Protein AF-0000000079818038 (afdb_homodimer)

pLDDT: mean 93.47, std 7.5, range [53.94, 98.69]

Sequence (396 aa):
MTTAGRSAVARRRLRRTEEIITAAWALAERDGIASLSLRDLAAAVGMRAPSLYEYFDGKDAIHDAMFAEGWTALHRHMEGRTAPRKDPTAALIAGTEAFLDFCAASLPRYQLMFTRAVPGWEPGESAYAVSQSYYATFVADLAAVGVVDPADVDLFAAIGAGLAAQQAANDPGGDRYRRLVPAAIAMFVHHLQEGQDQMTTAGRSAVARRRLRRTEEIITAAWALAERDGIASLSLRDLAAAVGMRAPSLYEYFDGKDAIHDAMFAEGWTALHRHMEGRTAPRKDPTAALIAGTEAFLDFCAASLPRYQLMFTRAVPGWEPGESAYAVSQSYYATFVADLAAVGVVDPADVDLFAAIGAGLAAQQAANDPGGDRYRRLVPAAIAMFVHHLQEGQDQ

Secondary structure (DSSP, 8-state):
--HHHHHHHHHHHHHHHHHHHHHHHHHHHHH-GGG--HHHHHHHTT--HHHHTTT-SSHHHHHHHHHHHHHHHHHHHHTTTS---SSHHHHHHHHHHHHHHHHHH-HHHHHHHHS--STT----HHHHHHHHHHHHHHHHHHHHTT--SHHHHHHHHHHHHHHHHHHHHH-TTS-TTGGGHHHHHHHHHHHHHHHHH-/--HHHHHHHHHHHHHHHHHHHHHHHHHHHHH-GGG--HHHHHHHTT--HHHHTTT-SSHHHHHHHHHHHHHHHHHHHHTTTS---SSHHHHHHHHHHHHHHHHHH-HHHHHHHHS--STT----HHHHHHHHHHHHHHHHHHHHTT--SHHHHHHHHHHHHHHHHHHHHH-TTS-TTGGGHHHHHHHHHHHHHHHHH-

Solvent-accessible surface area (backbone atoms only — not comparable to full-atom values): 21314 Å² total; per-residue (Å²): 128,52,74,69,53,54,49,50,55,51,49,52,51,51,53,50,50,50,51,49,48,54,48,44,51,52,47,14,66,74,53,23,58,69,59,68,44,65,61,60,44,17,53,75,72,72,43,55,53,73,62,46,48,76,80,27,83,49,69,66,44,48,53,23,51,48,41,30,50,52,48,53,50,49,53,58,67,45,56,77,51,52,46,90,45,96,46,53,67,58,26,52,34,44,35,48,51,50,51,38,52,56,44,68,72,34,64,38,59,35,32,62,68,62,40,75,46,38,61,95,59,70,69,46,69,71,31,40,48,50,48,50,54,52,50,49,52,50,49,52,57,38,39,75,62,70,46,69,53,66,69,57,47,51,48,52,51,16,43,52,46,3,32,40,47,47,24,60,56,72,36,68,94,60,53,78,39,65,70,41,41,60,61,54,46,52,33,50,54,52,42,54,55,54,64,70,72,106,128,51,76,66,52,53,49,50,54,51,50,51,51,51,51,49,51,51,51,49,47,53,48,46,50,53,48,14,66,75,52,23,56,68,58,67,45,63,62,61,46,18,54,75,71,73,43,54,54,73,61,44,48,77,79,28,83,49,69,66,44,47,52,23,50,47,42,31,49,50,47,50,52,48,51,57,67,44,57,78,51,54,46,88,43,96,46,54,66,58,25,52,33,45,37,49,52,50,50,40,52,57,43,68,73,34,63,37,60,35,31,62,69,62,40,77,46,38,62,95,60,71,67,46,70,72,31,41,48,49,48,50,52,51,50,50,51,52,50,50,56,37,37,75,62,70,46,69,54,66,69,57,47,50,49,52,51,18,42,53,46,3,33,39,47,47,25,60,56,72,35,67,95,60,51,78,40,66,69,42,41,60,62,53,46,52,31,51,53,51,42,54,53,54,61,71,72,106

Nearest PDB structures (foldseek):
  6o6o-assembly1_B  TM=7.602E-01  e=2.016E-05  Mycobacterium tuberculosis
  3pas-assembly1_A  TM=7.261E-01  e=3.906E-04  Marinobacter nauticus VT8
  8t5y-assembly1_A-2  TM=6.572E-01  e=2.221E-04  Rhodococcus sp. USK13
  3ppb-assembly1_B  TM=7.265E-01  e=9.112E-04  Shewanella loihica PV-4
  3aqt-assembly1_B  TM=6.644E-01  e=1.935E-03  Corynebacterium glutamicum ATCC 13032

InterPro domains:
  IPR001647 DNA-binding HTH domain, TetR-type [PF00440] (20-65)
  IPR001647 DNA-binding HTH domain, TetR-type [PS50977] (14-74)
  IPR009057 Homedomain-like superfamily [SSF46689] (10-80)
  IPR050109 HTH-type, TetR-like transcriptional regulator [PTHR30055] (1-195)

Radius of gyration: 23.62 Å; Cα contacts (8 Å, |Δi|>4): 423; chains: 2; bounding box: 88×64×47 Å

Structure (mmCIF, N/CA/C/O backbone):
data_AF-0000000079818038-model_v1
#
loop_
_entity.id
_entity.type
_entity.pdbx_description
1 polymer 'Transcriptional regulator, TetR family'
#
loop_
_atom_site.group_PDB
_atom_site.id
_atom_site.type_symbol
_atom_site.label_atom_id
_atom_site.label_alt_id
_atom_site.label_comp_id
_atom_site.label_asym_id
_atom_site.label_entity_id
_atom_site.label_seq_id
_atom_site.pdbx_PDB_ins_code
_atom_site.Cartn_x
_atom_site.Cartn_y
_atom_site.Cartn_z
_atom_site.occupancy
_atom_site.B_iso_or_equiv
_atom_site.auth_seq_id
_atom_site.auth_comp_id
_atom_site.auth_asym_id
_atom_site.auth_atom_id
_atom_site.pdbx_PDB_model_num
ATOM 1 N N . MET A 1 1 ? -41.312 -27.562 -5.352 1 63.78 1 MET A N 1
ATOM 2 C CA . MET A 1 1 ? -40.531 -27.25 -4.164 1 63.78 1 MET A CA 1
ATOM 3 C C . MET A 1 1 ? -41.188 -26.141 -3.342 1 63.78 1 MET A C 1
ATOM 5 O O . MET A 1 1 ? -41.469 -25.078 -3.867 1 63.78 1 MET A O 1
ATOM 9 N N . THR A 1 2 ? -41.531 -26.375 -2.215 1 73.31 2 THR A N 1
ATOM 10 C CA . THR A 1 2 ? -42.25 -25.391 -1.396 1 73.31 2 THR A CA 1
ATOM 11 C C . THR A 1 2 ? -41.344 -24.188 -1.104 1 73.31 2 THR A C 1
ATOM 13 O O . THR A 1 2 ? -40.125 -24.25 -1.281 1 73.31 2 THR A O 1
ATOM 16 N N . THR A 1 3 ? -42.062 -23.047 -0.859 1 81.44 3 THR A N 1
ATOM 17 C CA . THR A 1 3 ? -41.375 -21.812 -0.462 1 81.44 3 THR A CA 1
ATOM 18 C C . THR A 1 3 ? -40.375 -22.094 0.658 1 81.44 3 THR A C 1
ATOM 20 O O . THR A 1 3 ? -39.281 -21.516 0.679 1 81.44 3 THR A O 1
ATOM 23 N N . ALA A 1 4 ? -40.812 -22.875 1.551 1 81.88 4 ALA A N 1
ATOM 24 C CA . ALA A 1 4 ? -39.969 -23.281 2.674 1 81.88 4 ALA A CA 1
ATOM 25 C C . ALA A 1 4 ? -38.719 -24.047 2.193 1 81.88 4 ALA A C 1
ATOM 27 O O . ALA A 1 4 ? -37.625 -23.875 2.721 1 81.88 4 ALA A O 1
ATOM 28 N N . GLY A 1 5 ? -38.906 -24.922 1.321 1 74.19 5 GLY A N 1
ATOM 29 C CA . GLY A 1 5 ? -37.812 -25.703 0.762 1 74.19 5 GLY A CA 1
ATOM 30 C C . GLY A 1 5 ? -36.781 -24.859 0.037 1 74.19 5 GLY A C 1
ATOM 31 O O . GLY A 1 5 ? -35.562 -25.062 0.188 1 74.19 5 GLY A O 1
ATOM 32 N N . ARG A 1 6 ? -37.281 -23.891 -0.719 1 84.38 6 ARG A N 1
ATOM 33 C CA . ARG A 1 6 ? -36.406 -22.984 -1.462 1 84.38 6 ARG A CA 1
ATOM 34 C C . ARG A 1 6 ? -35.594 -22.125 -0.515 1 84.38 6 ARG A C 1
ATOM 36 O O . ARG A 1 6 ? -34.406 -21.828 -0.79 1 84.38 6 ARG A O 1
ATOM 43 N N . SER A 1 7 ? -36.25 -21.859 0.535 1 87.12 7 SER A N 1
ATOM 44 C CA . SER A 1 7 ? -35.562 -21.047 1.544 1 87.12 7 SER A CA 1
ATOM 45 C C . SER A 1 7 ? -34.469 -21.844 2.229 1 87.12 7 SER A C 1
ATOM 47 O O . SER A 1 7 ? -33.375 -21.312 2.486 1 87.12 7 SER A O 1
ATOM 49 N N . ALA A 1 8 ? -34.688 -23.062 2.477 1 89 8 ALA A N 1
ATOM 50 C CA . ALA A 1 8 ? -33.688 -23.906 3.129 1 89 8 ALA A CA 1
ATOM 51 C C . ALA A 1 8 ? -32.469 -24.141 2.227 1 89 8 ALA A C 1
ATOM 53 O O . ALA A 1 8 ? -31.344 -24.141 2.699 1 89 8 ALA A O 1
ATOM 54 N N . VAL A 1 9 ? -32.75 -24.406 0.958 1 87.69 9 VAL A N 1
ATOM 55 C CA . VAL A 1 9 ? -31.672 -24.609 -0.012 1 87.69 9 VAL A CA 1
ATOM 56 C C . VAL A 1 9 ? -30.828 -23.344 -0.131 1 87.69 9 VAL A C 1
ATOM 58 O O . VAL A 1 9 ? -29.594 -23.422 -0.146 1 87.69 9 VAL A O 1
ATOM 61 N N . ALA A 1 10 ? -31.484 -22.234 -0.152 1 88.88 10 ALA A N 1
ATOM 62 C CA . ALA A 1 10 ? -30.797 -20.953 -0.239 1 88.88 10 ALA A CA 1
ATOM 63 C C . ALA A 1 10 ? -29.938 -20.719 0.995 1 88.88 10 ALA A C 1
ATOM 65 O O . ALA A 1 10 ? -28.812 -20.219 0.883 1 88.88 10 ALA A O 1
ATOM 66 N N . ARG A 1 11 ? -30.422 -21.078 2.143 1 90.25 11 ARG A N 1
ATOM 67 C CA . ARG A 1 11 ? -29.688 -20.906 3.393 1 90.25 11 ARG A CA 1
ATOM 68 C C . ARG A 1 11 ? -28.469 -21.812 3.436 1 90.25 11 ARG A C 1
ATOM 70 O O . ARG A 1 11 ? -27.406 -21.406 3.918 1 90.25 11 ARG A O 1
ATOM 77 N N . ARG A 1 12 ? -28.625 -22.953 3.012 1 90.81 12 ARG A N 1
ATOM 78 C CA . ARG A 1 12 ? -27.5 -23.891 2.973 1 90.81 12 ARG A CA 1
ATOM 79 C C . ARG A 1 12 ? -26.406 -23.406 2.037 1 90.81 12 ARG A C 1
ATOM 81 O O . ARG A 1 12 ? -25.219 -23.531 2.346 1 90.81 12 ARG A O 1
ATOM 88 N N . ARG A 1 13 ? -26.812 -22.875 0.906 1 91.75 13 ARG A N 1
ATOM 89 C CA . ARG A 1 13 ? -25.859 -22.344 -0.055 1 91.75 13 ARG A CA 1
ATOM 90 C C . ARG A 1 13 ? -25.094 -21.172 0.526 1 91.75 13 ARG A C 1
ATOM 92 O O . ARG A 1 13 ? -23.891 -21.031 0.322 1 91.75 13 ARG A O 1
ATOM 99 N N . LEU A 1 14 ? -25.875 -20.391 1.224 1 92.94 14 LEU A N 1
ATOM 100 C CA . LEU A 1 14 ? -25.25 -19.234 1.855 1 92.94 14 LEU A CA 1
ATOM 101 C C . LEU A 1 14 ? -24.234 -19.672 2.904 1 92.94 14 LEU A C 1
ATOM 103 O O . LEU A 1 14 ? -23.156 -19.094 3.002 1 92.94 14 LEU A O 1
ATOM 107 N N . ARG A 1 15 ? -24.562 -20.625 3.66 1 94.19 15 ARG A N 1
ATOM 108 C CA . ARG A 1 15 ? -23.656 -21.141 4.691 1 94.19 15 ARG A CA 1
ATOM 109 C C . ARG A 1 15 ? -22.391 -21.719 4.07 1 94.19 15 ARG A C 1
ATOM 111 O O . ARG A 1 15 ? -21.281 -21.484 4.57 1 94.19 15 ARG A O 1
ATOM 118 N N . ARG A 1 16 ? -22.547 -22.438 3.012 1 94.88 16 ARG A N 1
ATOM 119 C CA . ARG A 1 16 ? -21.391 -23.016 2.334 1 94.88 16 ARG A CA 1
ATOM 120 C C . ARG A 1 16 ? -20.5 -21.938 1.73 1 94.88 16 ARG A C 1
ATOM 122 O O . ARG A 1 16 ? -19.281 -22.016 1.818 1 94.88 16 ARG A O 1
ATOM 129 N N . THR A 1 17 ? -21.125 -20.984 1.14 1 96.56 17 THR A N 1
ATOM 130 C CA . THR A 1 17 ? -20.375 -19.859 0.585 1 96.56 17 THR A CA 1
ATOM 131 C C . THR A 1 17 ? -19.547 -19.172 1.666 1 96.56 17 THR A C 1
ATOM 133 O O . THR A 1 17 ? -18.359 -18.875 1.453 1 96.56 17 THR A O 1
ATOM 136 N N . GLU A 1 18 ? -20.141 -18.984 2.809 1 97.12 18 GLU A N 1
ATOM 137 C CA . GLU A 1 18 ? -19.438 -18.359 3.926 1 97.12 18 GLU A CA 1
ATOM 138 C C . GLU A 1 18 ? -18.266 -19.219 4.395 1 97.12 18 GLU A C 1
ATOM 140 O O . GLU A 1 18 ? -17.203 -18.703 4.738 1 97.12 18 GLU A O 1
ATOM 145 N N . GLU A 1 19 ? -18.469 -20.453 4.418 1 97.31 19 GLU A N 1
ATOM 146 C CA . GLU A 1 19 ? -17.406 -21.391 4.789 1 97.31 19 GLU A CA 1
ATOM 147 C C . GLU A 1 19 ? -16.234 -21.312 3.814 1 97.31 19 GLU A C 1
ATOM 149 O O . GLU A 1 19 ? -15.07 -21.328 4.227 1 97.31 19 GLU A O 1
ATOM 154 N N . ILE A 1 20 ? -16.547 -21.25 2.551 1 97.81 20 ILE A N 1
ATOM 155 C CA . ILE A 1 20 ? -15.523 -21.172 1.515 1 97.81 20 ILE A CA 1
ATOM 156 C C . ILE A 1 20 ? -14.742 -19.859 1.648 1 97.81 20 ILE A C 1
ATOM 158 O O . ILE A 1 20 ? -13.516 -19.859 1.568 1 97.81 20 ILE A O 1
ATOM 162 N N . ILE A 1 21 ? -15.453 -18.797 1.894 1 98.38 21 ILE A N 1
ATOM 163 C CA . ILE A 1 21 ? -14.812 -17.5 2.045 1 98.38 21 ILE A CA 1
ATOM 164 C C . ILE A 1 21 ? -13.906 -17.5 3.271 1 98.38 21 ILE A C 1
ATOM 166 O O . ILE A 1 21 ? -12.773 -17.016 3.221 1 98.38 21 ILE A O 1
ATOM 170 N N . THR A 1 22 ? -14.383 -18.094 4.375 1 98.44 22 THR A N 1
ATOM 171 C CA . THR A 1 22 ? -13.586 -18.203 5.59 1 98.44 22 THR A CA 1
ATOM 172 C C . THR A 1 22 ? -12.312 -19 5.328 1 98.44 22 THR A C 1
ATOM 174 O O . THR A 1 22 ? -11.227 -18.594 5.75 1 98.44 22 THR A O 1
ATOM 177 N N . ALA A 1 23 ? -12.422 -20.047 4.617 1 98.44 23 ALA A N 1
ATOM 178 C CA . ALA A 1 23 ? -11.273 -20.875 4.262 1 98.44 23 ALA A CA 1
ATOM 179 C C . ALA A 1 23 ? -10.32 -20.109 3.342 1 98.44 23 ALA A C 1
ATOM 181 O O . ALA A 1 23 ? -9.102 -20.266 3.441 1 98.44 23 ALA A O 1
ATOM 182 N N . ALA A 1 24 ? -10.859 -19.359 2.422 1 98.5 24 ALA A N 1
ATOM 183 C CA . ALA A 1 24 ? -10.039 -18.547 1.52 1 98.5 24 ALA A CA 1
ATOM 184 C C . ALA A 1 24 ? -9.18 -17.562 2.295 1 98.5 24 ALA A C 1
ATOM 186 O O . ALA A 1 24 ? -7.996 -17.391 1.998 1 98.5 24 ALA A O 1
ATOM 187 N N . TRP A 1 25 ? -9.781 -16.906 3.303 1 98.56 25 TRP A N 1
ATOM 188 C CA . TRP A 1 25 ? -9.023 -15.984 4.141 1 98.56 25 TRP A CA 1
ATOM 189 C C . TRP A 1 25 ? -7.922 -16.719 4.898 1 98.56 25 TRP A C 1
ATOM 191 O O . TRP A 1 25 ? -6.805 -16.219 5.023 1 98.56 25 TRP A O 1
ATOM 201 N N . ALA A 1 26 ? -8.219 -17.875 5.41 1 98.38 26 ALA A N 1
ATOM 202 C CA . ALA A 1 26 ? -7.223 -18.656 6.133 1 98.38 26 ALA A CA 1
ATOM 203 C C . ALA A 1 26 ? -6.047 -19.016 5.227 1 98.38 26 ALA A C 1
ATOM 205 O O . ALA A 1 26 ? -4.887 -18.938 5.641 1 98.38 26 ALA A O 1
ATOM 206 N N . LEU A 1 27 ? -6.352 -19.422 4.02 1 97.94 27 LEU A N 1
ATOM 207 C CA . LEU A 1 27 ? -5.305 -19.734 3.055 1 97.94 27 LEU A CA 1
ATOM 208 C C . LEU A 1 27 ? -4.492 -18.484 2.715 1 97.94 27 LEU A C 1
ATOM 210 O O . LEU A 1 27 ? -3.266 -18.562 2.596 1 97.94 27 LEU A O 1
ATOM 214 N N . ALA A 1 28 ? -5.188 -17.375 2.529 1 97.94 28 ALA A N 1
ATOM 215 C CA . ALA A 1 28 ? -4.504 -16.125 2.236 1 97.94 28 ALA A CA 1
ATOM 216 C C . ALA A 1 28 ? -3.588 -15.711 3.385 1 97.94 28 ALA A C 1
ATOM 218 O O . ALA A 1 28 ? -2.51 -15.156 3.162 1 97.94 28 ALA A O 1
ATOM 219 N N . GLU A 1 29 ? -4.031 -15.953 4.613 1 97.44 29 GLU A N 1
ATOM 220 C CA . GLU A 1 29 ? -3.201 -15.664 5.777 1 97.44 29 GLU A CA 1
ATOM 221 C C . GLU A 1 29 ? -1.935 -16.516 5.777 1 97.44 29 GLU A C 1
ATOM 223 O O . GLU A 1 29 ? -0.862 -16.031 6.156 1 97.44 29 GLU A O 1
ATOM 228 N N . ARG A 1 30 ? -2.078 -17.672 5.387 1 95.94 30 ARG A N 1
ATOM 229 C CA . ARG A 1 30 ? -0.963 -18.625 5.398 1 95.94 30 ARG A CA 1
ATOM 230 C C . ARG A 1 30 ? -0.028 -18.375 4.219 1 95.94 30 ARG A C 1
ATOM 232 O O . ARG A 1 30 ? 1.193 -18.359 4.383 1 95.94 30 ARG A O 1
ATOM 239 N N . ASP A 1 31 ? -0.629 -18.156 2.975 1 95.69 31 ASP A N 1
ATOM 240 C CA . ASP A 1 31 ? 0.17 -18.219 1.754 1 95.69 31 ASP A CA 1
ATOM 241 C C . ASP A 1 31 ? 0.238 -16.859 1.066 1 95.69 31 ASP A C 1
ATOM 243 O O . ASP A 1 31 ? 0.992 -16.688 0.107 1 95.69 31 ASP A O 1
ATOM 247 N N . GLY A 1 32 ? -0.487 -15.898 1.508 1 96.44 32 GLY A N 1
ATOM 248 C CA . GLY A 1 32 ? -0.581 -14.602 0.849 1 96.44 32 GLY A CA 1
ATOM 249 C C . GLY A 1 32 ? -1.771 -14.492 -0.085 1 96.44 32 GLY A C 1
ATOM 250 O O . GLY A 1 32 ? -2.186 -15.484 -0.69 1 96.44 32 GLY A O 1
ATOM 251 N N . ILE A 1 33 ? -2.289 -13.305 -0.231 1 96.94 33 ILE A N 1
ATOM 252 C CA . ILE A 1 33 ? -3.543 -13.094 -0.944 1 96.94 33 ILE A CA 1
ATOM 253 C C . ILE A 1 33 ? -3.346 -13.375 -2.432 1 96.94 33 ILE A C 1
ATOM 255 O O . ILE A 1 33 ? -4.266 -13.844 -3.105 1 96.94 33 ILE A O 1
ATOM 259 N N . ALA A 1 34 ? -2.139 -13.141 -2.943 1 94.75 34 ALA A N 1
ATOM 260 C CA . ALA A 1 34 ? -1.872 -13.312 -4.367 1 94.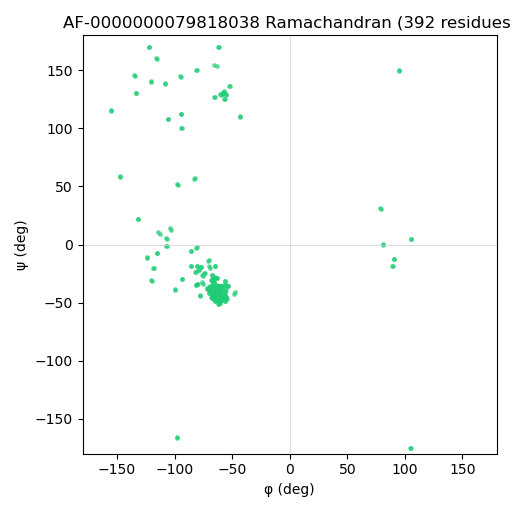75 34 ALA A CA 1
ATOM 261 C C . ALA A 1 34 ? -1.623 -14.781 -4.703 1 94.75 34 ALA A C 1
ATOM 263 O O . ALA A 1 34 ? -1.495 -15.148 -5.875 1 94.75 34 ALA A O 1
ATOM 264 N N . SER A 1 35 ? -1.617 -15.672 -3.715 1 93.62 35 SER A N 1
ATOM 265 C CA . SER A 1 35 ? -1.259 -17.078 -3.93 1 93.62 35 SER A CA 1
ATOM 266 C C . SER A 1 35 ? -2.488 -17.969 -3.879 1 93.62 35 SER A C 1
ATOM 268 O O . SER A 1 35 ? -2.377 -19.188 -4.004 1 93.62 35 SER A O 1
ATOM 270 N N . LEU A 1 36 ? -3.615 -17.438 -3.646 1 93.75 36 LEU A N 1
ATOM 271 C CA . LEU A 1 36 ? -4.824 -18.234 -3.488 1 93.75 36 LEU A CA 1
ATOM 272 C C . LEU A 1 36 ? -5.043 -19.125 -4.703 1 93.75 36 LEU A C 1
ATOM 274 O O . LEU A 1 36 ? -4.977 -18.672 -5.844 1 93.75 36 LEU A O 1
ATOM 278 N N . SER A 1 37 ? -5.254 -20.359 -4.477 1 91.69 37 SER A N 1
ATOM 279 C CA . SER A 1 37 ? -5.496 -21.359 -5.523 1 91.69 37 SER A CA 1
ATOM 280 C C . SER A 1 37 ? -6.852 -22.031 -5.34 1 91.69 37 SER A C 1
ATOM 282 O O . SER A 1 37 ? -7.234 -22.375 -4.223 1 91.69 37 SER A O 1
ATOM 284 N N . LEU A 1 38 ? -7.527 -22.266 -6.438 1 92.81 38 LEU A N 1
ATOM 285 C CA . LEU A 1 38 ? -8.828 -22.922 -6.387 1 92.81 38 LEU A CA 1
ATOM 286 C C . LEU A 1 38 ? -8.68 -24.375 -5.93 1 92.81 38 LEU A C 1
ATOM 288 O O . LEU A 1 38 ? -9.523 -24.875 -5.188 1 92.81 38 LEU A O 1
ATOM 292 N N . ARG A 1 39 ? -7.652 -24.984 -6.395 1 93.62 39 ARG A N 1
ATOM 293 C CA . ARG A 1 39 ? -7.398 -26.375 -6.004 1 93.62 39 ARG A CA 1
ATOM 294 C C . ARG A 1 39 ? -7.172 -26.484 -4.5 1 93.62 39 ARG A C 1
ATOM 296 O O . ARG A 1 39 ? -7.789 -27.312 -3.836 1 93.62 39 ARG A O 1
ATOM 303 N N . ASP A 1 40 ? -6.34 -25.625 -3.912 1 95.56 40 ASP A N 1
ATOM 304 C CA . ASP A 1 40 ? -6.043 -25.656 -2.482 1 95.56 40 ASP A CA 1
ATOM 305 C C . ASP A 1 40 ? -7.273 -25.281 -1.657 1 95.56 40 ASP A C 1
ATOM 307 O O . ASP A 1 40 ? -7.508 -25.844 -0.588 1 95.56 40 ASP A O 1
ATOM 311 N N . LEU A 1 41 ? -8.055 -24.359 -2.168 1 97.44 41 LEU A N 1
ATOM 312 C CA . LEU A 1 41 ? -9.258 -23.922 -1.47 1 97.44 41 LEU A CA 1
ATOM 313 C C . LEU A 1 41 ? -10.289 -25.031 -1.423 1 97.44 41 LEU A C 1
ATOM 315 O O . LEU A 1 41 ? -10.883 -25.297 -0.373 1 97.44 41 LEU A O 1
ATOM 319 N N . ALA A 1 42 ? -10.5 -25.703 -2.553 1 96.94 42 ALA A N 1
ATOM 320 C CA . ALA A 1 42 ? -11.422 -26.828 -2.6 1 96.94 42 ALA A CA 1
ATOM 321 C C . ALA A 1 42 ? -11.023 -27.891 -1.583 1 96.94 42 ALA A C 1
ATOM 323 O O . ALA A 1 42 ? -11.867 -28.375 -0.819 1 96.94 42 ALA A O 1
ATOM 324 N N . ALA A 1 43 ? -9.781 -28.172 -1.53 1 96.44 43 ALA A N 1
ATOM 325 C CA . ALA A 1 43 ? -9.266 -29.172 -0.592 1 96.44 43 ALA A CA 1
ATOM 326 C C . ALA A 1 43 ? -9.5 -28.734 0.852 1 96.44 43 ALA A C 1
ATOM 328 O O . ALA A 1 43 ? -9.891 -29.547 1.695 1 96.44 43 ALA A O 1
ATOM 329 N N . ALA A 1 44 ? -9.312 -27.516 1.153 1 96.62 44 ALA A N 1
ATOM 330 C CA . ALA A 1 44 ? -9.438 -26.969 2.508 1 96.62 44 ALA A CA 1
ATOM 331 C C . ALA A 1 44 ? -10.867 -27.109 3.027 1 96.62 44 ALA A C 1
ATOM 333 O O . ALA A 1 44 ? -11.086 -27.219 4.234 1 96.62 44 ALA A O 1
ATOM 334 N N . VAL A 1 45 ? -11.844 -27.109 2.104 1 96.69 45 VAL A N 1
ATOM 335 C CA . VAL A 1 45 ? -13.234 -27.156 2.543 1 96.69 45 VAL A CA 1
ATOM 336 C C . VAL A 1 45 ? -13.812 -28.547 2.246 1 96.69 45 VAL A C 1
ATOM 338 O O . VAL A 1 45 ? -15.031 -28.734 2.305 1 96.69 45 VAL A O 1
ATOM 341 N N . GLY A 1 46 ? -12.992 -29.438 1.793 1 96.56 46 GLY A N 1
ATOM 342 C CA . GLY A 1 46 ? -13.414 -30.812 1.586 1 96.56 46 GLY A CA 1
ATOM 343 C C . GLY A 1 46 ? -14.219 -31 0.315 1 96.56 46 GLY A C 1
ATOM 344 O O . GLY A 1 46 ? -15.156 -31.797 0.281 1 96.56 46 GLY A O 1
ATOM 345 N N . MET A 1 47 ? -13.969 -30.25 -0.673 1 94.94 47 MET A N 1
ATOM 346 C CA . MET A 1 47 ? -14.641 -30.344 -1.966 1 94.94 47 MET A CA 1
ATOM 347 C C . MET A 1 47 ? -13.656 -30.75 -3.061 1 94.94 47 MET A C 1
ATOM 349 O O . MET A 1 47 ? -12.445 -30.594 -2.898 1 94.94 47 MET A O 1
ATOM 353 N N . ARG A 1 48 ? -14.289 -31.281 -4.16 1 92 48 ARG A N 1
ATOM 354 C CA . ARG A 1 48 ? -13.523 -31.375 -5.402 1 92 48 ARG A CA 1
ATOM 355 C C . ARG A 1 48 ? -13.5 -30.031 -6.133 1 92 48 ARG A C 1
ATOM 357 O O . ARG A 1 48 ? -14.453 -29.25 -6.051 1 92 48 ARG A O 1
ATOM 364 N N . ALA A 1 49 ? -12.43 -29.75 -6.895 1 89.25 49 ALA A N 1
ATOM 365 C CA . ALA A 1 49 ? -12.234 -28.453 -7.559 1 89.25 49 ALA A CA 1
ATOM 366 C C . ALA A 1 49 ? -13.422 -28.125 -8.461 1 89.25 49 ALA A C 1
ATOM 368 O O . ALA A 1 49 ? -13.93 -27 -8.43 1 89.25 49 ALA A O 1
ATOM 369 N N . PRO A 1 50 ? -14.008 -29.047 -9.156 1 90.75 50 PRO A N 1
ATOM 370 C CA . PRO A 1 50 ? -15.156 -28.719 -10.008 1 90.75 50 PRO A CA 1
ATOM 371 C C . PRO A 1 50 ? -16.391 -28.312 -9.211 1 90.75 50 PRO A C 1
ATOM 373 O O . PRO A 1 50 ? -17.203 -27.516 -9.688 1 90.75 50 PRO A O 1
ATOM 376 N N . SER A 1 51 ? -16.531 -28.828 -8.047 1 92.62 51 SER A N 1
ATOM 377 C CA . SER A 1 51 ? -17.672 -28.5 -7.191 1 92.62 51 SER A CA 1
ATOM 378 C C . SER A 1 51 ? -17.594 -27.047 -6.734 1 92.62 51 SER A C 1
ATOM 380 O O . SER A 1 51 ? -18.625 -26.422 -6.488 1 92.62 51 SER A O 1
ATOM 382 N N . LEU A 1 52 ? -16.375 -26.578 -6.598 1 94.06 52 LEU A N 1
ATOM 383 C CA . LEU A 1 52 ? -16.188 -25.203 -6.168 1 94.06 52 LEU A CA 1
ATOM 384 C C . LEU A 1 52 ? -16.734 -24.234 -7.215 1 94.06 52 LEU A C 1
ATOM 386 O O . LEU A 1 52 ? -17.25 -23.156 -6.875 1 94.06 52 LEU A O 1
ATOM 390 N N . TYR A 1 53 ? -16.719 -24.641 -8.461 1 92.94 53 TYR A N 1
ATOM 391 C CA . TYR A 1 53 ? -17.172 -23.812 -9.57 1 92.94 53 TYR A CA 1
ATOM 392 C C . TYR A 1 53 ? -18.688 -23.641 -9.523 1 92.94 53 TYR A C 1
ATOM 394 O O . TYR A 1 53 ? -19.234 -22.75 -10.172 1 92.94 53 TYR A O 1
ATOM 402 N N . GLU A 1 54 ? -19.328 -24.516 -8.805 1 93.38 54 GLU A N 1
ATOM 403 C CA . GLU A 1 54 ? -20.766 -24.375 -8.602 1 93.38 54 GLU A CA 1
ATOM 404 C C . GLU A 1 54 ? -21.078 -23.141 -7.742 1 93.38 54 GLU A C 1
ATOM 406 O O . GLU A 1 54 ? -22.156 -22.578 -7.84 1 93.38 54 GLU A O 1
ATOM 411 N N . TYR A 1 55 ? -20.141 -22.781 -6.941 1 94.88 55 TYR A N 1
ATOM 412 C CA . TYR A 1 55 ? -20.328 -21.656 -6.027 1 94.88 55 TYR A CA 1
ATOM 413 C C . TYR A 1 55 ? -19.672 -20.391 -6.578 1 94.88 55 TYR A C 1
ATOM 415 O O . TYR A 1 55 ? -20.203 -19.297 -6.414 1 94.88 55 TYR A O 1
ATOM 423 N N . PHE A 1 56 ? -18.516 -20.531 -7.191 1 96.06 56 PHE A N 1
ATOM 424 C CA . PHE A 1 56 ? -17.734 -19.406 -7.707 1 96.06 56 PHE A CA 1
ATOM 425 C C . PHE A 1 56 ? -17.25 -19.688 -9.125 1 96.06 56 PHE A C 1
ATOM 427 O O . PHE A 1 56 ? -16.594 -20.703 -9.367 1 96.06 56 PHE A O 1
ATOM 434 N N . ASP A 1 57 ? -17.531 -18.641 -9.953 1 92.75 57 ASP A N 1
ATOM 435 C CA . ASP A 1 57 ? -17.141 -18.781 -11.352 1 92.75 57 ASP A CA 1
ATOM 436 C C . ASP A 1 57 ? -15.68 -18.422 -11.547 1 92.75 57 ASP A C 1
ATOM 438 O O . ASP A 1 57 ? -15.359 -17.453 -12.234 1 92.75 57 ASP A O 1
ATOM 442 N N . GLY A 1 58 ? -14.75 -19.094 -10.82 1 93.31 58 GLY A N 1
ATOM 443 C CA . GLY A 1 58 ? -13.312 -18.906 -10.977 1 93.31 58 GLY A CA 1
ATOM 444 C C . GLY A 1 58 ? -12.695 -18.109 -9.836 1 93.31 58 GLY A C 1
ATOM 445 O O . GLY A 1 58 ? -13.375 -17.766 -8.867 1 93.31 58 GLY A O 1
ATOM 446 N N . LYS A 1 59 ? -11.5 -17.828 -9.945 1 94.75 59 LYS A N 1
ATOM 447 C CA . LYS A 1 59 ? -10.695 -17.203 -8.898 1 94.75 59 LYS A CA 1
ATOM 448 C C . LYS A 1 59 ? -11.141 -15.766 -8.648 1 94.75 59 LYS A C 1
ATOM 450 O O . LYS A 1 59 ? -11.211 -15.32 -7.504 1 94.75 59 LYS A O 1
ATOM 455 N N . ASP A 1 60 ? -11.484 -15.023 -9.688 1 96.69 60 ASP A N 1
ATOM 456 C CA . ASP A 1 60 ? -11.898 -13.633 -9.547 1 96.69 60 ASP A CA 1
ATOM 457 C C . ASP A 1 60 ? -13.18 -13.516 -8.719 1 96.69 60 ASP A C 1
ATOM 459 O O . ASP A 1 60 ? -13.32 -12.594 -7.918 1 96.69 60 ASP A O 1
ATOM 463 N N . ALA A 1 61 ? -14.023 -14.445 -8.914 1 97.25 61 ALA A N 1
ATOM 464 C CA . ALA A 1 61 ? -15.273 -14.438 -8.164 1 97.25 61 ALA A CA 1
ATOM 465 C C . ALA A 1 61 ? -15.016 -14.648 -6.672 1 97.25 61 ALA A C 1
ATOM 467 O O . ALA A 1 61 ? -15.727 -14.094 -5.828 1 97.25 61 ALA A O 1
ATOM 468 N N . ILE A 1 62 ? -14.086 -15.43 -6.332 1 97.44 62 ILE A N 1
ATOM 469 C CA . ILE A 1 62 ? -13.711 -15.648 -4.938 1 97.44 62 ILE A CA 1
ATOM 470 C C . ILE A 1 62 ? -13.117 -14.367 -4.355 1 97.44 62 ILE A C 1
ATOM 472 O O . ILE A 1 62 ? -13.5 -13.945 -3.258 1 97.44 62 ILE A O 1
ATOM 476 N N . HIS A 1 63 ? -12.203 -13.75 -5.113 1 98.44 63 HIS A N 1
ATOM 477 C CA . HIS A 1 63 ? -11.648 -12.477 -4.668 1 98.44 63 HIS A CA 1
ATOM 478 C C . HIS A 1 63 ? -12.742 -11.43 -4.488 1 98.44 63 HIS A C 1
ATOM 480 O O . HIS A 1 63 ? -12.703 -10.648 -3.535 1 98.44 63 HIS A O 1
ATOM 486 N N . ASP A 1 64 ? -13.703 -11.453 -5.414 1 98.5 64 ASP A N 1
ATOM 487 C CA . ASP A 1 64 ? -14.828 -10.531 -5.293 1 98.5 64 ASP A CA 1
ATOM 488 C C . ASP A 1 64 ? -15.578 -10.75 -3.977 1 98.5 64 ASP A C 1
ATOM 490 O O . ASP A 1 64 ? -15.898 -9.789 -3.273 1 98.5 64 ASP A O 1
ATOM 494 N N . ALA A 1 65 ? -15.828 -11.969 -3.73 1 98.25 65 ALA A N 1
ATOM 495 C CA . ALA A 1 65 ? -16.578 -12.305 -2.521 1 98.25 65 ALA A CA 1
ATOM 496 C C . ALA A 1 65 ? -15.781 -11.945 -1.27 1 98.25 65 ALA A C 1
ATOM 498 O O . ALA A 1 65 ? -16.328 -11.406 -0.308 1 98.25 65 ALA A O 1
ATOM 499 N N . MET A 1 66 ? -14.531 -12.25 -1.265 1 98.69 66 MET A N 1
ATOM 500 C CA . MET A 1 66 ? -13.656 -11.883 -0.158 1 98.69 66 MET A CA 1
ATOM 501 C C . MET A 1 66 ? -13.609 -10.367 0.021 1 98.69 66 MET A C 1
ATOM 503 O O . MET A 1 66 ? -13.68 -9.867 1.146 1 98.69 66 MET A O 1
ATOM 507 N N . PHE A 1 67 ? -13.523 -9.648 -1.063 1 98.69 67 PHE A N 1
ATOM 508 C CA . PHE A 1 67 ? -13.477 -8.195 -1.062 1 98.69 67 PHE A CA 1
ATOM 509 C C . PHE A 1 67 ? -14.75 -7.617 -0.446 1 98.69 67 PHE A C 1
ATOM 511 O O . PHE A 1 67 ? -14.68 -6.797 0.473 1 98.69 67 PHE A O 1
ATOM 518 N N . ALA A 1 68 ? -15.859 -8.07 -0.899 1 98.44 68 ALA A N 1
ATOM 519 C CA . ALA A 1 68 ? -17.141 -7.613 -0.366 1 98.44 68 ALA A CA 1
ATOM 520 C C . ALA A 1 68 ? -17.266 -7.953 1.116 1 98.44 68 ALA A C 1
ATOM 522 O O . ALA A 1 68 ? -17.703 -7.117 1.913 1 98.44 68 ALA A O 1
ATOM 523 N N . GLU A 1 69 ? -16.906 -9.164 1.438 1 98.31 69 GLU A N 1
ATOM 524 C CA . GLU A 1 69 ? -16.938 -9.578 2.838 1 98.31 69 GLU A CA 1
ATOM 525 C C . GLU A 1 69 ? -16.016 -8.719 3.693 1 98.31 69 GLU A C 1
ATOM 527 O O . GLU A 1 69 ? -16.375 -8.344 4.812 1 98.31 69 GLU A O 1
ATOM 532 N N . GLY A 1 70 ? -14.812 -8.406 3.236 1 98.5 70 GLY A N 1
ATOM 533 C CA . GLY A 1 70 ? -13.875 -7.543 3.936 1 98.5 70 GLY A CA 1
ATOM 534 C C . GLY A 1 70 ? -14.445 -6.164 4.23 1 98.5 70 GLY A C 1
ATOM 535 O O . GLY A 1 70 ? -14.32 -5.664 5.348 1 98.5 70 GLY A O 1
ATOM 536 N N . TRP A 1 71 ? -15.062 -5.582 3.262 1 98.25 71 TRP A N 1
ATOM 537 C CA . TRP A 1 71 ? -15.664 -4.266 3.441 1 98.25 71 TRP A CA 1
ATOM 538 C C . TRP A 1 71 ? -16.828 -4.332 4.434 1 98.25 71 TRP A C 1
ATOM 540 O O . TRP A 1 71 ? -17 -3.436 5.262 1 98.25 71 TRP A O 1
ATOM 550 N N . THR A 1 72 ? -17.594 -5.395 4.328 1 97.62 72 THR A N 1
ATOM 551 C CA . THR A 1 72 ? -18.688 -5.598 5.289 1 97.62 72 THR A CA 1
ATOM 552 C C . THR A 1 72 ? -18.125 -5.727 6.703 1 97.62 72 THR A C 1
ATOM 554 O O . THR A 1 72 ? -18.656 -5.121 7.637 1 97.62 72 THR A O 1
ATOM 557 N N . ALA A 1 73 ? -17.094 -6.449 6.84 1 97.69 73 ALA A N 1
ATOM 558 C CA . ALA A 1 73 ? -16.453 -6.637 8.133 1 97.69 73 ALA A CA 1
ATOM 559 C C . ALA A 1 73 ? -15.906 -5.316 8.672 1 97.69 73 ALA A C 1
ATOM 561 O O . ALA A 1 73 ? -15.992 -5.039 9.867 1 97.69 73 ALA A O 1
ATOM 562 N N . LEU A 1 74 ? -15.32 -4.496 7.797 1 97.75 74 LEU A N 1
ATOM 563 C CA . LEU A 1 74 ? -14.82 -3.188 8.203 1 97.75 74 LEU A CA 1
ATOM 564 C C . LEU A 1 74 ? -15.961 -2.303 8.703 1 97.75 74 LEU A C 1
ATOM 566 O O . LEU A 1 74 ? -15.836 -1.657 9.75 1 97.75 74 LEU A O 1
ATOM 570 N N . HIS A 1 75 ? -17.016 -2.307 7.961 1 96.25 75 HIS A N 1
ATOM 571 C CA . HIS A 1 75 ? -18.172 -1.5 8.367 1 96.25 75 HIS A CA 1
ATOM 572 C C . HIS A 1 75 ? -18.672 -1.921 9.734 1 96.25 75 HIS A C 1
ATOM 574 O O . HIS A 1 75 ? -18.938 -1.073 10.594 1 96.25 75 HIS A O 1
ATOM 580 N N . ARG A 1 76 ? -18.766 -3.215 9.945 1 95.5 76 ARG A N 1
ATOM 581 C CA . ARG A 1 76 ? -19.203 -3.732 11.242 1 95.5 76 ARG A CA 1
ATOM 582 C C . ARG A 1 76 ? -18.219 -3.332 12.336 1 95.5 76 ARG A C 1
ATOM 584 O O . ARG A 1 76 ? -18.641 -2.928 13.43 1 95.5 76 ARG A O 1
ATOM 591 N N . HIS A 1 77 ? -16.969 -3.434 12.055 1 96.12 77 HIS A N 1
ATOM 592 C CA . HIS A 1 77 ? -15.906 -3.08 13 1 96.12 77 HIS A CA 1
ATOM 593 C C . HIS A 1 77 ? -15.992 -1.609 13.391 1 96.12 77 HIS A C 1
ATOM 595 O O . HIS A 1 77 ? -15.727 -1.255 14.539 1 96.12 77 HIS A O 1
ATOM 601 N N . MET A 1 78 ? -16.375 -0.78 12.461 1 94.75 78 MET A N 1
ATOM 602 C CA . MET A 1 78 ? -16.406 0.664 12.672 1 94.75 78 MET A CA 1
ATOM 603 C C . MET A 1 78 ? -17.672 1.083 13.406 1 94.75 78 MET A C 1
ATOM 605 O O . MET A 1 78 ? -17.719 2.146 14.023 1 94.75 78 MET A O 1
ATOM 609 N N . GLU A 1 79 ? -18.672 0.211 13.25 1 86.94 79 GLU A N 1
ATOM 610 C CA . GLU A 1 79 ? -19.953 0.535 13.875 1 86.94 79 GLU A CA 1
ATOM 611 C C . GLU A 1 79 ? -19.797 0.764 15.375 1 86.94 79 GLU A C 1
ATOM 613 O O . GLU A 1 79 ? -19.188 -0.051 16.078 1 86.94 79 GLU A O 1
ATOM 618 N N . GLY A 1 80 ? -20.219 1.861 15.883 1 76.81 80 GLY A N 1
ATOM 619 C CA . GLY A 1 80 ? -20.219 2.201 17.297 1 76.81 80 GLY A CA 1
ATOM 620 C C . GLY A 1 80 ? -18.938 2.865 17.75 1 76.81 80 GLY A C 1
ATOM 621 O O . GLY A 1 80 ? -18.875 3.418 18.859 1 76.81 80 GLY A O 1
ATOM 622 N N . ARG A 1 81 ? -17.922 2.68 16.922 1 78.19 81 ARG A N 1
ATOM 623 C CA . ARG A 1 81 ? -16.656 3.287 17.297 1 78.19 81 ARG A CA 1
ATOM 624 C C . ARG A 1 81 ? -16.578 4.734 16.828 1 78.19 81 ARG A C 1
ATOM 626 O O . ARG A 1 81 ? -15.758 5.512 17.328 1 78.19 81 ARG A O 1
ATOM 633 N N . THR A 1 82 ? -17.469 5.016 15.867 1 69.19 82 THR A N 1
ATOM 634 C CA . THR A 1 82 ? -17.5 6.359 15.297 1 69.19 82 THR A CA 1
ATOM 635 C C . THR A 1 82 ? -18.688 7.148 15.836 1 69.19 82 THR A C 1
ATOM 637 O O . THR A 1 82 ? -19.016 8.211 15.305 1 69.19 82 THR A O 1
ATOM 640 N N . ALA A 1 83 ? -19.25 6.645 16.844 1 62.59 83 ALA A N 1
ATOM 641 C CA . ALA A 1 83 ? -20.422 7.309 17.422 1 62.59 83 ALA A CA 1
ATOM 642 C C . ALA A 1 83 ? -20.141 8.781 17.688 1 62.59 83 ALA A C 1
ATOM 644 O O . ALA A 1 83 ? -19 9.156 18 1 62.59 83 ALA A O 1
ATOM 645 N N . PRO A 1 84 ? -21.156 9.484 17.312 1 64.88 84 PRO A N 1
ATOM 646 C CA . PRO A 1 84 ? -21.031 10.93 17.531 1 64.88 84 PRO A CA 1
ATOM 647 C C . PRO A 1 84 ? -20.453 11.273 18.891 1 64.88 84 PRO A C 1
ATOM 649 O O . PRO A 1 84 ? -20.875 10.711 19.906 1 64.88 84 PRO A O 1
ATOM 652 N N . ARG A 1 85 ? -19.281 11.734 18.781 1 71.38 85 ARG A N 1
ATOM 653 C CA . ARG A 1 85 ? -18.641 12.273 19.984 1 71.38 85 ARG A CA 1
ATOM 654 C C . ARG A 1 85 ? -18.844 13.781 20.078 1 71.38 85 ARG A C 1
ATOM 656 O O . ARG A 1 85 ? -19.062 14.453 19.062 1 71.38 85 ARG A O 1
ATOM 663 N N . LYS A 1 86 ? -19 14.219 21.312 1 77.19 86 LYS A N 1
ATOM 664 C CA . LYS A 1 86 ? -19.141 15.656 21.516 1 77.19 86 LYS A CA 1
ATOM 665 C C . LYS A 1 86 ? -17.953 16.406 20.922 1 77.19 86 LYS A C 1
ATOM 667 O O . LYS A 1 86 ? -18.125 17.469 20.312 1 77.19 86 LYS A O 1
ATOM 672 N N . ASP A 1 87 ? -16.781 15.82 20.906 1 88.44 87 ASP A N 1
ATOM 673 C CA . ASP A 1 87 ? -15.555 16.422 20.375 1 88.44 87 ASP A CA 1
ATOM 674 C C . ASP A 1 87 ? -15.172 15.812 19.031 1 88.44 87 ASP A C 1
ATOM 676 O O . ASP A 1 87 ? -14.773 14.648 18.969 1 88.44 87 ASP A O 1
ATOM 680 N N . PRO A 1 88 ? -15.352 16.609 17.953 1 87.56 88 PRO A N 1
ATOM 681 C CA . PRO A 1 88 ? -15.047 16.109 16.609 1 87.56 88 PRO A CA 1
ATOM 682 C C . PRO A 1 88 ? -13.633 15.539 16.484 1 87.56 88 PRO A C 1
ATOM 684 O O . PRO A 1 88 ? -13.414 14.547 15.797 1 87.56 88 PRO A O 1
ATOM 687 N N . THR A 1 89 ? -12.734 16.172 17.188 1 92.94 89 THR A N 1
ATOM 688 C CA . THR A 1 89 ? -11.359 15.688 17.172 1 92.94 89 THR A CA 1
ATOM 689 C C . THR A 1 89 ? -11.258 14.297 17.781 1 92.94 89 THR A C 1
ATOM 691 O O . THR A 1 89 ? -10.625 13.406 17.203 1 92.94 89 THR A O 1
ATOM 694 N N . ALA A 1 90 ? -11.906 14.078 18.875 1 92.25 90 ALA A N 1
ATOM 695 C CA . ALA A 1 90 ? -11.906 12.781 19.531 1 92.25 90 ALA A CA 1
ATOM 696 C C . ALA A 1 90 ? -12.562 11.711 18.656 1 92.25 90 ALA A C 1
ATOM 698 O O . ALA A 1 90 ? -12.125 10.562 18.641 1 92.25 90 ALA A O 1
ATOM 699 N N . ALA A 1 91 ? -13.609 12.086 17.969 1 91.69 91 ALA A N 1
ATOM 700 C CA . ALA A 1 91 ? -14.297 11.164 17.078 1 91.69 91 ALA A CA 1
ATOM 701 C C . ALA A 1 91 ? -13.383 10.734 15.93 1 91.69 91 ALA A C 1
ATOM 703 O O . ALA A 1 91 ? -13.312 9.547 15.594 1 91.69 91 ALA A O 1
ATOM 704 N N . LEU A 1 92 ? -12.656 11.703 15.375 1 94.94 92 LEU A N 1
ATOM 705 C CA . LEU A 1 92 ? -11.742 11.414 14.273 1 94.94 92 LEU A CA 1
ATOM 706 C C . LEU A 1 92 ? -10.594 10.531 14.742 1 94.94 92 LEU A C 1
ATOM 708 O O . LEU A 1 92 ? -10.172 9.617 14.031 1 94.94 92 LEU A O 1
ATOM 712 N N . ILE A 1 93 ? -10.109 10.781 15.953 1 95.88 93 ILE A N 1
ATOM 713 C CA . ILE A 1 93 ? -9.031 9.977 16.5 1 95.88 93 ILE A CA 1
ATOM 714 C C . ILE A 1 93 ? -9.508 8.539 16.703 1 95.88 93 ILE A C 1
ATOM 716 O O . ILE A 1 93 ? -8.875 7.594 16.219 1 95.88 93 ILE A O 1
ATOM 720 N N . ALA A 1 94 ? -10.648 8.344 17.312 1 94.19 94 ALA A N 1
ATOM 721 C CA . ALA A 1 94 ? -11.18 7.02 17.594 1 94.19 94 ALA A CA 1
ATOM 722 C C . ALA A 1 94 ? -11.445 6.246 16.312 1 94.19 94 ALA A C 1
ATOM 724 O O . ALA A 1 94 ? -11.141 5.051 16.219 1 94.19 94 ALA A O 1
ATOM 725 N N . GLY A 1 95 ? -12.039 6.926 15.352 1 94.94 95 GLY A N 1
ATOM 726 C CA . GLY A 1 95 ? -12.297 6.309 14.062 1 94.94 95 GLY A CA 1
ATOM 727 C C . GLY A 1 95 ? -11.039 5.879 13.344 1 94.94 95 GLY A C 1
ATOM 728 O O . GLY A 1 95 ? -10.969 4.77 12.805 1 94.94 95 GLY A O 1
ATOM 729 N N . THR A 1 96 ? -10.023 6.746 13.328 1 97.06 96 THR A N 1
ATOM 730 C CA . THR A 1 96 ? -8.766 6.441 12.641 1 97.06 96 THR A CA 1
ATOM 731 C C . THR A 1 96 ? -8.039 5.293 13.336 1 97.06 96 THR A C 1
ATOM 733 O O . THR A 1 96 ? -7.516 4.398 12.672 1 97.06 96 THR A O 1
ATOM 736 N N . GLU A 1 97 ? -8.055 5.301 14.656 1 96.81 97 GLU A N 1
ATOM 737 C CA . GLU A 1 97 ? -7.441 4.203 15.406 1 96.81 97 GLU A CA 1
ATOM 738 C C . GLU A 1 97 ? -8.148 2.881 15.117 1 96.81 97 GLU A C 1
ATOM 740 O O . GLU A 1 97 ? -7.496 1.854 14.914 1 96.81 97 GLU A O 1
ATOM 745 N N . ALA A 1 98 ? -9.43 2.908 15.078 1 96.44 98 ALA A N 1
ATOM 746 C CA . ALA A 1 98 ? -10.203 1.706 14.766 1 96.44 98 ALA A CA 1
ATOM 747 C C . ALA A 1 98 ? -9.883 1.199 13.367 1 96.44 98 ALA A C 1
ATOM 749 O O . ALA A 1 98 ? -9.75 -0.008 13.148 1 96.44 98 ALA A O 1
ATOM 750 N N . PHE A 1 99 ? -9.828 2.121 12.438 1 97.5 99 PHE A N 1
ATOM 751 C CA . PHE A 1 99 ? -9.469 1.771 11.07 1 97.5 99 PHE A CA 1
ATOM 752 C C . PHE A 1 99 ? -8.102 1.105 11.016 1 97.5 99 PHE A C 1
ATOM 754 O O . PHE A 1 99 ? -7.941 0.048 10.406 1 97.5 99 PHE A O 1
ATOM 761 N N . LEU A 1 100 ? -7.133 1.682 11.727 1 97.88 100 LEU A N 1
ATOM 762 C CA . LEU A 1 100 ? -5.781 1.135 11.734 1 97.88 100 LEU A CA 1
ATOM 763 C C . LEU A 1 100 ? -5.758 -0.241 12.398 1 97.88 100 LEU A C 1
ATOM 765 O O . LEU A 1 100 ? -5.047 -1.139 11.938 1 97.88 100 LEU A O 1
ATOM 769 N N . ASP A 1 101 ? -6.523 -0.408 13.438 1 97.06 101 ASP A N 1
ATOM 770 C CA . ASP A 1 101 ? -6.602 -1.703 14.109 1 97.06 101 ASP A CA 1
ATOM 771 C C . ASP A 1 101 ? -7.152 -2.773 13.172 1 97.06 101 ASP A C 1
ATOM 773 O O . ASP A 1 101 ? -6.66 -3.904 13.156 1 97.06 101 ASP A O 1
ATOM 777 N N . PHE A 1 102 ? -8.133 -2.404 12.438 1 97.31 102 PHE A N 1
ATOM 778 C CA . PHE A 1 102 ? -8.695 -3.328 11.453 1 97.31 102 PHE A CA 1
ATOM 779 C C . PHE A 1 102 ? -7.652 -3.711 10.414 1 97.31 102 PHE A C 1
ATOM 781 O O . PHE A 1 102 ? -7.469 -4.891 10.117 1 97.31 102 PHE A O 1
ATOM 788 N N . CYS A 1 103 ? -6.969 -2.707 9.852 1 97.56 103 CYS A N 1
ATOM 789 C CA . CYS A 1 103 ? -5.965 -2.936 8.82 1 97.56 103 CYS A CA 1
ATOM 790 C C . CYS A 1 103 ? -4.832 -3.807 9.344 1 97.56 103 CYS A C 1
ATOM 792 O O . CYS A 1 103 ? -4.301 -4.648 8.617 1 97.56 103 CYS A O 1
ATOM 794 N N . ALA A 1 104 ? -4.477 -3.646 10.617 1 96.69 104 ALA A N 1
ATOM 795 C CA . ALA A 1 104 ? -3.342 -4.344 11.219 1 96.69 104 ALA A CA 1
ATOM 796 C C . ALA A 1 104 ? -3.695 -5.793 11.539 1 96.69 104 ALA A C 1
ATOM 798 O O . ALA A 1 104 ? -2.809 -6.637 11.68 1 96.69 104 ALA A O 1
ATOM 799 N N . ALA A 1 105 ? -4.926 -6.105 11.617 1 96.31 105 ALA A N 1
ATOM 800 C CA . ALA A 1 105 ? -5.375 -7.414 12.086 1 96.31 105 ALA A CA 1
ATOM 801 C C . ALA A 1 105 ? -5.137 -8.492 11.031 1 96.31 105 ALA A C 1
ATOM 803 O O . ALA A 1 105 ? -5.035 -9.672 11.359 1 96.31 105 ALA A O 1
ATOM 804 N N . SER A 1 106 ? -5.062 -8.133 9.789 1 97.19 106 SER A N 1
ATOM 805 C CA . SER A 1 106 ? -4.863 -9.094 8.711 1 97.19 106 SER A CA 1
ATOM 806 C C . SER A 1 106 ? -4.227 -8.422 7.492 1 97.19 106 SER A C 1
ATOM 808 O O . SER A 1 106 ? -4.867 -7.633 6.805 1 97.19 106 SER A O 1
ATOM 810 N N . LEU A 1 107 ? -3.018 -8.867 7.184 1 96.25 107 LEU A N 1
ATOM 811 C CA . LEU A 1 107 ? -2.305 -8.289 6.051 1 96.25 107 LEU A CA 1
ATOM 812 C C . LEU A 1 107 ? -2.986 -8.656 4.738 1 96.25 107 LEU A C 1
ATOM 814 O O . LEU A 1 107 ? -3.234 -7.785 3.898 1 96.25 107 LEU A O 1
ATOM 818 N N . PRO A 1 108 ? -3.385 -9.922 4.516 1 97.44 108 PRO A N 1
ATOM 819 C CA . PRO A 1 108 ? -4.047 -10.242 3.25 1 97.44 108 PRO A CA 1
ATOM 820 C C . PRO A 1 108 ? -5.367 -9.492 3.07 1 97.44 108 PRO A C 1
ATOM 822 O O . PRO A 1 108 ? -5.719 -9.117 1.951 1 97.44 108 PRO A O 1
ATOM 825 N N . ARG A 1 109 ? -6.105 -9.328 4.133 1 97.75 109 ARG A N 1
ATOM 826 C CA . ARG A 1 109 ? -7.352 -8.57 4.043 1 97.75 109 ARG A CA 1
ATOM 827 C C . ARG A 1 109 ? -7.082 -7.117 3.666 1 97.75 109 ARG A C 1
ATOM 829 O O . ARG A 1 109 ? -7.723 -6.574 2.768 1 97.75 109 ARG A O 1
ATOM 836 N N . TYR A 1 110 ? -6.113 -6.5 4.367 1 97.5 110 TYR A N 1
ATOM 837 C CA . TYR A 1 110 ? -5.688 -5.141 4.047 1 97.5 110 TYR A CA 1
ATOM 838 C C . TYR A 1 110 ? -5.266 -5.035 2.586 1 97.5 110 TYR A C 1
ATOM 840 O O . TYR A 1 110 ? -5.695 -4.121 1.876 1 97.5 110 TYR A O 1
ATOM 848 N N . GLN A 1 111 ? -4.5 -5.984 2.158 1 97.44 111 GLN A N 1
ATOM 849 C CA . GLN A 1 111 ? -3.945 -5.965 0.809 1 97.44 111 GLN A CA 1
ATOM 850 C C . GLN A 1 111 ? -5.047 -6.082 -0.239 1 97.44 111 GLN A C 1
ATOM 852 O O . GLN A 1 111 ? -5.066 -5.332 -1.217 1 97.44 111 GLN A O 1
ATOM 857 N N . LEU A 1 112 ? -5.957 -6.98 -0.03 1 97.94 112 LEU A N 1
ATOM 858 C CA . LEU A 1 112 ? -7.031 -7.176 -0.997 1 97.94 112 LEU A CA 1
ATOM 859 C C . LEU A 1 112 ? -7.91 -5.934 -1.089 1 97.94 112 LEU A C 1
ATOM 861 O O . LEU A 1 112 ? -8.328 -5.543 -2.182 1 97.94 112 LEU A O 1
ATOM 865 N N . MET A 1 113 ? -8.195 -5.348 0.045 1 98 113 MET A N 1
ATOM 866 C CA . MET A 1 113 ? -9.203 -4.285 0.117 1 98 113 MET A CA 1
ATOM 867 C C . MET A 1 113 ? -8.617 -2.957 -0.354 1 98 113 MET A C 1
ATOM 869 O O . MET A 1 113 ? -9.32 -2.148 -0.961 1 98 113 MET A O 1
ATOM 873 N N . PHE A 1 114 ? -7.316 -2.711 -0.084 1 97.12 114 PHE A N 1
ATOM 874 C CA . PHE A 1 114 ? -6.875 -1.323 -0.15 1 97.12 114 PHE A CA 1
ATOM 875 C C . PHE A 1 114 ? -5.711 -1.172 -1.124 1 97.12 114 PHE A C 1
ATOM 877 O O . PHE A 1 114 ? -5.32 -0.053 -1.46 1 97.12 114 PHE A O 1
ATOM 884 N N . THR A 1 115 ? -5.25 -2.32 -1.464 1 94.75 115 THR A N 1
ATOM 885 C CA . THR A 1 115 ? -4.098 -2.25 -2.355 1 94.75 115 THR A CA 1
ATOM 886 C C . THR A 1 115 ? -4.375 -2.994 -3.658 1 94.75 115 THR A C 1
ATOM 888 O O . THR A 1 115 ? -5.465 -3.537 -3.848 1 94.75 115 THR A O 1
ATOM 891 N N . ARG A 1 116 ? -3.762 -3.029 -4.691 1 93.88 116 ARG A N 1
ATOM 892 C CA . ARG A 1 116 ? -3.822 -3.768 -5.949 1 93.88 116 ARG A CA 1
ATOM 893 C C . ARG A 1 116 ? -2.848 -4.941 -5.945 1 93.88 116 ARG A C 1
ATOM 895 O O . ARG A 1 116 ? -2.104 -5.141 -6.906 1 93.88 116 ARG A O 1
ATOM 902 N N . ALA A 1 117 ? -3.059 -5.68 -4.797 1 93.81 117 ALA A N 1
ATOM 903 C CA . ALA A 1 117 ? -2.041 -6.684 -4.496 1 93.81 117 ALA A CA 1
ATOM 904 C C . ALA A 1 117 ? -2.236 -7.938 -5.348 1 93.81 117 ALA A C 1
ATOM 906 O O . ALA A 1 117 ? -1.32 -8.75 -5.484 1 93.81 117 ALA A O 1
ATOM 907 N N . VAL A 1 118 ? -3.395 -8.211 -5.875 1 95.88 118 VAL A N 1
ATOM 908 C CA . VAL A 1 118 ? -3.672 -9.406 -6.672 1 95.88 118 VAL A CA 1
ATOM 909 C C . VAL A 1 118 ? -3.496 -9.086 -8.156 1 95.88 118 VAL A C 1
ATOM 911 O O . VAL A 1 118 ? -4.293 -8.352 -8.734 1 95.88 118 VAL A O 1
ATOM 914 N N . PRO A 1 119 ? -2.459 -9.688 -8.758 1 93.69 119 PRO A N 1
ATOM 915 C CA . PRO A 1 119 ? -2.199 -9.375 -10.164 1 93.69 119 PRO A CA 1
ATOM 916 C C . PRO A 1 119 ? -3.389 -9.695 -11.07 1 93.69 119 PRO A C 1
ATOM 918 O O . PRO A 1 119 ? -3.941 -10.797 -11.008 1 93.69 119 PRO A O 1
ATOM 921 N N . GLY A 1 120 ? -3.746 -8.695 -11.891 1 92.25 120 GLY A N 1
ATOM 922 C CA . GLY A 1 120 ? -4.75 -8.906 -12.922 1 92.25 120 GLY A CA 1
ATOM 923 C C . GLY A 1 120 ? -6.172 -8.836 -12.398 1 92.25 120 GLY A C 1
ATOM 924 O O . GLY A 1 120 ? -7.129 -8.992 -13.156 1 92.25 120 GLY A O 1
ATOM 925 N N . TRP A 1 121 ? -6.281 -8.609 -11.133 1 95.56 121 TRP A N 1
ATOM 926 C CA . TRP A 1 121 ? -7.621 -8.594 -10.555 1 95.56 121 TRP A CA 1
ATOM 927 C C . TRP A 1 121 ? -8.039 -7.172 -10.188 1 95.56 121 TRP A C 1
ATOM 929 O O . TRP A 1 121 ? -7.242 -6.41 -9.625 1 95.56 121 TRP A O 1
ATOM 939 N N . GLU A 1 122 ? -9.227 -6.859 -10.453 1 95.25 122 GLU A N 1
ATOM 940 C CA . GLU A 1 122 ? -9.984 -5.719 -9.945 1 95.25 122 GLU A CA 1
ATOM 941 C C . GLU A 1 122 ? -11.391 -6.133 -9.523 1 95.25 122 GLU A C 1
ATOM 943 O O . GLU A 1 122 ? -11.977 -7.035 -10.109 1 95.25 122 GLU A O 1
ATOM 948 N N . PRO A 1 123 ? -11.875 -5.504 -8.508 1 97.06 123 PRO A N 1
ATOM 949 C CA . PRO A 1 123 ? -13.219 -5.898 -8.078 1 97.06 123 PRO A CA 1
ATOM 950 C C . PRO A 1 123 ? -14.258 -5.758 -9.195 1 97.06 123 PRO A C 1
ATOM 952 O O . PRO A 1 123 ? -14.281 -4.746 -9.898 1 97.06 123 PRO A O 1
ATOM 955 N N . GLY A 1 124 ? -15.039 -6.809 -9.375 1 97.44 124 GLY A N 1
ATOM 956 C CA . GLY A 1 124 ? -16.188 -6.691 -10.258 1 97.44 124 GLY A CA 1
ATOM 957 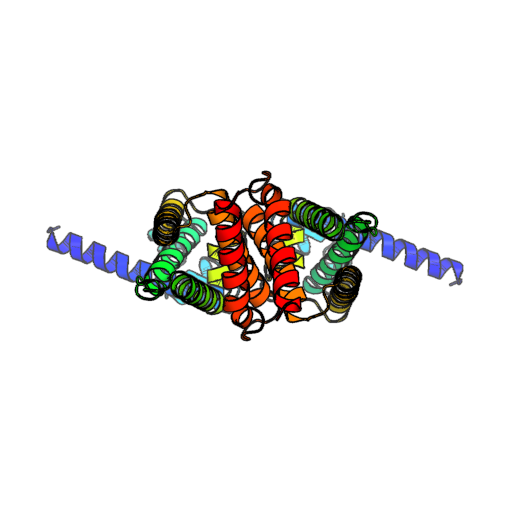C C . GLY A 1 124 ? -17.203 -5.66 -9.789 1 97.44 124 GLY A C 1
ATOM 958 O O . GLY A 1 124 ? -17.094 -5.145 -8.672 1 97.44 124 GLY A O 1
ATOM 959 N N . GLU A 1 125 ? -18.125 -5.363 -10.586 1 97.19 125 GLU A N 1
ATOM 960 C CA . GLU A 1 125 ? -19.078 -4.277 -10.344 1 97.19 125 GLU A CA 1
ATOM 961 C C . GLU A 1 125 ? -19.797 -4.461 -9.016 1 97.19 125 GLU A C 1
ATOM 963 O O . GLU A 1 125 ? -19.891 -3.523 -8.219 1 97.19 125 GLU A O 1
ATOM 968 N N . SER A 1 126 ? -20.297 -5.641 -8.789 1 96.94 126 SER A N 1
ATOM 969 C CA . SER A 1 126 ? -21.078 -5.891 -7.582 1 96.94 126 SER A CA 1
ATOM 970 C C . SER A 1 126 ? -20.219 -5.773 -6.332 1 96.94 126 SER A C 1
ATOM 972 O O . SER A 1 126 ? -20.641 -5.199 -5.328 1 96.94 126 SER A O 1
ATOM 974 N N . ALA A 1 127 ? -19.062 -6.371 -6.367 1 97.44 127 ALA A N 1
ATOM 975 C CA . ALA A 1 127 ? -18.141 -6.262 -5.238 1 97.44 127 ALA A CA 1
ATOM 976 C C . ALA A 1 127 ? -17.719 -4.812 -5.008 1 97.44 127 ALA A C 1
ATOM 978 O O . ALA A 1 127 ? -17.672 -4.344 -3.867 1 97.44 127 ALA A O 1
ATOM 979 N N . TYR A 1 128 ? -17.484 -4.113 -6.07 1 97.19 128 TYR A N 1
ATOM 980 C CA . TYR A 1 128 ? -17.062 -2.719 -5.98 1 97.19 128 TYR A CA 1
ATOM 981 C C . TYR A 1 128 ? -18.188 -1.854 -5.402 1 97.19 128 TYR A C 1
ATOM 983 O O . TYR A 1 128 ? -17.922 -0.91 -4.652 1 97.19 128 TYR A O 1
ATOM 991 N N . ALA A 1 129 ? -19.391 -2.16 -5.727 1 98 129 ALA A N 1
ATOM 992 C CA . ALA A 1 129 ? -20.531 -1.412 -5.207 1 98 129 ALA A CA 1
ATOM 993 C C . ALA A 1 129 ? -20.562 -1.467 -3.682 1 98 129 ALA A C 1
ATOM 995 O O . ALA A 1 129 ? -20.969 -0.496 -3.029 1 98 129 ALA A O 1
ATOM 996 N N . VAL A 1 130 ? -20.188 -2.596 -3.113 1 97.25 130 VAL A N 1
ATOM 997 C CA . VAL A 1 130 ? -20.141 -2.734 -1.661 1 97.25 130 VAL A CA 1
ATOM 998 C C . VAL A 1 130 ? -19.141 -1.737 -1.078 1 97.25 130 VAL A C 1
ATOM 1000 O O . VAL A 1 130 ? -19.469 -1.004 -0.14 1 97.25 130 VAL A O 1
ATOM 1003 N N . SER A 1 131 ? -17.953 -1.668 -1.643 1 96.81 131 SER A N 1
ATOM 1004 C CA . SER A 1 131 ? -16.938 -0.731 -1.176 1 96.81 131 SER A CA 1
ATOM 1005 C C . SER A 1 131 ? -17.406 0.712 -1.335 1 96.81 131 SER A C 1
ATOM 1007 O O . SER A 1 131 ? -17.172 1.545 -0.457 1 96.81 131 SER A O 1
ATOM 1009 N N . GLN A 1 132 ? -18.078 1.01 -2.391 1 96.94 132 GLN A N 1
ATOM 1010 C CA . GLN A 1 132 ? -18.547 2.363 -2.646 1 96.94 132 GLN A CA 1
ATOM 1011 C C . GLN A 1 132 ? -19.594 2.783 -1.608 1 96.94 132 GLN A C 1
ATOM 1013 O O . GLN A 1 132 ? -19.609 3.934 -1.17 1 96.94 132 GLN A O 1
ATOM 1018 N N . SER A 1 133 ? -20.438 1.859 -1.293 1 96.81 133 SER A N 1
ATOM 1019 C CA . SER A 1 133 ? -21.453 2.164 -0.296 1 96.81 133 SER A CA 1
ATOM 1020 C C . SER A 1 133 ? -20.828 2.494 1.055 1 96.81 133 SER A C 1
ATOM 1022 O O . SER A 1 133 ? -21.266 3.432 1.731 1 96.81 133 SER A O 1
ATOM 1024 N N . TYR A 1 134 ? -19.859 1.806 1.402 1 94.62 134 TYR A N 1
ATOM 1025 C CA . TYR A 1 134 ? -19.219 2.045 2.689 1 94.62 134 TYR A CA 1
ATOM 1026 C C . TYR A 1 134 ? -18.359 3.297 2.639 1 94.62 134 TYR A C 1
ATOM 1028 O O . TYR A 1 134 ? -18.219 4.008 3.639 1 94.62 134 TYR A O 1
ATOM 1036 N N . TYR A 1 135 ? -17.766 3.559 1.499 1 94.94 135 TYR A N 1
ATOM 1037 C CA . TYR A 1 135 ? -17.047 4.816 1.335 1 94.94 135 TYR A CA 1
ATOM 1038 C C . TYR A 1 135 ? -17.984 6.008 1.48 1 94.94 135 TYR A C 1
ATOM 1040 O O . TYR A 1 135 ? -17.625 7.023 2.072 1 94.94 135 TYR A O 1
ATOM 1048 N N . ALA A 1 136 ? -19.25 5.832 0.978 1 95.75 136 ALA A N 1
ATOM 1049 C CA . ALA A 1 136 ? -20.25 6.883 1.131 1 95.75 136 ALA A CA 1
ATOM 1050 C C . ALA A 1 136 ? -20.562 7.121 2.604 1 95.75 136 ALA A C 1
ATOM 1052 O O . ALA A 1 136 ? -20.766 8.266 3.023 1 95.75 136 ALA A O 1
ATOM 1053 N N . THR A 1 137 ? -20.672 6.055 3.355 1 94 137 THR A N 1
ATOM 1054 C CA . THR A 1 137 ? -20.875 6.18 4.793 1 94 137 THR A CA 1
ATOM 1055 C C . THR A 1 137 ? -19.719 6.918 5.449 1 94 137 THR A C 1
ATOM 1057 O O . THR A 1 137 ? -19.922 7.773 6.312 1 94 137 THR A O 1
ATOM 1060 N N . PHE A 1 138 ? -18.5 6.641 5.047 1 94.69 138 PHE A N 1
ATOM 1061 C CA . PHE A 1 138 ? -17.297 7.309 5.516 1 94.69 138 PHE A CA 1
ATOM 1062 C C . PHE A 1 138 ? -17.359 8.805 5.23 1 94.69 138 PHE A C 1
ATOM 1064 O O . PHE A 1 138 ? -17.109 9.617 6.121 1 94.69 138 PHE A O 1
ATOM 1071 N N . VAL A 1 139 ? -17.75 9.156 4.059 1 95.94 139 VAL A N 1
ATOM 1072 C CA . VAL A 1 139 ? -17.844 10.555 3.654 1 95.94 139 VAL A CA 1
ATOM 1073 C C . VAL A 1 139 ? -18.922 11.258 4.48 1 95.94 139 VAL A C 1
ATOM 1075 O O . VAL A 1 139 ? -18.719 12.375 4.957 1 95.94 139 VAL A O 1
ATOM 1078 N N . ALA A 1 140 ? -20.031 10.547 4.688 1 93.5 140 ALA A N 1
ATOM 1079 C CA . ALA A 1 140 ? -21.125 11.117 5.477 1 93.5 140 ALA A CA 1
ATOM 1080 C C . ALA A 1 140 ? -20.688 11.336 6.922 1 93.5 140 ALA A C 1
ATOM 1082 O O . ALA A 1 140 ? -21.047 12.352 7.531 1 93.5 140 ALA A O 1
ATOM 1083 N N . ASP A 1 141 ? -19.953 10.391 7.477 1 91.56 141 ASP A N 1
ATOM 1084 C CA . ASP A 1 141 ? -19.453 10.516 8.844 1 91.56 141 ASP A CA 1
ATOM 1085 C C . ASP A 1 141 ? -18.516 11.711 8.977 1 91.56 141 ASP A C 1
ATOM 1087 O O . ASP A 1 141 ? -18.547 12.422 9.977 1 91.56 141 ASP A O 1
ATOM 1091 N N . LEU A 1 142 ? -17.641 11.938 7.949 1 94.06 142 LEU A N 1
ATOM 1092 C CA . LEU A 1 142 ? -16.734 13.078 7.957 1 94.06 142 LEU A CA 1
ATOM 1093 C C . LEU A 1 142 ? -17.516 14.391 7.855 1 94.06 142 LEU A C 1
ATOM 1095 O O . LEU A 1 142 ? -17.203 15.359 8.547 1 94.06 142 LEU A O 1
ATOM 1099 N N . ALA A 1 143 ? -18.547 14.344 7.07 1 93.25 143 ALA A N 1
ATOM 1100 C CA . ALA A 1 143 ? -19.391 15.531 6.918 1 93.25 143 ALA A CA 1
ATOM 1101 C C . ALA A 1 143 ? -20.047 15.906 8.242 1 93.25 143 ALA A C 1
ATOM 1103 O O . ALA A 1 143 ? -20.203 17.094 8.555 1 93.25 143 ALA A O 1
ATOM 1104 N N . ALA A 1 144 ? -20.391 14.922 9.023 1 89.88 144 ALA A N 1
ATOM 1105 C CA . ALA A 1 144 ? -21.078 15.125 10.305 1 89.88 144 ALA A CA 1
ATOM 1106 C C . ALA A 1 144 ? -20.172 15.867 11.289 1 89.88 144 ALA A C 1
ATOM 1108 O O . ALA A 1 144 ? -20.656 16.484 12.234 1 89.88 144 ALA A O 1
ATOM 1109 N N . VAL A 1 145 ? -18.906 15.844 10.992 1 88.44 145 VAL A N 1
ATOM 1110 C CA . VAL A 1 145 ? -17.984 16.531 11.898 1 88.44 145 VAL A CA 1
ATOM 1111 C C . VAL A 1 145 ? -17.375 17.734 11.188 1 88.44 145 VAL A C 1
ATOM 1113 O O . VAL A 1 145 ? -16.344 18.25 11.617 1 88.44 145 VAL A O 1
ATOM 1116 N N . GLY A 1 146 ? -17.875 18.078 10.008 1 89.19 146 GLY A N 1
ATOM 1117 C CA . GLY A 1 146 ? -17.531 19.359 9.383 1 89.19 146 GLY A CA 1
ATOM 1118 C C . GLY A 1 146 ? -16.562 19.219 8.227 1 89.19 146 GLY A C 1
ATOM 1119 O O . GLY A 1 146 ? -16.109 20.203 7.66 1 89.19 146 GLY A O 1
ATOM 1120 N N . VAL A 1 147 ? -16.219 18 7.863 1 94.5 147 VAL A N 1
ATOM 1121 C CA . VAL A 1 147 ? -15.336 17.781 6.723 1 94.5 147 VAL A CA 1
ATOM 1122 C C . VAL A 1 147 ? -16.156 17.547 5.465 1 94.5 147 VAL A C 1
ATOM 1124 O O . VAL A 1 147 ? -16.578 16.406 5.188 1 94.5 147 VAL A O 1
ATOM 1127 N N . VAL A 1 148 ? -16.297 18.562 4.66 1 94.19 148 VAL A N 1
ATOM 1128 C CA . VAL A 1 148 ? -17.266 18.469 3.566 1 94.19 148 VAL A CA 1
ATOM 1129 C C . VAL A 1 148 ? -16.547 18.641 2.23 1 94.19 148 VAL A C 1
ATOM 1131 O O . VAL A 1 148 ? -16.953 18.062 1.22 1 94.19 148 VAL A O 1
ATOM 1134 N N . ASP A 1 149 ? -15.461 19.406 2.197 1 96.31 149 ASP A N 1
ATOM 1135 C CA . ASP A 1 149 ? -14.711 19.625 0.963 1 96.31 149 ASP A CA 1
ATOM 1136 C C . ASP A 1 149 ? -14.078 18.312 0.481 1 96.31 149 ASP A C 1
ATOM 1138 O O . ASP A 1 149 ? -13.344 17.672 1.229 1 96.31 149 ASP A O 1
ATOM 1142 N N . PRO A 1 150 ? -14.297 17.922 -0.735 1 96.81 150 PRO A N 1
ATOM 1143 C CA . PRO A 1 150 ? -13.758 16.656 -1.26 1 96.81 150 PRO A CA 1
ATOM 1144 C C . PRO A 1 150 ? -12.242 16.562 -1.113 1 96.81 150 PRO A C 1
ATOM 1146 O O . PRO A 1 150 ? -11.711 15.477 -0.875 1 96.81 150 PRO A O 1
ATOM 1149 N N . ALA A 1 151 ? -11.57 17.656 -1.251 1 97.19 151 ALA A N 1
ATOM 1150 C CA . ALA A 1 151 ? -10.117 17.641 -1.107 1 97.19 151 ALA A CA 1
ATOM 1151 C C . ALA A 1 151 ? -9.711 17.312 0.326 1 97.19 151 ALA A C 1
ATOM 1153 O O . ALA A 1 151 ? -8.711 16.625 0.551 1 97.19 151 ALA A O 1
ATOM 1154 N N . ASP A 1 152 ? -10.508 17.828 1.306 1 97.5 152 ASP A N 1
ATOM 1155 C CA . ASP A 1 152 ? -10.234 17.531 2.707 1 97.5 152 ASP A CA 1
ATOM 1156 C C . ASP A 1 152 ? -10.547 16.062 3.031 1 97.5 152 ASP A C 1
ATOM 1158 O O . ASP A 1 152 ? -9.852 15.438 3.824 1 97.5 152 ASP A O 1
ATOM 1162 N N . VAL A 1 153 ? -11.602 15.57 2.398 1 97.88 153 VAL A N 1
ATOM 1163 C CA . VAL A 1 153 ? -11.945 14.164 2.574 1 97.88 153 VAL A CA 1
ATOM 1164 C C . VAL A 1 153 ? -10.82 13.281 2.035 1 97.88 153 VAL A C 1
ATOM 1166 O O . VAL A 1 153 ? -10.383 12.344 2.705 1 97.88 153 VAL A O 1
ATOM 1169 N N . ASP A 1 154 ? -10.305 13.602 0.832 1 98.44 154 ASP A N 1
ATOM 1170 C CA . ASP A 1 154 ? -9.195 12.859 0.229 1 98.44 154 ASP A CA 1
ATOM 1171 C C . ASP A 1 154 ? -7.945 12.945 1.098 1 98.44 154 ASP A C 1
ATOM 1173 O O . ASP A 1 154 ? -7.234 11.945 1.263 1 98.44 154 ASP A O 1
ATOM 1177 N N . LEU A 1 155 ? -7.723 14.133 1.595 1 98.31 155 LEU A N 1
ATOM 1178 C CA . LEU A 1 155 ? -6.547 14.328 2.436 1 98.31 155 LEU A CA 1
ATOM 1179 C C . LEU A 1 155 ? -6.645 13.5 3.711 1 98.31 155 LEU A C 1
ATOM 1181 O O . LEU A 1 155 ? -5.676 12.859 4.117 1 98.31 155 LEU A O 1
ATOM 1185 N N . PHE A 1 156 ? -7.836 13.469 4.34 1 98.31 156 PHE A N 1
ATOM 1186 C CA . PHE A 1 156 ? -8.047 12.664 5.535 1 98.31 156 PHE A CA 1
ATOM 1187 C C . PHE A 1 156 ? -7.848 11.188 5.23 1 98.31 156 PHE A C 1
ATOM 1189 O O . PHE A 1 156 ? -7.164 10.484 5.98 1 98.31 156 PHE A O 1
ATOM 1196 N N . ALA A 1 157 ? -8.375 10.742 4.141 1 98.25 157 ALA A N 1
ATOM 1197 C CA . ALA A 1 157 ? -8.227 9.352 3.717 1 98.25 157 ALA A CA 1
ATOM 1198 C C . ALA A 1 157 ? -6.758 9.008 3.48 1 98.25 157 ALA A C 1
ATOM 1200 O O . ALA A 1 157 ? -6.293 7.934 3.873 1 98.25 157 ALA A O 1
ATOM 1201 N N . ALA A 1 158 ? -6.039 9.922 2.873 1 98.56 158 ALA A N 1
ATOM 1202 C CA . ALA A 1 158 ? -4.625 9.703 2.588 1 98.56 158 ALA A CA 1
ATOM 1203 C C . ALA A 1 158 ? -3.814 9.594 3.877 1 98.56 158 ALA A C 1
ATOM 1205 O O . ALA A 1 158 ? -2.902 8.773 3.975 1 98.56 158 ALA A O 1
ATOM 1206 N N . ILE A 1 159 ? -4.152 10.398 4.84 1 98.38 159 ILE A N 1
ATOM 1207 C CA . ILE A 1 159 ? -3.469 10.344 6.129 1 98.38 159 ILE A CA 1
ATOM 1208 C C . ILE A 1 159 ? -3.68 8.969 6.766 1 98.38 159 ILE A C 1
ATOM 1210 O O . ILE A 1 159 ? -2.719 8.312 7.176 1 98.38 159 ILE A O 1
ATOM 1214 N N . GLY A 1 160 ? -4.934 8.523 6.844 1 98.31 160 GLY A N 1
ATOM 1215 C CA . GLY A 1 160 ? -5.223 7.207 7.391 1 98.31 160 GLY A CA 1
ATOM 1216 C C . GLY A 1 160 ? -4.543 6.082 6.633 1 98.31 160 GLY A C 1
ATOM 1217 O O . GLY A 1 160 ? -3.957 5.18 7.234 1 98.31 160 GLY A O 1
ATOM 1218 N N . ALA A 1 161 ? -4.617 6.191 5.332 1 98.19 161 ALA A N 1
ATOM 1219 C CA . ALA A 1 161 ? -3.998 5.188 4.473 1 98.19 161 ALA A CA 1
ATOM 1220 C C . ALA A 1 161 ? -2.488 5.141 4.684 1 98.19 161 ALA A C 1
ATOM 1222 O O . ALA A 1 161 ? -1.894 4.059 4.715 1 98.19 161 ALA A O 1
ATOM 1223 N N . GLY A 1 162 ? -1.881 6.32 4.785 1 98.69 162 GLY A N 1
ATOM 1224 C CA . GLY A 1 162 ? -0.442 6.375 4.984 1 98.69 162 GLY A CA 1
ATOM 1225 C C . GLY A 1 162 ? -0.001 5.762 6.301 1 98.69 162 GLY A C 1
ATOM 1226 O O . GLY A 1 162 ? 0.994 5.035 6.348 1 98.69 162 GLY A O 1
ATOM 1227 N N . LEU A 1 163 ? -0.714 6.035 7.375 1 98.62 163 LEU A N 1
ATOM 1228 C CA . LEU A 1 163 ? -0.411 5.445 8.672 1 98.62 163 LEU A CA 1
ATOM 1229 C C . LEU A 1 163 ? -0.561 3.928 8.633 1 98.62 163 LEU A C 1
ATOM 1231 O O . LEU A 1 163 ? 0.301 3.201 9.133 1 98.62 163 LEU A O 1
ATOM 1235 N N . ALA A 1 164 ? -1.618 3.486 7.988 1 98.06 164 ALA A N 1
ATOM 1236 C CA . ALA A 1 164 ? -1.849 2.049 7.867 1 98.06 164 ALA A CA 1
ATOM 1237 C C . ALA A 1 164 ? -0.762 1.387 7.027 1 98.06 164 ALA A C 1
ATOM 1239 O O . ALA A 1 164 ? -0.213 0.352 7.414 1 98.06 164 ALA A O 1
ATOM 1240 N N . ALA A 1 165 ? -0.454 1.999 5.902 1 97.56 165 ALA A N 1
ATOM 1241 C CA . ALA A 1 165 ? 0.544 1.454 4.984 1 97.56 165 ALA A CA 1
ATOM 1242 C C . ALA A 1 165 ? 1.913 1.367 5.652 1 97.56 165 ALA A C 1
ATOM 1244 O O . ALA A 1 165 ? 2.586 0.337 5.574 1 97.56 165 ALA A O 1
ATOM 1245 N N . GLN A 1 166 ? 2.297 2.436 6.316 1 97.69 166 GLN A N 1
ATOM 1246 C CA . GLN A 1 166 ? 3.594 2.455 6.98 1 97.69 166 GLN A CA 1
ATOM 1247 C C . GLN A 1 166 ? 3.643 1.439 8.117 1 97.69 166 GLN A C 1
ATOM 1249 O O . GLN A 1 166 ? 4.656 0.767 8.312 1 97.69 166 GLN A O 1
ATOM 1254 N N . GLN A 1 167 ? 2.562 1.316 8.852 1 97.19 167 GLN A N 1
ATOM 1255 C CA . GLN A 1 167 ? 2.51 0.337 9.938 1 97.19 167 GLN A CA 1
ATOM 1256 C C . GLN A 1 167 ? 2.67 -1.083 9.398 1 97.19 167 GLN A C 1
ATOM 1258 O O . GLN A 1 167 ? 3.486 -1.855 9.906 1 97.19 167 GLN A O 1
ATOM 1263 N N . ALA A 1 168 ? 1.959 -1.363 8.359 1 94.62 168 ALA A N 1
ATOM 1264 C CA . ALA A 1 168 ? 1.989 -2.691 7.75 1 94.62 168 ALA A CA 1
ATOM 1265 C C . ALA A 1 168 ? 3.367 -2.998 7.172 1 94.62 168 ALA A C 1
ATOM 1267 O O . ALA A 1 168 ? 3.881 -4.105 7.328 1 94.62 168 ALA A O 1
ATOM 1268 N N . ALA A 1 169 ? 3.965 -2.033 6.551 1 93.75 169 ALA A N 1
ATOM 1269 C CA . ALA A 1 169 ? 5.211 -2.236 5.82 1 93.75 169 ALA A CA 1
ATOM 1270 C C . ALA A 1 169 ? 6.41 -2.229 6.766 1 93.75 169 ALA A C 1
ATOM 1272 O O . ALA A 1 169 ? 7.355 -3.002 6.586 1 93.75 169 ALA A O 1
ATOM 1273 N N . ASN A 1 170 ? 6.359 -1.414 7.801 1 93.56 170 ASN A N 1
ATOM 1274 C CA . ASN A 1 170 ? 7.605 -1.108 8.5 1 93.56 170 ASN A CA 1
ATOM 1275 C C . ASN A 1 170 ? 7.562 -1.567 9.953 1 93.56 170 ASN A C 1
ATOM 1277 O O . ASN A 1 170 ? 8.602 -1.684 10.602 1 93.56 170 ASN A O 1
ATOM 1281 N N . ASP A 1 171 ? 6.465 -1.774 10.508 1 94.19 171 ASP A N 1
ATOM 1282 C CA . ASP A 1 171 ? 6.352 -2.205 11.898 1 94.19 171 ASP A CA 1
ATOM 1283 C C . ASP A 1 171 ? 5.133 -3.102 12.102 1 94.19 171 ASP A C 1
ATOM 1285 O O . ASP A 1 171 ? 4.293 -2.836 12.961 1 94.19 171 ASP A O 1
ATOM 1289 N N . PRO A 1 172 ? 5.191 -4.207 11.312 1 88.94 172 PRO A N 1
ATOM 1290 C CA . PRO A 1 172 ? 4.055 -5.113 11.484 1 88.94 172 PRO A CA 1
ATOM 1291 C C . PRO A 1 172 ? 3.934 -5.648 12.906 1 88.94 172 PRO A C 1
ATOM 1293 O O . PRO A 1 172 ? 4.938 -6.039 13.508 1 88.94 172 PRO A O 1
ATOM 1296 N N . GLY A 1 173 ? 2.795 -5.57 13.531 1 90.69 173 GLY A N 1
ATOM 1297 C CA . GLY A 1 173 ? 2.555 -6.082 14.875 1 90.69 173 GLY A CA 1
ATOM 1298 C C . GLY A 1 173 ? 2.832 -5.059 15.961 1 90.69 173 GLY A C 1
ATOM 1299 O O . GLY A 1 173 ? 2.551 -5.305 17.141 1 90.69 173 GLY A O 1
ATOM 1300 N N . GLY A 1 174 ? 3.51 -3.898 15.586 1 95.44 174 GLY A N 1
ATOM 1301 C CA . GLY A 1 174 ? 3.797 -2.844 16.547 1 95.44 174 GLY A CA 1
ATOM 1302 C C . GLY A 1 174 ? 2.793 -1.708 16.5 1 95.44 174 GLY A C 1
ATOM 1303 O O . GLY A 1 174 ? 1.656 -1.894 16.062 1 95.44 174 GLY A O 1
ATOM 1304 N N . ASP A 1 175 ? 3.143 -0.623 17.125 1 97 175 ASP A N 1
ATOM 1305 C CA . ASP A 1 175 ? 2.217 0.503 17.172 1 97 175 ASP A CA 1
ATOM 1306 C C . ASP A 1 175 ? 2.916 1.807 16.797 1 97 175 ASP A C 1
ATOM 1308 O O . ASP A 1 175 ? 2.432 2.893 17.109 1 97 175 ASP A O 1
ATOM 1312 N N . ARG A 1 176 ? 4.066 1.713 16.062 1 97.19 176 ARG A N 1
ATOM 1313 C CA . ARG A 1 176 ? 4.898 2.867 15.727 1 97.19 176 ARG A CA 1
ATOM 1314 C C . ARG A 1 176 ? 4.078 3.953 15.039 1 97.19 176 ARG A C 1
ATOM 1316 O O . ARG A 1 176 ? 4.152 5.125 15.414 1 97.19 176 ARG A O 1
ATOM 1323 N N . TYR A 1 177 ? 3.307 3.607 14.117 1 97.94 177 TYR A N 1
ATOM 1324 C CA . TYR A 1 177 ? 2.545 4.59 13.352 1 97.94 177 TYR A CA 1
ATOM 1325 C C . TYR A 1 177 ? 1.157 4.789 13.953 1 97.94 177 TYR A C 1
ATOM 1327 O O . TYR A 1 177 ? 0.592 5.883 13.875 1 97.94 177 TYR A O 1
ATOM 1335 N N . ARG A 1 178 ? 0.623 3.75 14.578 1 97.75 178 ARG A N 1
ATOM 1336 C CA . ARG A 1 178 ? -0.651 3.875 15.281 1 97.75 178 ARG A CA 1
ATOM 1337 C C . ARG A 1 178 ? -0.578 4.949 16.359 1 97.75 178 ARG A C 1
ATOM 1339 O O . ARG A 1 178 ? -1.541 5.688 16.578 1 97.75 178 ARG A O 1
ATOM 1346 N N . ARG A 1 179 ? 0.507 5.098 17 1 97.94 179 ARG A N 1
ATOM 1347 C CA . ARG A 1 179 ? 0.689 6.051 18.094 1 97.94 179 ARG A CA 1
ATOM 1348 C C . ARG A 1 179 ? 0.7 7.484 17.578 1 97.94 179 ARG A C 1
ATOM 1350 O O . ARG A 1 179 ? 0.606 8.438 18.359 1 97.94 179 ARG A O 1
ATOM 1357 N N . LEU A 1 180 ? 0.829 7.699 16.281 1 98.38 180 LEU A N 1
ATOM 1358 C CA . LEU A 1 180 ? 0.89 9.031 15.68 1 98.38 180 LEU A CA 1
ATOM 1359 C C . LEU A 1 180 ? -0.51 9.57 15.414 1 98.38 180 LEU A C 1
ATOM 1361 O O . LEU A 1 180 ? -0.67 10.734 15.047 1 98.38 180 LEU A O 1
ATOM 1365 N N . VAL A 1 181 ? -1.551 8.75 15.633 1 98.56 181 VAL A N 1
ATOM 1366 C CA . VAL A 1 181 ? -2.906 9.086 15.211 1 98.56 181 VAL A CA 1
ATOM 1367 C C . VAL A 1 181 ? -3.352 10.383 15.867 1 98.56 181 VAL A C 1
ATOM 1369 O O . VAL A 1 181 ? -3.812 11.305 15.195 1 98.56 181 VAL A O 1
ATOM 1372 N N . PRO A 1 182 ? -3.209 10.625 17.156 1 97.62 182 PRO A N 1
ATOM 1373 C CA . PRO A 1 182 ? -3.662 11.883 17.75 1 97.62 182 PRO A CA 1
ATOM 1374 C C . PRO A 1 182 ? -2.977 13.102 17.141 1 97.62 182 PRO A C 1
ATOM 1376 O O . PRO A 1 182 ? -3.637 14.102 16.844 1 97.62 182 PRO A O 1
ATOM 1379 N N . ALA A 1 183 ? -1.663 12.992 16.938 1 97 183 ALA A N 1
ATOM 1380 C CA . ALA A 1 183 ? -0.927 14.109 16.359 1 97 183 ALA A CA 1
ATOM 1381 C C . ALA A 1 183 ? -1.377 14.367 14.914 1 97 183 ALA A C 1
ATOM 1383 O O . ALA A 1 183 ? -1.522 15.516 14.5 1 97 183 ALA A O 1
ATOM 1384 N N . ALA A 1 184 ? -1.59 13.305 14.125 1 98.38 184 ALA A N 1
ATOM 1385 C CA . ALA A 1 184 ? -2.029 13.422 12.742 1 98.38 184 ALA A CA 1
ATOM 1386 C C . ALA A 1 184 ? -3.404 14.078 12.656 1 98.38 184 ALA A C 1
ATOM 1388 O O . ALA A 1 184 ? -3.631 14.953 11.812 1 98.38 184 ALA A O 1
ATOM 1389 N N . ILE A 1 185 ? -4.297 13.672 13.555 1 97.19 185 ILE A N 1
ATOM 1390 C CA . ILE A 1 185 ? -5.656 14.203 13.547 1 97.19 185 ILE A CA 1
ATOM 1391 C C . ILE A 1 185 ? -5.645 15.664 14 1 97.19 185 ILE A C 1
ATOM 1393 O O . ILE A 1 185 ? -6.328 16.5 13.422 1 97.19 185 ILE A O 1
ATOM 1397 N N . ALA A 1 186 ? -4.855 15.992 15.031 1 95.75 186 ALA A N 1
ATOM 1398 C CA . ALA A 1 186 ? -4.73 17.375 15.469 1 95.75 186 ALA A CA 1
ATOM 1399 C C . ALA A 1 186 ? -4.219 18.266 14.336 1 95.75 186 ALA A C 1
ATOM 1401 O O . ALA A 1 186 ? -4.73 19.359 14.125 1 95.75 186 ALA A O 1
ATOM 1402 N N . MET A 1 187 ? -3.234 17.75 13.641 1 96.31 187 MET A N 1
ATOM 1403 C CA . MET A 1 187 ? -2.678 18.438 12.492 1 96.31 187 MET A CA 1
ATOM 1404 C C . MET A 1 187 ? -3.754 18.719 11.445 1 96.31 187 MET A C 1
ATOM 1406 O O . MET A 1 187 ? -3.871 19.828 10.938 1 96.31 187 MET A O 1
ATOM 1410 N N . PHE A 1 188 ? -4.555 17.75 11.156 1 97.5 188 PHE A N 1
ATOM 1411 C CA . PHE A 1 188 ? -5.605 17.844 10.148 1 97.5 188 PHE A CA 1
ATOM 1412 C C . PHE A 1 188 ? -6.684 18.828 10.586 1 97.5 188 PHE A C 1
ATOM 1414 O O . PHE A 1 188 ? -7.117 19.672 9.797 1 97.5 188 PHE A O 1
ATOM 1421 N N . VAL A 1 189 ? -7.109 18.719 11.828 1 95.12 189 VAL A N 1
ATOM 1422 C CA . VAL A 1 189 ? -8.164 19.578 12.359 1 95.12 189 VAL A CA 1
ATOM 1423 C C . VAL A 1 189 ? -7.699 21.031 12.336 1 95.12 189 VAL A C 1
ATOM 1425 O O . VAL A 1 189 ? -8.477 21.938 12 1 95.12 189 VAL A O 1
ATOM 1428 N N . HIS A 1 190 ? -6.469 21.312 12.672 1 92.81 190 HIS A N 1
ATOM 1429 C CA . HIS A 1 190 ? -5.922 22.656 12.602 1 92.81 190 HIS A CA 1
ATOM 1430 C C . HIS A 1 190 ? -5.945 23.188 11.172 1 92.81 190 HIS A C 1
ATOM 1432 O O . HIS A 1 190 ? -6.258 24.359 10.938 1 92.81 190 HIS A O 1
ATOM 1438 N N . HIS A 1 191 ? -5.566 22.328 10.227 1 92.25 191 HIS A N 1
ATOM 1439 C CA . HIS A 1 191 ? -5.621 22.672 8.812 1 92.25 191 HIS A CA 1
ATOM 1440 C C . HIS A 1 191 ? -7.027 23.094 8.398 1 92.25 191 HIS A C 1
ATOM 1442 O O . HIS A 1 191 ? -7.203 24.094 7.684 1 92.25 191 HIS A O 1
ATOM 1448 N N . LEU A 1 192 ? -8.07 22.375 8.906 1 91.88 192 LEU A N 1
ATOM 1449 C CA . LEU A 1 192 ? -9.453 22.703 8.586 1 91.88 192 LEU A CA 1
ATOM 1450 C C . LEU A 1 192 ? -9.828 24.094 9.109 1 91.88 192 LEU A C 1
ATOM 1452 O O . LEU A 1 192 ? -10.531 24.844 8.445 1 91.88 192 LEU A O 1
ATOM 1456 N N . GLN A 1 193 ? -9.367 24.359 10.242 1 88.62 193 GLN A N 1
ATOM 1457 C CA . GLN A 1 193 ? -9.703 25.625 10.906 1 88.62 193 GLN A CA 1
ATOM 1458 C C . GLN A 1 193 ? -9.062 26.812 10.188 1 88.62 193 GLN A C 1
ATOM 1460 O O . GLN A 1 193 ? -9.664 27.875 10.086 1 88.62 193 GLN A O 1
ATOM 1465 N N . GLU A 1 194 ? -7.875 26.672 9.656 1 83.38 194 GLU A N 1
ATOM 1466 C CA . GLU A 1 194 ? -7.184 27.75 8.938 1 83.38 194 GLU A CA 1
ATOM 1467 C C . GLU A 1 194 ? -7.836 28.016 7.59 1 83.38 194 GLU A C 1
ATOM 1469 O O . GLU A 1 194 ? -7.836 29.156 7.113 1 83.38 194 GLU A O 1
ATOM 1474 N N . GLY A 1 195 ? -8.273 26.938 6.941 1 73.69 195 GLY A N 1
ATOM 1475 C CA . GLY A 1 195 ? -8.945 27.109 5.664 1 73.69 195 GLY A CA 1
ATOM 1476 C C . GLY A 1 195 ? -10.273 27.812 5.777 1 73.69 195 GLY A C 1
ATOM 1477 O O . GLY A 1 195 ? -10.711 28.484 4.836 1 73.69 195 GLY A O 1
ATOM 1478 N N . GLN A 1 196 ? -10.898 27.641 6.898 1 69.38 196 GLN A N 1
ATOM 1479 C CA . GLN A 1 196 ? -12.172 28.312 7.148 1 69.38 196 GLN A CA 1
ATOM 1480 C C . GLN A 1 196 ? -11.953 29.797 7.469 1 69.38 196 GLN A C 1
ATOM 1482 O O . GLN A 1 196 ? -12.836 30.625 7.215 1 69.38 196 GLN A O 1
ATOM 1487 N N . ASP A 1 197 ? -10.758 30.125 8 1 65.38 197 ASP A N 1
ATOM 1488 C CA . ASP A 1 197 ? -10.461 31.5 8.359 1 65.38 197 ASP A CA 1
ATOM 1489 C C . ASP A 1 197 ? -10.055 32.312 7.133 1 65.38 197 ASP A C 1
ATOM 1491 O O . ASP A 1 197 ? -10.164 33.531 7.125 1 65.38 197 ASP A O 1
ATOM 1495 N N . GLN A 1 198 ? -9.656 31.734 6.027 1 53.94 198 GLN A N 1
ATOM 1496 C CA . GLN A 1 198 ? -9.32 32.5 4.824 1 53.94 198 GLN A CA 1
ATOM 1497 C C . GLN A 1 198 ? -10.539 32.625 3.91 1 53.94 198 GLN A C 1
ATOM 1499 O O . GLN A 1 198 ? -10.695 33.656 3.24 1 53.94 198 GLN A O 1
ATOM 1504 N N . MET B 1 1 ? 44.875 -15.703 -15.352 1 63.69 1 MET B N 1
ATOM 1505 C CA . MET B 1 1 ? 43.969 -14.695 -15.898 1 63.69 1 MET B CA 1
ATOM 1506 C C . MET B 1 1 ? 44.406 -13.289 -15.508 1 63.69 1 MET B C 1
ATOM 1508 O O . MET B 1 1 ? 44.625 -13.016 -14.328 1 63.69 1 MET B O 1
ATOM 1512 N N . THR B 1 2 ? 44.719 -12.516 -16.375 1 74 2 THR B N 1
ATOM 1513 C CA . THR B 1 2 ? 45.219 -11.188 -16.078 1 74 2 THR B CA 1
ATOM 1514 C C . THR B 1 2 ? 44.188 -10.336 -15.375 1 74 2 THR B C 1
ATOM 1516 O O . THR B 1 2 ? 43 -10.672 -15.391 1 74 2 THR B O 1
ATOM 1519 N N . THR B 1 3 ? 44.719 -9.359 -14.594 1 81.31 3 THR B N 1
ATOM 1520 C CA . THR B 1 3 ? 43.875 -8.391 -13.93 1 81.31 3 THR B CA 1
ATOM 1521 C C . THR B 1 3 ? 42.844 -7.816 -14.906 1 81.31 3 THR B C 1
ATOM 1523 O O . THR B 1 3 ? 41.688 -7.59 -14.539 1 81.31 3 THR B O 1
ATOM 1526 N N . ALA B 1 4 ? 43.312 -7.57 -16.062 1 81.88 4 ALA B N 1
ATOM 1527 C CA . ALA B 1 4 ? 42.469 -7.051 -17.125 1 81.88 4 ALA B CA 1
ATOM 1528 C C . ALA B 1 4 ? 41.375 -8.062 -17.5 1 81.88 4 ALA B C 1
ATOM 1530 O O . ALA B 1 4 ? 40.219 -7.684 -17.75 1 81.88 4 ALA B O 1
ATOM 1531 N N . GLY B 1 5 ? 41.719 -9.234 -17.609 1 73.94 5 GLY B N 1
ATOM 1532 C CA . GLY B 1 5 ? 40.781 -10.297 -17.938 1 73.94 5 GLY B CA 1
ATOM 1533 C C . GLY B 1 5 ? 39.688 -10.477 -16.891 1 73.94 5 GLY B C 1
ATOM 1534 O O . GLY B 1 5 ? 38.5 -10.648 -17.219 1 73.94 5 GLY B O 1
ATOM 1535 N N . ARG B 1 6 ? 40.094 -10.391 -15.641 1 84.69 6 ARG B N 1
ATOM 1536 C CA . ARG B 1 6 ? 39.156 -10.516 -14.516 1 84.69 6 ARG B CA 1
ATOM 1537 C C . ARG B 1 6 ? 38.188 -9.359 -14.492 1 84.69 6 ARG B C 1
ATOM 1539 O O . ARG B 1 6 ? 37 -9.555 -14.18 1 84.69 6 ARG B O 1
ATOM 1546 N N . SER B 1 7 ? 38.719 -8.289 -14.898 1 87.25 7 SER B N 1
ATOM 1547 C CA . SER B 1 7 ? 37.906 -7.102 -14.953 1 87.25 7 SER B CA 1
ATOM 1548 C C . SER B 1 7 ? 36.844 -7.199 -16.062 1 87.25 7 SER B C 1
ATOM 1550 O O . SER B 1 7 ? 35.688 -6.812 -15.891 1 87.25 7 SER B O 1
ATOM 1552 N N . ALA B 1 8 ? 37.219 -7.738 -17.141 1 89.5 8 ALA B N 1
ATOM 1553 C CA . ALA B 1 8 ? 36.312 -7.883 -18.281 1 89.5 8 ALA B CA 1
ATOM 1554 C C . ALA B 1 8 ? 35.188 -8.883 -17.969 1 89.5 8 ALA B C 1
ATOM 1556 O O . ALA B 1 8 ? 34.031 -8.672 -18.344 1 89.5 8 ALA B O 1
ATOM 1557 N N . VAL B 1 9 ? 35.562 -9.992 -17.359 1 87.62 9 VAL B N 1
ATOM 1558 C CA . VAL B 1 9 ? 34.594 -11.016 -16.969 1 87.62 9 VAL B CA 1
ATOM 1559 C C . VAL B 1 9 ? 33.594 -10.438 -15.969 1 87.62 9 VAL B C 1
ATOM 1561 O O . VAL B 1 9 ? 32.406 -10.648 -16.094 1 87.62 9 VAL B O 1
ATOM 1564 N N . ALA B 1 10 ? 34.125 -9.672 -15.062 1 89 10 ALA B N 1
ATOM 1565 C CA . ALA B 1 10 ? 33.281 -9.039 -14.055 1 89 10 ALA B CA 1
ATOM 1566 C C . ALA B 1 10 ? 32.312 -8.047 -14.688 1 89 10 ALA B C 1
ATOM 1568 O O . ALA B 1 10 ? 31.125 -7.98 -14.312 1 89 10 ALA B O 1
ATOM 1569 N N . ARG B 1 11 ? 32.781 -7.316 -15.664 1 90.19 11 ARG B N 1
ATOM 1570 C CA . ARG B 1 11 ? 31.938 -6.336 -16.359 1 90.19 11 ARG B CA 1
ATOM 1571 C C . ARG B 1 11 ? 30.844 -7.023 -17.156 1 90.19 11 ARG B C 1
ATOM 1573 O O . ARG B 1 11 ? 29.703 -6.539 -17.203 1 90.19 11 ARG B O 1
ATOM 1580 N N . ARG B 1 12 ? 31.172 -8.047 -17.766 1 90.81 12 ARG B N 1
ATOM 1581 C CA . ARG B 1 12 ? 30.188 -8.805 -18.547 1 90.81 12 ARG B CA 1
ATOM 1582 C C . ARG B 1 12 ? 29.109 -9.367 -17.641 1 90.81 12 ARG B C 1
ATOM 1584 O O . ARG B 1 12 ? 27.922 -9.367 -18.016 1 90.81 12 ARG B O 1
ATOM 1591 N N . ARG B 1 13 ? 29.516 -9.859 -16.5 1 91.81 13 ARG B N 1
ATOM 1592 C CA . ARG B 1 13 ? 28.547 -10.414 -15.555 1 91.81 13 ARG B CA 1
ATOM 1593 C C . ARG B 1 13 ? 27.609 -9.328 -15.047 1 91.81 13 ARG B C 1
ATOM 1595 O O . ARG B 1 13 ? 26.406 -9.57 -14.898 1 91.81 13 ARG B O 1
ATOM 1602 N N . LEU B 1 14 ? 28.219 -8.211 -14.836 1 93.06 14 LEU B N 1
ATOM 1603 C CA . LEU B 1 14 ? 27.406 -7.09 -14.375 1 93.06 14 LEU B CA 1
ATOM 1604 C C . LEU B 1 14 ? 26.406 -6.68 -15.438 1 93.06 14 LEU B C 1
ATOM 1606 O O . LEU B 1 14 ? 25.25 -6.391 -15.117 1 93.06 14 LEU B O 1
ATOM 1610 N N . ARG B 1 15 ? 26.797 -6.637 -16.625 1 94.31 15 ARG B N 1
ATOM 1611 C CA . ARG B 1 15 ? 25.906 -6.27 -17.719 1 94.31 15 ARG B CA 1
ATOM 1612 C C . ARG B 1 15 ? 24.766 -7.273 -17.859 1 94.31 15 ARG B C 1
ATOM 1614 O O . ARG B 1 15 ? 23.625 -6.887 -18.062 1 94.31 15 ARG B O 1
ATOM 1621 N N . ARG B 1 16 ? 25.078 -8.516 -17.75 1 94.88 16 ARG B N 1
ATOM 1622 C CA . ARG B 1 16 ? 24.062 -9.555 -17.859 1 94.88 16 ARG B CA 1
ATOM 1623 C C . ARG B 1 16 ? 23.078 -9.477 -16.703 1 94.88 16 ARG B C 1
ATOM 1625 O O . ARG B 1 16 ? 21.875 -9.625 -16.891 1 94.88 16 ARG B O 1
ATOM 1632 N N . THR B 1 17 ? 23.609 -9.266 -15.547 1 96.62 17 THR B N 1
ATOM 1633 C CA . THR B 1 17 ? 22.766 -9.102 -14.375 1 96.62 17 THR B CA 1
ATOM 1634 C C . THR B 1 17 ? 21.781 -7.953 -14.578 1 96.62 17 THR B C 1
ATOM 1636 O O . THR B 1 17 ? 20.578 -8.094 -14.281 1 96.62 17 THR B O 1
ATOM 1639 N N . GLU B 1 18 ? 22.25 -6.871 -15.102 1 97.19 18 GLU B N 1
ATOM 1640 C CA . GLU B 1 18 ? 21.391 -5.711 -15.359 1 97.19 18 GLU B CA 1
ATOM 1641 C C . GLU B 1 18 ? 20.328 -6.035 -16.406 1 97.19 18 GLU B C 1
ATOM 1643 O O . GLU B 1 18 ? 19.188 -5.59 -16.281 1 97.19 18 GLU B O 1
ATOM 1648 N N . GLU B 1 19 ? 20.688 -6.754 -17.359 1 97.31 19 GLU B N 1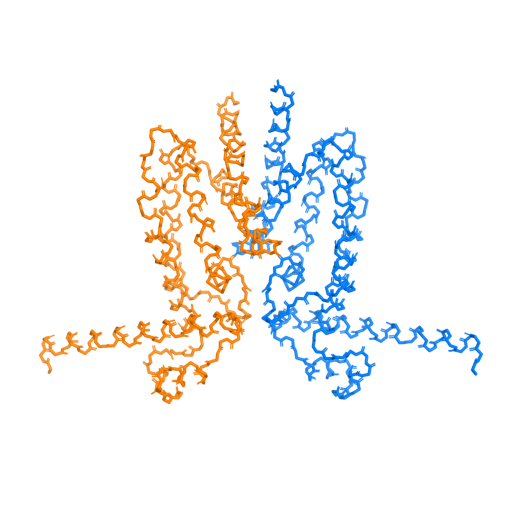
ATOM 1649 C CA . GLU B 1 19 ? 19.75 -7.18 -18.391 1 97.31 19 GLU B CA 1
ATOM 1650 C C . GLU B 1 19 ? 18.641 -8.047 -17.781 1 97.31 19 GLU B C 1
ATOM 1652 O O . GLU B 1 19 ? 17.469 -7.883 -18.125 1 97.31 19 GLU B O 1
ATOM 1657 N N . ILE B 1 20 ? 19.016 -8.938 -16.922 1 97.81 20 ILE B N 1
ATOM 1658 C CA . ILE B 1 20 ? 18.062 -9.836 -16.281 1 97.81 20 ILE B CA 1
ATOM 1659 C C . ILE B 1 20 ? 17.109 -9.031 -15.398 1 97.81 20 ILE B C 1
ATOM 1661 O O . ILE B 1 20 ? 15.898 -9.25 -15.422 1 97.81 20 ILE B O 1
ATOM 1665 N N . ILE B 1 21 ? 17.656 -8.086 -14.68 1 98.38 21 ILE B N 1
ATOM 1666 C CA . ILE B 1 21 ? 16.844 -7.254 -13.805 1 98.38 21 ILE B CA 1
ATOM 1667 C C . ILE B 1 21 ? 15.867 -6.426 -14.641 1 98.38 21 ILE B C 1
ATOM 1669 O O . ILE B 1 21 ? 14.688 -6.309 -14.297 1 98.38 21 ILE B O 1
ATOM 1673 N N . THR B 1 22 ? 16.344 -5.871 -15.75 1 98.5 22 THR B N 1
ATOM 1674 C CA . THR B 1 22 ? 15.492 -5.102 -16.656 1 98.5 22 THR B CA 1
ATOM 1675 C C . THR B 1 22 ? 14.352 -5.961 -17.188 1 98.5 22 THR B C 1
ATOM 1677 O O . THR B 1 22 ? 13.195 -5.527 -17.203 1 98.5 22 THR B O 1
ATOM 1680 N N . ALA B 1 23 ? 14.656 -7.145 -17.547 1 98.44 23 ALA B N 1
ATOM 1681 C CA . ALA B 1 23 ? 13.641 -8.078 -18.047 1 98.44 23 ALA B CA 1
ATOM 1682 C C . ALA B 1 23 ? 12.656 -8.453 -16.938 1 98.44 23 ALA B C 1
ATOM 1684 O O . ALA B 1 23 ? 11.469 -8.625 -17.188 1 98.44 23 ALA B O 1
ATOM 1685 N N . ALA B 1 24 ? 13.148 -8.633 -15.742 1 98.56 24 ALA B N 1
ATOM 1686 C CA . ALA B 1 24 ? 12.289 -8.945 -14.594 1 98.56 24 ALA B CA 1
ATOM 1687 C C . ALA B 1 24 ? 11.258 -7.848 -14.367 1 98.56 24 ALA B C 1
ATOM 1689 O O . ALA B 1 24 ? 10.086 -8.133 -14.125 1 98.56 24 ALA B O 1
ATOM 1690 N N . TRP B 1 25 ? 11.703 -6.586 -14.453 1 98.62 25 TRP B N 1
ATOM 1691 C CA . TRP B 1 25 ? 10.773 -5.469 -14.312 1 98.62 25 TRP B CA 1
ATOM 1692 C C . TRP B 1 25 ? 9.734 -5.477 -15.43 1 98.62 25 TRP B C 1
ATOM 1694 O O . TRP B 1 25 ? 8.555 -5.219 -15.188 1 98.62 25 TRP B O 1
ATOM 1704 N N . ALA B 1 26 ? 10.164 -5.746 -16.625 1 98.38 26 ALA B N 1
ATOM 1705 C CA . ALA B 1 26 ? 9.234 -5.801 -17.75 1 98.38 26 ALA B CA 1
ATOM 1706 C C . ALA B 1 26 ? 8.172 -6.879 -17.547 1 98.38 26 ALA B C 1
ATOM 1708 O O . ALA B 1 26 ? 6.992 -6.656 -17.812 1 98.38 26 ALA B O 1
ATOM 1709 N N . LEU B 1 27 ? 8.602 -8.031 -17.094 1 97.94 27 LEU B N 1
ATOM 1710 C CA . LEU B 1 27 ? 7.668 -9.109 -16.797 1 97.94 27 LEU B CA 1
ATOM 1711 C C . LEU B 1 27 ? 6.723 -8.711 -15.664 1 97.94 27 LEU B C 1
ATOM 1713 O O . LEU B 1 27 ? 5.527 -9.008 -15.719 1 97.94 27 LEU B O 1
ATOM 1717 N N . ALA B 1 28 ? 7.273 -8.086 -14.633 1 97.94 28 ALA B N 1
ATOM 1718 C CA . ALA B 1 28 ? 6.445 -7.633 -13.516 1 97.94 28 ALA B CA 1
ATOM 1719 C C . ALA B 1 28 ? 5.414 -6.609 -13.984 1 97.94 28 ALA B C 1
ATOM 1721 O O . ALA B 1 28 ? 4.285 -6.59 -13.477 1 97.94 28 ALA B O 1
ATOM 1722 N N . GLU B 1 29 ? 5.809 -5.746 -14.914 1 97.5 29 GLU B N 1
ATOM 1723 C CA . GLU B 1 29 ? 4.875 -4.773 -15.469 1 97.5 29 GLU B CA 1
ATOM 1724 C C . GLU B 1 29 ? 3.734 -5.465 -16.203 1 97.5 29 GLU B C 1
ATOM 1726 O O . GLU B 1 29 ? 2.586 -5.02 -16.141 1 97.5 29 GLU B O 1
ATOM 1731 N N . ARG B 1 30 ? 4.059 -6.469 -16.859 1 95.94 30 ARG B N 1
ATOM 1732 C CA . ARG B 1 30 ? 3.082 -7.188 -17.656 1 95.94 30 ARG B CA 1
ATOM 1733 C C . ARG B 1 30 ? 2.199 -8.078 -16.797 1 95.94 30 ARG B C 1
ATOM 1735 O O . ARG B 1 30 ? 0.978 -8.102 -16.953 1 95.94 30 ARG B O 1
ATOM 1742 N N . ASP B 1 31 ? 2.844 -8.82 -15.812 1 95.62 31 ASP B N 1
ATOM 1743 C CA . ASP B 1 31 ? 2.141 -9.922 -15.156 1 95.62 31 ASP B CA 1
ATOM 1744 C C . ASP B 1 31 ? 1.937 -9.625 -13.672 1 95.62 31 ASP B C 1
ATOM 1746 O O . ASP B 1 31 ? 1.233 -10.367 -12.977 1 95.62 31 ASP B O 1
ATOM 1750 N N . GLY B 1 32 ? 2.484 -8.594 -13.141 1 96.5 32 GLY B N 1
ATOM 1751 C CA . GLY B 1 32 ? 2.445 -8.297 -11.719 1 96.5 32 GLY B CA 1
ATOM 1752 C C . GLY B 1 32 ? 3.67 -8.797 -10.977 1 96.5 32 GLY B C 1
ATOM 1753 O O . GLY B 1 32 ? 4.246 -9.828 -11.336 1 96.5 32 GLY B O 1
ATOM 1754 N N . ILE B 1 33 ? 4.043 -8.102 -9.938 1 96.94 33 ILE B N 1
ATOM 1755 C CA . ILE B 1 33 ? 5.301 -8.359 -9.234 1 96.94 33 ILE B CA 1
ATOM 1756 C C . ILE B 1 33 ? 5.238 -9.719 -8.539 1 96.94 33 ILE B C 1
ATOM 1758 O O . ILE B 1 33 ? 6.25 -10.414 -8.422 1 96.94 33 ILE B O 1
ATOM 1762 N N . ALA B 1 34 ? 4.031 -10.125 -8.102 1 94.81 34 ALA B N 1
ATOM 1763 C CA . ALA B 1 34 ? 3.883 -11.383 -7.363 1 94.81 34 ALA B CA 1
ATOM 1764 C C . ALA B 1 34 ? 3.848 -12.578 -8.312 1 94.81 34 ALA B C 1
ATOM 1766 O O . ALA B 1 34 ? 3.846 -13.727 -7.867 1 94.81 34 ALA B O 1
ATOM 1767 N N . SER B 1 35 ? 3.908 -12.359 -9.625 1 93.69 35 SER B N 1
ATOM 1768 C CA . SER B 1 35 ? 3.754 -13.438 -10.602 1 93.69 35 SER B CA 1
ATOM 1769 C C . SER B 1 35 ? 5.086 -13.781 -11.258 1 93.69 35 SER B C 1
ATOM 1771 O O . SER B 1 35 ? 5.141 -14.641 -12.141 1 93.69 35 SER B O 1
ATOM 1773 N N . LEU B 1 36 ? 6.113 -13.125 -10.922 1 93.81 36 LEU B N 1
ATOM 1774 C CA . LEU B 1 36 ? 7.402 -13.336 -11.562 1 93.81 36 LEU B CA 1
ATOM 1775 C C . LEU B 1 36 ? 7.82 -14.805 -11.484 1 93.81 36 LEU B C 1
ATOM 1777 O O . LEU B 1 36 ? 7.766 -15.406 -10.414 1 93.81 36 LEU B O 1
ATOM 1781 N N . SER B 1 37 ? 8.172 -15.359 -12.57 1 91.81 37 SER B N 1
ATOM 1782 C CA . SER B 1 37 ? 8.617 -16.75 -12.664 1 91.81 37 SER B CA 1
ATOM 1783 C C . SER B 1 37 ? 10.031 -16.844 -13.219 1 91.81 37 SER B C 1
ATOM 1785 O O . SER B 1 37 ? 10.383 -16.125 -14.172 1 91.81 37 SER B O 1
ATOM 1787 N N . LEU B 1 38 ? 10.805 -17.734 -12.664 1 92.88 38 LEU B N 1
ATOM 1788 C CA . LEU B 1 38 ? 12.172 -17.938 -13.125 1 92.88 38 LEU B CA 1
ATOM 1789 C C . LEU B 1 38 ? 12.188 -18.484 -14.547 1 92.88 38 LEU B C 1
ATOM 1791 O O . LEU B 1 38 ? 13.047 -18.109 -15.352 1 92.88 38 LEU B O 1
ATOM 1795 N N . ARG B 1 39 ? 11.281 -19.359 -14.797 1 93.81 39 ARG B N 1
ATOM 1796 C CA . ARG B 1 39 ? 11.18 -19.938 -16.125 1 93.81 39 ARG B CA 1
ATOM 1797 C C . ARG B 1 39 ? 10.883 -18.875 -17.172 1 93.81 39 ARG B C 1
ATOM 1799 O O . ARG B 1 39 ? 11.562 -18.797 -18.203 1 93.81 39 ARG B O 1
ATOM 1806 N N . ASP B 1 40 ? 9.914 -18 -16.922 1 95.62 40 ASP B N 1
ATOM 1807 C CA . ASP B 1 40 ? 9.531 -16.953 -17.859 1 95.62 40 ASP B CA 1
ATOM 1808 C C . ASP B 1 40 ? 10.648 -15.922 -18.016 1 95.62 40 ASP B C 1
ATOM 1810 O O . ASP B 1 40 ? 10.883 -15.406 -19.109 1 95.62 40 ASP B O 1
ATOM 1814 N N . LEU B 1 41 ? 11.328 -15.641 -16.922 1 97.5 41 LEU B N 1
ATOM 1815 C CA . LEU B 1 41 ? 12.414 -14.672 -16.938 1 97.5 41 LEU B CA 1
ATOM 1816 C C . LEU B 1 41 ? 13.586 -15.188 -17.766 1 97.5 41 LEU B C 1
ATOM 1818 O O . LEU B 1 41 ? 14.141 -14.453 -18.594 1 97.5 41 LEU B O 1
ATOM 1822 N N . ALA B 1 42 ? 13.953 -16.438 -17.562 1 97 42 ALA B N 1
ATOM 1823 C CA . ALA B 1 42 ? 15.016 -17.047 -18.359 1 97 42 ALA B CA 1
ATOM 1824 C C . ALA B 1 42 ? 14.703 -16.969 -19.844 1 97 42 ALA B C 1
ATOM 1826 O O . ALA B 1 42 ? 15.547 -16.562 -20.641 1 97 42 ALA B O 1
ATOM 1827 N N . ALA B 1 43 ? 13.508 -17.266 -20.188 1 96.56 43 ALA B N 1
ATOM 1828 C CA . ALA B 1 43 ? 13.07 -17.219 -21.578 1 96.56 43 ALA B CA 1
ATOM 1829 C C . ALA B 1 43 ? 13.156 -15.789 -22.125 1 96.56 43 ALA B C 1
ATOM 1831 O O . ALA B 1 43 ? 13.594 -15.586 -23.266 1 96.56 43 ALA B O 1
ATOM 1832 N N . ALA B 1 44 ? 12.789 -14.828 -21.375 1 96.69 44 ALA B N 1
ATOM 1833 C CA . ALA B 1 44 ? 12.75 -13.43 -21.797 1 96.69 44 ALA B CA 1
ATOM 1834 C C . ALA B 1 44 ? 14.148 -12.922 -22.141 1 96.69 44 ALA B C 1
ATOM 1836 O O . ALA B 1 44 ? 14.312 -12.023 -22.969 1 96.69 44 ALA B O 1
ATOM 1837 N N . VAL B 1 45 ? 15.18 -13.508 -21.484 1 96.75 45 VAL B N 1
ATOM 1838 C CA . VAL B 1 45 ? 16.531 -13.016 -21.703 1 96.75 45 VAL B CA 1
ATOM 1839 C C . VAL B 1 45 ? 17.312 -14.016 -22.562 1 96.75 45 VAL B C 1
ATOM 1841 O O . VAL B 1 45 ? 18.531 -13.93 -22.672 1 96.75 45 VAL B O 1
ATOM 1844 N N . GLY B 1 46 ? 16.641 -15.031 -23.016 1 96.62 46 GLY B N 1
ATOM 1845 C CA . GLY B 1 46 ? 17.266 -15.984 -23.938 1 96.62 46 GLY B CA 1
ATOM 1846 C C . GLY B 1 46 ? 18.156 -16.984 -23.234 1 96.62 46 GLY B C 1
ATOM 1847 O O . GLY B 1 46 ? 19.188 -17.375 -23.766 1 96.62 46 GLY B O 1
ATOM 1848 N N . MET B 1 47 ? 17.859 -17.328 -22.047 1 95 47 MET B N 1
ATOM 1849 C CA . MET B 1 47 ? 18.625 -18.312 -21.266 1 95 47 MET B CA 1
ATOM 1850 C C . MET B 1 47 ? 17.766 -19.531 -20.953 1 95 47 MET B C 1
ATOM 1852 O O . MET B 1 47 ? 16.531 -19.469 -21.016 1 95 47 MET B O 1
ATOM 1856 N N . ARG B 1 48 ? 18.531 -20.625 -20.625 1 92.12 48 ARG B N 1
ATOM 1857 C CA . ARG B 1 48 ? 17.859 -21.75 -19.969 1 92.12 48 ARG B CA 1
ATOM 1858 C C . ARG B 1 48 ? 17.703 -21.5 -18.469 1 92.12 48 ARG B C 1
ATOM 1860 O O . ARG B 1 48 ? 18.531 -20.828 -17.859 1 92.12 48 ARG B O 1
ATOM 1867 N N . ALA B 1 49 ? 16.656 -22.047 -17.844 1 89.31 49 ALA B N 1
ATOM 1868 C CA . ALA B 1 49 ? 16.344 -21.797 -16.438 1 89.31 49 ALA B CA 1
ATOM 1869 C C . ALA B 1 49 ? 17.531 -22.141 -15.539 1 89.31 49 ALA B C 1
ATOM 1871 O O . ALA B 1 49 ? 17.891 -21.359 -14.656 1 89.31 49 ALA B O 1
ATOM 1872 N N . PRO B 1 50 ? 18.266 -23.172 -15.781 1 90.88 50 PRO B N 1
ATOM 1873 C CA . PRO B 1 50 ? 19.422 -23.484 -14.922 1 90.88 50 PRO B CA 1
ATOM 1874 C C . PRO B 1 50 ? 20.531 -22.438 -15.031 1 90.88 50 PRO B C 1
ATOM 1876 O O . PRO B 1 50 ? 21.266 -22.219 -14.07 1 90.88 50 PRO B O 1
ATOM 1879 N N . SER B 1 51 ? 20.688 -21.844 -16.156 1 92.75 51 SER B N 1
ATOM 1880 C CA . SER B 1 51 ? 21.703 -20.828 -16.375 1 92.75 51 SER B CA 1
ATOM 1881 C C . SER B 1 51 ? 21.422 -19.578 -15.531 1 92.75 51 SER B C 1
ATOM 1883 O O . SER B 1 51 ? 22.344 -18.875 -15.133 1 92.75 51 SER B O 1
ATOM 1885 N N . LEU B 1 52 ? 20.125 -19.344 -15.336 1 94.12 52 LEU B N 1
ATOM 1886 C CA . LEU B 1 52 ? 19.75 -18.188 -14.539 1 94.12 52 LEU B CA 1
ATOM 1887 C C . LEU B 1 52 ? 20.219 -18.328 -13.102 1 94.12 52 LEU B C 1
ATOM 1889 O O . LEU B 1 52 ? 20.562 -17.344 -12.453 1 94.12 52 LEU B O 1
ATOM 1893 N N . TYR B 1 53 ? 20.328 -19.562 -12.648 1 93 53 TYR B N 1
ATOM 1894 C CA . TYR B 1 53 ? 20.734 -19.859 -11.281 1 93 53 TYR B CA 1
ATOM 1895 C C . TYR B 1 53 ? 22.203 -19.5 -11.07 1 93 53 TYR B C 1
ATOM 1897 O O . TYR B 1 53 ? 22.656 -19.375 -9.93 1 93 53 TYR B O 1
ATOM 1905 N N . GLU B 1 54 ? 22.922 -19.406 -12.164 1 93.44 54 GLU B N 1
ATOM 1906 C CA . GLU B 1 54 ? 24.297 -18.969 -12.078 1 93.44 54 GLU B CA 1
ATOM 1907 C C . GLU B 1 54 ? 24.391 -17.5 -11.648 1 93.44 54 GLU B C 1
ATOM 1909 O O . GLU B 1 54 ? 25.406 -17.078 -11.07 1 93.44 54 GLU B O 1
ATOM 1914 N N . TYR B 1 55 ? 23.375 -16.781 -11.938 1 94.94 55 TYR B N 1
ATOM 1915 C CA . TYR B 1 55 ? 23.359 -15.352 -11.625 1 94.94 55 TYR B CA 1
ATOM 1916 C C . TYR B 1 55 ? 22.578 -15.086 -10.344 1 94.94 55 TYR B C 1
ATOM 1918 O O . TYR B 1 55 ? 22.938 -14.211 -9.555 1 94.94 55 TYR B O 1
ATOM 1926 N N . PHE B 1 56 ? 21.484 -15.789 -10.133 1 96.12 56 PHE B N 1
ATOM 1927 C CA . PHE B 1 56 ? 20.609 -15.602 -8.992 1 96.12 56 PHE B CA 1
ATOM 1928 C C . PHE B 1 56 ? 20.25 -16.938 -8.352 1 96.12 56 PHE B C 1
ATOM 1930 O O . PHE B 1 56 ? 19.75 -17.844 -9.031 1 96.12 56 PHE B O 1
ATOM 1937 N N . ASP B 1 57 ? 20.453 -16.906 -7.02 1 92.94 57 ASP B N 1
ATOM 1938 C CA . ASP B 1 57 ? 20.172 -18.125 -6.27 1 92.94 57 ASP B CA 1
ATOM 1939 C C . ASP B 1 57 ? 18.672 -18.25 -5.961 1 92.94 57 ASP B C 1
ATOM 1941 O O . ASP B 1 57 ? 18.281 -18.203 -4.793 1 92.94 57 ASP B O 1
ATOM 1945 N N . GLY B 1 58 ? 17.812 -18.25 -6.984 1 93.38 58 GLY B N 1
ATOM 1946 C CA . GLY B 1 58 ? 16.375 -18.438 -6.832 1 93.38 58 GLY B CA 1
ATOM 1947 C C . GLY B 1 58 ? 15.586 -17.156 -6.977 1 93.38 58 GLY B C 1
ATOM 1948 O O . GLY B 1 58 ? 16.156 -16.109 -7.281 1 93.38 58 GLY B O 1
ATOM 1949 N N . LYS B 1 59 ? 14.367 -17.219 -6.766 1 94.81 59 LYS B N 1
ATOM 1950 C CA . LYS B 1 59 ? 13.422 -16.125 -6.988 1 94.81 59 LYS B CA 1
ATOM 1951 C C . LYS B 1 59 ? 13.656 -14.992 -5.996 1 94.81 59 LYS B C 1
ATOM 1953 O O . LYS B 1 59 ? 13.594 -13.82 -6.367 1 94.81 59 LYS B O 1
ATOM 1958 N N . ASP B 1 60 ? 13.961 -15.305 -4.758 1 96.69 60 ASP B N 1
ATOM 1959 C CA . ASP B 1 60 ? 14.172 -14.281 -3.734 1 96.69 60 ASP B CA 1
ATOM 1960 C C . ASP B 1 60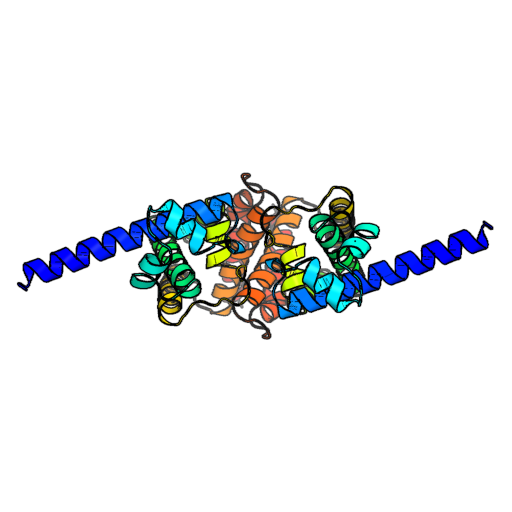 ? 15.367 -13.398 -4.082 1 96.69 60 ASP B C 1
ATOM 1962 O O . ASP B 1 60 ? 15.336 -12.188 -3.854 1 96.69 60 ASP B O 1
ATOM 1966 N N . ALA B 1 61 ? 16.344 -14 -4.617 1 97.31 61 ALA B N 1
ATOM 1967 C CA . ALA B 1 61 ? 17.531 -13.242 -5.004 1 97.31 61 ALA B CA 1
ATOM 1968 C C . ALA B 1 61 ? 17.203 -12.25 -6.117 1 97.31 61 ALA B C 1
ATOM 1970 O O . ALA B 1 61 ? 17.781 -11.156 -6.168 1 97.31 61 ALA B O 1
ATOM 1971 N N . ILE B 1 62 ? 16.359 -12.586 -6.996 1 97.5 62 ILE B N 1
ATOM 1972 C CA . ILE B 1 62 ? 15.938 -11.688 -8.062 1 97.5 62 ILE B CA 1
ATOM 1973 C C . ILE B 1 62 ? 15.148 -10.523 -7.469 1 97.5 62 ILE B C 1
ATOM 1975 O O . ILE B 1 62 ? 15.398 -9.359 -7.801 1 97.5 62 ILE B O 1
ATOM 1979 N N . HIS B 1 63 ? 14.211 -10.852 -6.57 1 98.44 63 HIS B N 1
ATOM 1980 C CA . HIS B 1 63 ? 13.461 -9.797 -5.895 1 98.44 63 HIS B CA 1
ATOM 1981 C C . HIS B 1 63 ? 14.391 -8.875 -5.121 1 98.44 63 HIS B C 1
ATOM 1983 O O . HIS B 1 63 ? 14.195 -7.656 -5.109 1 98.44 63 HIS B O 1
ATOM 1989 N N . ASP B 1 64 ? 15.406 -9.477 -4.5 1 98.5 64 ASP B N 1
ATOM 1990 C CA . ASP B 1 64 ? 16.391 -8.672 -3.793 1 98.5 64 ASP B CA 1
ATOM 1991 C C . ASP B 1 64 ? 17.078 -7.684 -4.738 1 98.5 64 ASP B C 1
ATOM 1993 O O . ASP B 1 64 ? 17.219 -6.504 -4.41 1 98.5 64 ASP B O 1
ATOM 1997 N N . ALA B 1 65 ? 17.469 -8.219 -5.824 1 98.31 65 ALA B N 1
ATOM 1998 C CA . ALA B 1 65 ? 18.172 -7.383 -6.793 1 98.31 65 ALA B CA 1
ATOM 1999 C C . ALA B 1 65 ? 17.266 -6.293 -7.348 1 98.31 65 ALA B C 1
ATOM 2001 O O . ALA B 1 65 ? 17.688 -5.141 -7.496 1 98.31 65 ALA B O 1
ATOM 2002 N N . MET B 1 66 ? 16.062 -6.641 -7.668 1 98.69 66 MET B N 1
ATOM 2003 C CA . MET B 1 66 ? 15.078 -5.668 -8.133 1 98.69 66 MET B CA 1
ATOM 2004 C C . MET B 1 66 ? 14.828 -4.602 -7.07 1 98.69 66 MET B C 1
ATOM 2006 O O . MET B 1 66 ? 14.758 -3.414 -7.383 1 98.69 66 MET B O 1
ATOM 2010 N N . PHE B 1 67 ? 14.711 -5.012 -5.836 1 98.69 67 PHE B N 1
ATOM 2011 C CA . PHE B 1 67 ? 14.477 -4.121 -4.707 1 98.69 67 PHE B CA 1
ATOM 2012 C C . PHE B 1 67 ? 15.617 -3.121 -4.562 1 98.69 67 PHE B C 1
ATOM 2014 O O . PHE B 1 67 ? 15.383 -1.911 -4.504 1 98.69 67 PHE B O 1
ATOM 2021 N N . ALA B 1 68 ? 16.797 -3.613 -4.562 1 98.5 68 ALA B N 1
ATOM 2022 C CA . ALA B 1 68 ? 17.969 -2.75 -4.457 1 98.5 68 ALA B CA 1
ATOM 2023 C C . ALA B 1 68 ? 18.062 -1.789 -5.641 1 98.5 68 ALA B C 1
ATOM 2025 O O . ALA B 1 68 ? 18.328 -0.6 -5.465 1 98.5 68 ALA B O 1
ATOM 2026 N N . GLU B 1 69 ? 17.844 -2.328 -6.801 1 98.38 69 GLU B N 1
ATOM 2027 C CA . GLU B 1 69 ? 17.844 -1.49 -7.996 1 98.38 69 GLU B CA 1
ATOM 2028 C C . GLU B 1 69 ? 16.766 -0.418 -7.926 1 98.38 69 GLU B C 1
ATOM 2030 O O . GLU B 1 69 ? 17 0.73 -8.312 1 98.38 69 GLU B O 1
ATOM 2035 N N . GLY B 1 70 ? 15.562 -0.738 -7.477 1 98.5 70 GLY B N 1
ATOM 2036 C CA . GLY B 1 70 ? 14.477 0.217 -7.305 1 98.5 70 GLY B CA 1
ATOM 2037 C C . GLY B 1 70 ? 14.836 1.365 -6.383 1 98.5 70 GLY B C 1
ATOM 2038 O O . GLY B 1 70 ? 14.578 2.527 -6.699 1 98.5 70 GLY B O 1
ATOM 2039 N N . TRP B 1 71 ? 15.422 1.048 -5.289 1 98.31 71 TRP B N 1
ATOM 2040 C CA . TRP B 1 71 ? 15.836 2.074 -4.34 1 98.31 71 TRP B CA 1
ATOM 2041 C C . TRP B 1 71 ? 16.938 2.955 -4.934 1 98.31 71 TRP B C 1
ATOM 2043 O O . TRP B 1 71 ? 16.922 4.176 -4.738 1 98.31 71 TRP B O 1
ATOM 2053 N N . THR B 1 72 ? 17.844 2.324 -5.633 1 97.75 72 THR B N 1
ATOM 2054 C CA . THR B 1 72 ? 18.891 3.084 -6.32 1 97.75 72 THR B CA 1
ATOM 2055 C C . THR B 1 72 ? 18.266 4.035 -7.344 1 97.75 72 THR B C 1
ATOM 2057 O O . THR B 1 72 ? 18.656 5.203 -7.422 1 97.75 72 THR B O 1
ATOM 2060 N N . ALA B 1 73 ? 17.344 3.564 -8.055 1 97.75 73 ALA B N 1
ATOM 2061 C CA . ALA B 1 73 ? 16.656 4.375 -9.062 1 97.75 73 ALA B CA 1
ATOM 2062 C C . ALA B 1 73 ? 15.898 5.527 -8.406 1 97.75 73 ALA B C 1
ATOM 2064 O O . ALA B 1 73 ? 15.875 6.641 -8.938 1 97.75 73 ALA B O 1
ATOM 2065 N N . LEU B 1 74 ? 15.258 5.273 -7.262 1 97.88 74 LEU B N 1
ATOM 2066 C CA . LEU B 1 74 ? 14.562 6.328 -6.531 1 97.88 74 LEU B CA 1
ATOM 2067 C C . LEU B 1 74 ? 15.539 7.41 -6.082 1 97.88 74 LEU B C 1
ATOM 2069 O O . LEU B 1 74 ? 15.266 8.602 -6.242 1 97.88 74 LEU B O 1
ATOM 2073 N N . HIS B 1 75 ? 16.641 6.965 -5.547 1 96.44 75 HIS B N 1
ATOM 2074 C CA . HIS B 1 75 ? 17.641 7.926 -5.094 1 96.44 75 HIS B CA 1
ATOM 2075 C C . HIS B 1 75 ? 18.109 8.805 -6.246 1 96.44 75 HIS B C 1
ATOM 2077 O O . HIS B 1 75 ? 18.203 10.023 -6.102 1 96.44 75 HIS B O 1
ATOM 2083 N N . ARG B 1 76 ? 18.375 8.18 -7.375 1 95.69 76 ARG B N 1
ATOM 2084 C CA . ARG B 1 76 ? 18.797 8.93 -8.555 1 95.69 76 ARG B CA 1
ATOM 2085 C C . ARG B 1 76 ? 17.703 9.898 -9 1 95.69 76 ARG B C 1
ATOM 2087 O O . ARG B 1 76 ? 18 11.047 -9.344 1 95.69 76 ARG B O 1
ATOM 2094 N N . HIS B 1 77 ? 16.5 9.453 -8.984 1 96.19 77 HIS B N 1
ATOM 2095 C CA . HIS B 1 77 ? 15.344 10.266 -9.375 1 96.19 77 HIS B CA 1
ATOM 2096 C C . HIS B 1 77 ? 15.203 11.484 -8.469 1 96.19 77 HIS B C 1
ATOM 2098 O O . HIS B 1 77 ? 14.82 12.562 -8.93 1 96.19 77 HIS B O 1
ATOM 2104 N N . MET B 1 78 ? 15.523 11.328 -7.219 1 94.81 78 MET B N 1
ATOM 2105 C CA . MET B 1 78 ? 15.344 12.383 -6.227 1 94.81 78 MET B CA 1
ATOM 2106 C C . MET B 1 78 ? 16.5 13.367 -6.266 1 94.81 78 MET B C 1
ATOM 2108 O O . MET B 1 78 ? 16.359 14.516 -5.82 1 94.81 78 MET B O 1
ATOM 2112 N N . GLU B 1 79 ? 17.609 12.852 -6.781 1 86.94 79 GLU B N 1
ATOM 2113 C CA . GLU B 1 79 ? 18.797 13.695 -6.824 1 86.94 79 GLU B CA 1
ATOM 2114 C C . GLU B 1 79 ? 18.531 14.992 -7.59 1 86.94 79 GLU B C 1
ATOM 2116 O O . GLU B 1 79 ? 18 14.961 -8.703 1 86.94 79 GLU B O 1
ATOM 2121 N N . GLY B 1 80 ? 18.766 16.125 -7.02 1 77 80 GLY B N 1
ATOM 2122 C CA . GLY B 1 80 ? 18.641 17.438 -7.629 1 77 80 GLY B CA 1
ATOM 2123 C C . GLY B 1 80 ? 17.25 18.031 -7.473 1 77 80 GLY B C 1
ATOM 2124 O O . GLY B 1 80 ? 17.047 19.219 -7.715 1 77 80 GLY B O 1
ATOM 2125 N N . ARG B 1 81 ? 16.328 17.125 -7.18 1 78.38 81 ARG B N 1
ATOM 2126 C CA . ARG B 1 81 ? 14.961 17.625 -7.023 1 78.38 81 ARG B CA 1
ATOM 2127 C C . ARG B 1 81 ? 14.719 18.125 -5.605 1 78.38 81 ARG B C 1
ATOM 2129 O O . ARG B 1 81 ? 13.773 18.875 -5.359 1 78.38 81 ARG B O 1
ATOM 2136 N N . THR B 1 82 ? 15.609 17.672 -4.73 1 69.75 82 THR B N 1
ATOM 2137 C CA . THR B 1 82 ? 15.5 18.031 -3.322 1 69.75 82 THR B CA 1
ATOM 2138 C C . THR B 1 82 ? 16.516 19.109 -2.965 1 69.75 82 THR B C 1
ATOM 2140 O O . THR B 1 82 ? 16.75 19.391 -1.785 1 69.75 82 THR B O 1
ATOM 2143 N N . ALA B 1 83 ? 17.078 19.672 -3.955 1 63.09 83 ALA B N 1
ATOM 2144 C CA . ALA B 1 83 ? 18.109 20.672 -3.721 1 63.09 83 ALA B CA 1
ATOM 2145 C C . ALA B 1 83 ? 17.609 21.766 -2.773 1 63.09 83 ALA B C 1
ATOM 2147 O O . ALA B 1 83 ? 16.406 22.094 -2.771 1 63.09 83 ALA B O 1
ATOM 2148 N N . PRO B 1 84 ? 18.531 22.047 -1.901 1 64.88 84 PRO B N 1
ATOM 2149 C CA . PRO B 1 84 ? 18.188 23.094 -0.932 1 64.88 84 PRO B CA 1
ATOM 2150 C C . PRO B 1 84 ? 17.5 24.281 -1.576 1 64.88 84 PRO B C 1
ATOM 2152 O O . PRO B 1 84 ? 17.953 24.781 -2.609 1 64.88 84 PRO B O 1
ATOM 2155 N N . ARG B 1 85 ? 16.297 24.344 -1.234 1 71.62 85 ARG B N 1
ATOM 2156 C CA . ARG B 1 85 ? 15.539 25.531 -1.614 1 71.62 85 ARG B CA 1
ATOM 2157 C C . ARG B 1 85 ? 15.516 26.562 -0.481 1 71.62 85 ARG B C 1
ATOM 2159 O O . ARG B 1 85 ? 15.703 26.203 0.684 1 71.62 85 ARG B O 1
ATOM 2166 N N . LYS B 1 86 ? 15.531 27.812 -0.908 1 77.38 86 LYS B N 1
ATOM 2167 C CA . LYS B 1 86 ? 15.453 28.859 0.095 1 77.38 86 LYS B CA 1
ATOM 2168 C C . LYS B 1 86 ? 14.219 28.703 0.976 1 77.38 86 LYS B C 1
ATOM 2170 O O . LYS B 1 86 ? 14.289 28.891 2.191 1 77.38 86 LYS B O 1
ATOM 2175 N N . ASP B 1 87 ? 13.156 28.172 0.446 1 88.5 87 ASP B N 1
ATOM 2176 C CA . ASP B 1 87 ? 11.898 27.969 1.154 1 88.5 87 ASP B CA 1
ATOM 2177 C C . ASP B 1 87 ? 11.688 26.484 1.49 1 88.5 87 ASP B C 1
ATOM 2179 O O . ASP B 1 87 ? 11.461 25.672 0.599 1 88.5 87 ASP B O 1
ATOM 2183 N N . PRO B 1 88 ? 11.82 26.156 2.789 1 87.62 88 PRO B N 1
ATOM 2184 C CA . PRO B 1 88 ? 11.672 24.766 3.219 1 87.62 88 PRO B CA 1
ATOM 2185 C C . PRO B 1 88 ? 10.359 24.141 2.756 1 87.62 88 PRO B C 1
ATOM 2187 O O . PRO B 1 88 ? 10.32 22.953 2.398 1 87.62 88 PRO B O 1
ATOM 2190 N N . THR B 1 89 ? 9.344 24.938 2.732 1 93.06 89 THR B N 1
ATOM 2191 C CA . THR B 1 89 ? 8.047 24.438 2.287 1 93.06 89 THR B CA 1
ATOM 2192 C C . THR B 1 89 ? 8.094 24.047 0.813 1 93.06 89 THR B C 1
ATOM 2194 O O . THR B 1 89 ? 7.629 22.969 0.434 1 93.06 89 THR B O 1
ATOM 2197 N N . ALA B 1 90 ? 8.711 24.844 0.01 1 92.44 90 ALA B N 1
ATOM 2198 C CA . ALA B 1 90 ? 8.844 24.562 -1.418 1 92.44 90 ALA B CA 1
ATOM 2199 C C . ALA B 1 90 ? 9.695 23.312 -1.657 1 92.44 90 ALA B C 1
ATOM 2201 O O . ALA B 1 90 ? 9.414 22.531 -2.564 1 92.44 90 ALA B O 1
ATOM 2202 N N . ALA B 1 91 ? 10.719 23.156 -0.87 1 91.81 91 ALA B N 1
ATOM 2203 C CA . ALA B 1 91 ? 11.578 21.984 -0.978 1 91.81 91 ALA B CA 1
ATOM 2204 C C . ALA B 1 91 ? 10.805 20.703 -0.657 1 91.81 91 ALA B C 1
ATOM 2206 O O . ALA B 1 91 ? 10.914 19.703 -1.374 1 91.81 91 ALA B O 1
ATOM 2207 N N . LEU B 1 92 ? 10 20.781 0.392 1 95 92 LEU B N 1
ATOM 2208 C CA . LEU B 1 92 ? 9.203 19.625 0.794 1 95 92 LEU B CA 1
ATOM 2209 C C . LEU B 1 92 ? 8.156 19.297 -0.257 1 95 92 LEU B C 1
ATOM 2211 O O . LEU B 1 92 ? 7.906 18.109 -0.55 1 95 92 LEU B O 1
ATOM 2215 N N . ILE B 1 93 ? 7.562 20.312 -0.846 1 95.94 93 ILE B N 1
ATOM 2216 C CA . ILE B 1 93 ? 6.566 20.094 -1.891 1 95.94 93 ILE B CA 1
ATOM 2217 C C . ILE B 1 93 ? 7.219 19.438 -3.102 1 95.94 93 ILE B C 1
ATOM 2219 O O . ILE B 1 93 ? 6.75 18.391 -3.574 1 95.94 93 ILE B O 1
ATOM 2223 N N . ALA B 1 94 ? 8.328 19.953 -3.561 1 94.31 94 ALA B N 1
ATOM 2224 C CA . ALA B 1 94 ? 9.016 19.422 -4.734 1 94.31 94 ALA B CA 1
ATOM 2225 C C . ALA B 1 94 ? 9.461 17.984 -4.512 1 94.31 94 ALA B C 1
ATOM 2227 O O . ALA B 1 94 ? 9.328 17.141 -5.402 1 94.31 94 ALA B O 1
ATOM 2228 N N . GLY B 1 95 ? 10.031 17.734 -3.346 1 95.06 95 GLY B N 1
ATOM 2229 C CA . GLY B 1 95 ? 10.453 16.391 -3 1 95.06 95 GLY B CA 1
ATOM 2230 C C . GLY B 1 95 ? 9.312 15.398 -2.959 1 95.06 95 GLY B C 1
ATOM 2231 O O . GLY B 1 95 ? 9.422 14.289 -3.492 1 95.06 95 GLY B O 1
ATOM 2232 N N . THR B 1 96 ? 8.195 15.781 -2.344 1 97.12 96 THR B N 1
ATOM 2233 C CA . THR B 1 96 ? 7.043 14.898 -2.23 1 97.12 96 THR B CA 1
ATOM 2234 C C . THR B 1 96 ? 6.43 14.633 -3.602 1 97.12 96 THR B C 1
ATOM 2236 O O . THR B 1 96 ? 6.07 13.492 -3.916 1 97.12 96 THR B O 1
ATOM 2239 N N . GLU B 1 97 ? 6.344 15.672 -4.426 1 96.94 97 GLU B N 1
ATOM 2240 C CA . GLU B 1 97 ? 5.836 15.492 -5.781 1 96.94 97 GLU B CA 1
ATOM 2241 C C . GLU B 1 97 ? 6.727 14.547 -6.586 1 96.94 97 GLU B C 1
ATOM 2243 O O . GLU B 1 97 ? 6.23 13.672 -7.297 1 96.94 97 GLU B O 1
ATOM 2248 N N . ALA B 1 98 ? 7.996 14.703 -6.461 1 96.56 98 ALA B N 1
ATOM 2249 C CA . ALA B 1 98 ? 8.938 13.82 -7.148 1 96.56 98 ALA B CA 1
ATOM 2250 C C . ALA B 1 98 ? 8.781 12.375 -6.684 1 96.56 98 ALA B C 1
ATOM 2252 O O . ALA B 1 98 ? 8.82 11.453 -7.496 1 96.56 98 ALA B O 1
ATOM 2253 N N . PHE B 1 99 ? 8.656 12.219 -5.387 1 97.62 99 PHE B N 1
ATOM 2254 C CA . PHE B 1 99 ? 8.438 10.891 -4.82 1 97.62 99 PHE B CA 1
ATOM 2255 C C . PHE B 1 99 ? 7.176 10.258 -5.391 1 97.62 99 PHE B C 1
ATOM 2257 O O . PHE B 1 99 ? 7.199 9.109 -5.84 1 97.62 99 PHE B O 1
ATOM 2264 N N . LEU B 1 100 ? 6.105 11.031 -5.457 1 98 100 LEU B N 1
ATOM 2265 C CA . LEU B 1 100 ? 4.84 10.523 -5.973 1 98 100 LEU B CA 1
ATOM 2266 C C . LEU B 1 100 ? 4.953 10.188 -7.453 1 98 100 LEU B C 1
ATOM 2268 O O . LEU B 1 100 ? 4.395 9.188 -7.914 1 98 100 LEU B O 1
ATOM 2272 N N . ASP B 1 101 ? 5.66 11.008 -8.195 1 97.19 101 ASP B N 1
ATOM 2273 C CA . ASP B 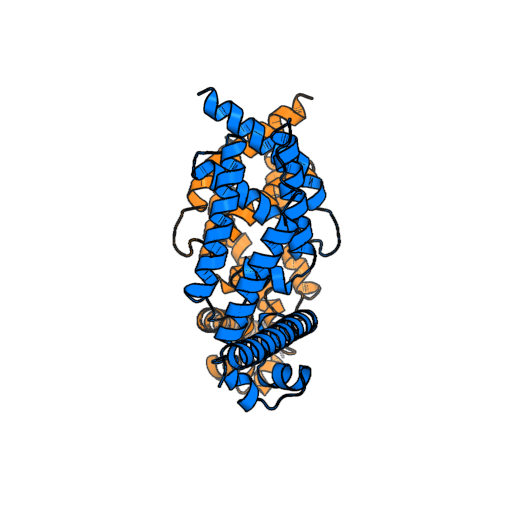1 101 ? 5.863 10.742 -9.617 1 97.19 101 ASP B CA 1
ATOM 2274 C C . ASP B 1 101 ? 6.613 9.43 -9.828 1 97.19 101 ASP B C 1
ATOM 2276 O O . ASP B 1 101 ? 6.277 8.656 -10.727 1 97.19 101 ASP B O 1
ATOM 2280 N N . PHE B 1 102 ? 7.586 9.211 -9.016 1 97.44 102 PHE B N 1
ATOM 2281 C CA . PHE B 1 102 ? 8.328 7.961 -9.086 1 97.44 102 PHE B CA 1
ATOM 2282 C C . PHE B 1 102 ? 7.418 6.773 -8.805 1 97.44 102 PHE B C 1
ATOM 2284 O O . PHE B 1 102 ? 7.414 5.789 -9.547 1 97.44 102 PHE B O 1
ATOM 2291 N N . CYS B 1 103 ? 6.645 6.855 -7.715 1 97.69 103 CYS B N 1
ATOM 2292 C CA . CYS B 1 103 ? 5.754 5.777 -7.312 1 97.69 103 CYS B CA 1
ATOM 2293 C C . CYS B 1 103 ? 4.711 5.496 -8.391 1 97.69 103 CYS B C 1
ATOM 2295 O O . CYS B 1 103 ? 4.352 4.34 -8.625 1 97.69 103 CYS B O 1
ATOM 2297 N N . ALA B 1 104 ? 4.254 6.535 -9.078 1 96.81 104 ALA B N 1
ATOM 2298 C CA . ALA B 1 104 ? 3.184 6.418 -10.062 1 96.81 104 ALA B CA 1
ATOM 2299 C C . ALA B 1 104 ? 3.705 5.828 -11.367 1 96.81 104 ALA B C 1
ATOM 2301 O O . ALA B 1 104 ? 2.932 5.301 -12.172 1 96.81 104 ALA B O 1
ATOM 2302 N N . ALA B 1 105 ? 4.961 5.867 -11.586 1 96.44 105 ALA B N 1
ATOM 2303 C CA . ALA B 1 105 ? 5.547 5.492 -12.867 1 96.44 105 ALA B CA 1
ATOM 2304 C C . ALA B 1 105 ? 5.523 3.977 -13.062 1 96.44 105 ALA B C 1
ATOM 2306 O O . ALA B 1 105 ? 5.562 3.49 -14.195 1 96.44 105 ALA B O 1
ATOM 2307 N N . SER B 1 106 ? 5.477 3.215 -12.023 1 97.19 106 SER B N 1
ATOM 2308 C CA . SER B 1 106 ? 5.473 1.759 -12.102 1 97.19 106 SER B CA 1
ATOM 2309 C C . SER B 1 106 ? 4.824 1.143 -10.867 1 97.19 106 SER B C 1
ATOM 2311 O O . SER B 1 106 ? 5.398 1.178 -9.773 1 97.19 106 SER B O 1
ATOM 2313 N N . LEU B 1 107 ? 3.709 0.48 -11.086 1 96.38 107 LEU B N 1
ATOM 2314 C CA . LEU B 1 107 ? 2.994 -0.132 -9.977 1 96.38 107 LEU B CA 1
ATOM 2315 C C . LEU B 1 107 ? 3.795 -1.29 -9.383 1 96.38 107 LEU B C 1
ATOM 2317 O O . LEU B 1 107 ? 3.975 -1.371 -8.172 1 96.38 107 LEU B O 1
ATOM 2321 N N . PRO B 1 108 ? 4.375 -2.191 -10.203 1 97.44 108 PRO B N 1
ATOM 2322 C CA . PRO B 1 108 ? 5.148 -3.283 -9.609 1 97.44 108 PRO B CA 1
ATOM 2323 C C . PRO B 1 108 ? 6.367 -2.791 -8.828 1 97.44 108 PRO B C 1
ATOM 2325 O O . PRO B 1 108 ? 6.73 -3.379 -7.809 1 97.44 108 PRO B O 1
ATOM 2328 N N . ARG B 1 109 ? 7.008 -1.773 -9.32 1 97.81 109 ARG B N 1
ATOM 2329 C CA . ARG B 1 109 ? 8.148 -1.216 -8.594 1 97.81 109 ARG B CA 1
ATOM 2330 C C . ARG B 1 109 ? 7.711 -0.643 -7.25 1 97.81 109 ARG B C 1
ATOM 2332 O O . ARG B 1 109 ? 8.336 -0.919 -6.223 1 97.81 109 ARG B O 1
ATOM 2339 N N . TYR B 1 110 ? 6.629 0.156 -7.281 1 97.56 110 TYR B N 1
ATOM 2340 C CA . TYR B 1 110 ? 6.051 0.688 -6.051 1 97.56 110 TYR B CA 1
ATOM 2341 C C . TYR B 1 110 ? 5.707 -0.435 -5.078 1 97.56 110 TYR B C 1
ATOM 2343 O O . TYR B 1 110 ? 6.051 -0.367 -3.896 1 97.56 110 TYR B O 1
ATOM 2351 N N . GLN B 1 111 ? 5.102 -1.447 -5.598 1 97.5 111 GLN B N 1
ATOM 2352 C CA . GLN B 1 111 ? 4.633 -2.557 -4.773 1 97.5 111 GLN B CA 1
ATOM 2353 C C . GLN B 1 111 ? 5.805 -3.299 -4.137 1 97.5 111 GLN B C 1
ATOM 2355 O O . GLN B 1 111 ? 5.781 -3.59 -2.938 1 97.5 111 GLN B O 1
ATOM 2360 N N . LEU B 1 112 ? 6.805 -3.576 -4.91 1 97.94 112 LEU B N 1
ATOM 2361 C CA . LEU B 1 112 ? 7.953 -4.309 -4.387 1 97.94 112 LEU B CA 1
ATOM 2362 C C . LEU B 1 112 ? 8.664 -3.498 -3.305 1 97.94 112 LEU B C 1
ATOM 2364 O O . LEU B 1 112 ? 9.086 -4.051 -2.285 1 97.94 112 LEU B O 1
ATOM 2368 N N . MET B 1 113 ? 8.797 -2.211 -3.535 1 98.06 113 MET B N 1
ATOM 2369 C CA . MET B 1 113 ? 9.648 -1.374 -2.691 1 98.06 113 MET B CA 1
ATOM 2370 C C . MET B 1 113 ? 8.922 -0.995 -1.403 1 98.06 113 MET B C 1
ATOM 2372 O O . MET B 1 113 ? 9.547 -0.877 -0.347 1 98.06 113 MET B O 1
ATOM 2376 N N . PHE B 1 114 ? 7.586 -0.807 -1.467 1 97.19 114 PHE B N 1
ATOM 2377 C CA . PHE B 1 114 ? 6.965 -0.062 -0.377 1 97.19 114 PHE B CA 1
ATOM 2378 C C . PHE B 1 114 ? 5.852 -0.876 0.271 1 97.19 114 PHE B C 1
ATOM 2380 O O . PHE B 1 114 ? 5.328 -0.495 1.319 1 97.19 114 PHE B O 1
ATOM 2387 N N . THR B 1 115 ? 5.566 -1.921 -0.43 1 94.75 115 THR B N 1
ATOM 2388 C CA . THR B 1 115 ? 4.477 -2.725 0.108 1 94.75 115 THR B CA 1
ATOM 2389 C C . THR B 1 115 ? 4.934 -4.16 0.361 1 94.75 115 THR B C 1
ATOM 2391 O O . THR B 1 115 ? 6.094 -4.496 0.125 1 94.75 115 THR B O 1
ATOM 2394 N N . ARG B 1 116 ? 4.371 -5.062 0.951 1 93.88 116 ARG B N 1
ATOM 2395 C CA . ARG B 1 116 ? 4.613 -6.484 1.167 1 93.88 116 ARG B CA 1
ATOM 2396 C C . ARG B 1 116 ? 3.812 -7.332 0.186 1 93.88 116 ARG B C 1
ATOM 2398 O O . ARG B 1 116 ? 3.168 -8.305 0.581 1 93.88 116 ARG B O 1
ATOM 2405 N N . ALA B 1 117 ? 4.055 -6.875 -1.09 1 93.75 117 ALA B N 1
ATOM 2406 C CA . ALA B 1 117 ? 3.168 -7.395 -2.129 1 93.75 117 ALA B CA 1
ATOM 2407 C C . ALA B 1 117 ? 3.586 -8.797 -2.555 1 93.75 117 ALA B C 1
ATOM 2409 O O . ALA B 1 117 ? 2.801 -9.531 -3.164 1 93.75 117 ALA B O 1
ATOM 2410 N N . VAL B 1 118 ? 4.805 -9.227 -2.367 1 95.88 118 VAL B N 1
ATOM 2411 C CA . VAL B 1 118 ? 5.289 -10.539 -2.777 1 95.88 118 VAL B CA 1
ATOM 2412 C C . VAL B 1 118 ? 5.168 -11.523 -1.615 1 95.88 118 VAL B C 1
ATOM 2414 O O . VAL B 1 118 ? 5.902 -11.422 -0.627 1 95.88 118 VAL B O 1
ATOM 2417 N N . PRO B 1 119 ? 4.266 -12.5 -1.763 1 93.75 119 PRO B N 1
ATOM 2418 C CA . PRO B 1 119 ? 4.059 -13.445 -0.66 1 93.75 119 PRO B CA 1
ATOM 2419 C C . PRO B 1 119 ? 5.34 -14.18 -0.261 1 93.75 119 PRO B C 1
ATOM 2421 O O . PRO B 1 119 ? 6.031 -14.727 -1.12 1 93.75 119 PRO B O 1
ATOM 2424 N N . GLY B 1 120 ? 5.609 -14.148 1.051 1 92.31 120 GLY B N 1
ATOM 2425 C CA . GLY B 1 120 ? 6.695 -14.945 1.604 1 92.31 120 GLY B CA 1
ATOM 2426 C C . GLY B 1 120 ? 8.062 -14.305 1.417 1 92.31 120 GLY B C 1
ATOM 2427 O O . GLY B 1 120 ? 9.078 -14.867 1.827 1 92.31 120 GLY B O 1
ATOM 2428 N N . TRP B 1 121 ? 8.062 -13.172 0.814 1 95.56 121 TRP B N 1
ATOM 2429 C CA . TRP B 1 121 ? 9.352 -12.531 0.55 1 95.56 121 TRP B CA 1
ATOM 2430 C C . TRP B 1 121 ? 9.547 -11.312 1.449 1 95.56 121 TRP B C 1
ATOM 2432 O O . TRP B 1 121 ? 8.625 -10.516 1.642 1 95.56 121 TRP B O 1
ATOM 2442 N N . GLU B 1 122 ? 10.695 -11.18 1.941 1 95.25 122 GLU B N 1
ATOM 2443 C CA . GLU B 1 122 ? 11.258 -9.984 2.557 1 95.25 122 GLU B CA 1
ATOM 2444 C C . GLU B 1 122 ? 12.672 -9.719 2.059 1 95.25 122 GLU B C 1
ATOM 2446 O O . GLU B 1 122 ? 13.422 -10.656 1.767 1 95.25 122 GLU B O 1
ATOM 2451 N N . PRO B 1 123 ? 13.008 -8.492 1.937 1 97.06 123 PRO B N 1
ATOM 2452 C CA . PRO B 1 123 ? 14.359 -8.219 1.447 1 97.06 123 PRO B CA 1
ATOM 2453 C C . PRO B 1 123 ? 15.438 -8.867 2.316 1 97.06 123 PRO B C 1
ATOM 2455 O O . PRO B 1 123 ? 15.375 -8.789 3.547 1 97.06 123 PRO B O 1
ATOM 2458 N N . GLY B 1 124 ? 16.375 -9.539 1.66 1 97.44 124 GLY B N 1
ATOM 2459 C CA . GLY B 1 124 ? 17.562 -10 2.377 1 97.44 124 GLY B CA 1
ATOM 2460 C C . GLY B 1 124 ? 18.391 -8.859 2.949 1 97.44 124 GLY B C 1
ATOM 2461 O O . GLY B 1 124 ? 18.141 -7.691 2.646 1 97.44 124 GLY B O 1
ATOM 2462 N N . GLU B 1 125 ? 19.312 -9.18 3.738 1 97.25 125 GLU B N 1
ATOM 2463 C CA . GLU B 1 125 ? 20.078 -8.203 4.492 1 97.25 125 GLU B CA 1
ATOM 2464 C C . GLU B 1 125 ? 20.734 -7.184 3.561 1 97.25 125 GLU B C 1
ATOM 2466 O O . GLU B 1 125 ? 20.656 -5.977 3.803 1 97.25 125 GLU B O 1
ATOM 2471 N N . SER B 1 126 ? 21.391 -7.668 2.537 1 97 126 SER B N 1
ATOM 2472 C CA . SER B 1 126 ? 22.109 -6.781 1.637 1 97 126 SER B CA 1
ATOM 2473 C C . SER B 1 126 ? 21.156 -5.848 0.892 1 97 126 SER B C 1
ATOM 2475 O O . SER B 1 126 ? 21.438 -4.656 0.743 1 97 126 SER B O 1
ATOM 2477 N N . ALA B 1 127 ? 20.094 -6.395 0.385 1 97.5 127 ALA B N 1
ATOM 2478 C CA . ALA B 1 127 ? 19.094 -5.574 -0.294 1 97.5 127 ALA B CA 1
ATOM 2479 C C . ALA B 1 127 ? 18.484 -4.559 0.663 1 97.5 127 ALA B C 1
ATOM 2481 O O . ALA B 1 127 ? 18.297 -3.389 0.309 1 97.5 127 ALA B O 1
ATOM 2482 N N . TYR B 1 128 ? 18.219 -4.984 1.85 1 97.31 128 TYR B N 1
ATOM 2483 C CA . TYR B 1 128 ? 17.609 -4.113 2.855 1 97.31 128 TYR B CA 1
ATOM 2484 C C . TYR B 1 128 ? 18.562 -2.984 3.234 1 97.31 128 TYR B C 1
ATOM 2486 O O . TYR B 1 128 ? 18.125 -1.856 3.482 1 97.31 128 TYR B O 1
ATOM 2494 N N . ALA B 1 129 ? 19.812 -3.264 3.273 1 98.06 129 ALA B N 1
ATOM 2495 C CA . ALA B 1 129 ? 20.812 -2.248 3.604 1 98.06 129 ALA B CA 1
ATOM 2496 C C . ALA B 1 129 ? 20.766 -1.091 2.611 1 98.06 129 ALA B C 1
ATOM 2498 O O . ALA B 1 129 ? 20.984 0.064 2.984 1 98.06 129 ALA B O 1
ATOM 2499 N N . VAL B 1 130 ? 20.516 -1.394 1.354 1 97.38 130 VAL B N 1
ATOM 2500 C CA . VAL B 1 130 ? 20.391 -0.356 0.334 1 97.38 130 VAL B CA 1
ATOM 2501 C C . VAL B 1 130 ? 19.234 0.578 0.679 1 97.38 130 VAL B C 1
ATOM 2503 O O . VAL B 1 130 ? 19.391 1.801 0.685 1 97.38 130 VAL B O 1
ATOM 2506 N N . SER B 1 131 ? 18.078 0.029 1.014 1 96.94 131 SER B N 1
ATOM 2507 C CA . SER B 1 131 ? 16.922 0.835 1.383 1 96.94 131 SER B CA 1
ATOM 2508 C C . SER B 1 131 ? 17.203 1.66 2.637 1 96.94 131 SER B C 1
ATOM 2510 O O . SER B 1 131 ? 16.797 2.824 2.719 1 96.94 131 SER B O 1
ATOM 2512 N N . GLN B 1 132 ? 17.891 1.11 3.566 1 97.06 132 GLN B N 1
ATOM 2513 C CA . GLN B 1 132 ? 18.203 1.807 4.809 1 97.06 132 GLN B CA 1
ATOM 2514 C C . GLN B 1 132 ? 19.109 3.006 4.555 1 97.06 132 GLN B C 1
ATOM 2516 O O . GLN B 1 132 ? 18.938 4.059 5.176 1 97.06 132 GLN B O 1
ATOM 2521 N N . SER B 1 133 ? 20.047 2.787 3.693 1 96.94 133 SER B N 1
ATOM 2522 C CA . SER B 1 133 ? 20.969 3.883 3.373 1 96.94 133 SER B CA 1
ATOM 2523 C C . SER B 1 133 ? 20.219 5.055 2.744 1 96.94 133 SER B C 1
ATOM 2525 O O . SER B 1 133 ? 20.469 6.215 3.08 1 96.94 133 SER B O 1
ATOM 2527 N N . TYR B 1 134 ? 19.328 4.777 1.93 1 94.75 134 TYR B N 1
ATOM 2528 C CA . TYR B 1 134 ? 18.578 5.844 1.269 1 94.75 134 TYR B CA 1
ATOM 2529 C C . TYR B 1 134 ? 17.547 6.457 2.213 1 94.75 134 TYR B C 1
ATOM 2531 O O . TYR B 1 134 ? 17.266 7.652 2.129 1 94.75 134 TYR B O 1
ATOM 2539 N N . TYR B 1 135 ? 17.016 5.664 3.098 1 95 135 TYR B N 1
ATOM 2540 C CA . TYR B 1 135 ? 16.141 6.219 4.129 1 95 135 TYR B CA 1
ATOM 2541 C C . TYR B 1 135 ? 16.906 7.188 5.023 1 95 135 TYR B C 1
ATOM 2543 O O . TYR B 1 135 ? 16.375 8.227 5.426 1 95 135 TYR B O 1
ATOM 2551 N N . ALA B 1 136 ? 18.219 6.852 5.285 1 95.88 136 ALA B N 1
ATOM 2552 C CA . ALA B 1 136 ? 19.062 7.746 6.07 1 95.88 136 ALA B CA 1
ATOM 2553 C C . ALA B 1 136 ? 19.25 9.086 5.355 1 95.88 136 ALA B C 1
ATOM 2555 O O . ALA B 1 136 ? 19.266 10.141 5.992 1 95.88 136 ALA B O 1
ATOM 2556 N N . THR B 1 137 ? 19.438 9.023 4.059 1 94.12 137 THR B N 1
ATOM 2557 C CA . THR B 1 137 ? 19.547 10.25 3.271 1 94.12 137 THR B CA 1
ATOM 2558 C C . THR B 1 137 ? 18.25 11.055 3.357 1 94.12 137 THR B C 1
ATOM 2560 O O . THR B 1 137 ? 18.297 12.281 3.498 1 94.12 137 THR B O 1
ATOM 2563 N N . PHE B 1 138 ? 17.109 10.422 3.316 1 94.81 138 PHE B N 1
ATOM 2564 C CA . PHE B 1 138 ? 15.797 11.039 3.463 1 94.81 138 PHE B CA 1
ATOM 2565 C C . PHE B 1 138 ? 15.68 11.75 4.809 1 94.81 138 PHE B C 1
ATOM 2567 O O . PHE B 1 138 ? 15.273 12.914 4.867 1 94.81 138 PHE B O 1
ATOM 2574 N N . VAL B 1 139 ? 16.094 11.094 5.832 1 96 139 VAL B N 1
ATOM 2575 C CA . VAL B 1 139 ? 16.031 11.656 7.18 1 96 139 VAL B CA 1
ATOM 2576 C C . VAL B 1 139 ? 16.938 12.875 7.277 1 96 139 VAL B C 1
ATOM 2578 O O . VAL B 1 139 ? 16.562 13.906 7.832 1 96 139 VAL B O 1
ATOM 2581 N N . ALA B 1 140 ? 18.125 12.742 6.68 1 93.56 140 ALA B N 1
ATOM 2582 C CA . ALA B 1 140 ? 19.078 13.844 6.695 1 93.56 140 ALA B CA 1
ATOM 2583 C C . ALA B 1 140 ? 18.531 15.055 5.934 1 93.56 140 ALA B C 1
ATOM 2585 O O . ALA B 1 140 ? 18.719 16.203 6.363 1 93.56 140 ALA B O 1
ATOM 2586 N N . ASP B 1 141 ? 17.906 14.805 4.801 1 91.56 141 ASP B N 1
ATOM 2587 C CA . ASP B 1 141 ? 17.297 15.875 4.012 1 91.56 141 ASP B CA 1
ATOM 2588 C C . ASP B 1 141 ? 16.203 16.594 4.793 1 91.56 141 ASP B C 1
ATOM 2590 O O . ASP B 1 141 ? 16.078 17.812 4.719 1 91.56 141 ASP B O 1
ATOM 2594 N N . LEU B 1 142 ? 15.383 15.82 5.559 1 94.12 142 LEU B N 1
ATOM 2595 C CA . LEU B 1 142 ? 14.336 16.406 6.387 1 94.12 142 LEU B CA 1
ATOM 2596 C C . LEU B 1 142 ? 14.938 17.234 7.516 1 94.12 142 LEU B C 1
ATOM 2598 O O . LEU B 1 142 ? 14.453 18.328 7.812 1 94.12 142 LEU B O 1
ATOM 2602 N N . ALA B 1 143 ? 16.016 16.734 8.031 1 93.19 143 ALA B N 1
ATOM 2603 C CA . ALA B 1 143 ? 16.703 17.469 9.102 1 93.19 143 ALA B CA 1
ATOM 2604 C C . ALA B 1 143 ? 17.203 18.812 8.602 1 93.19 143 ALA B C 1
ATOM 2606 O O . ALA B 1 1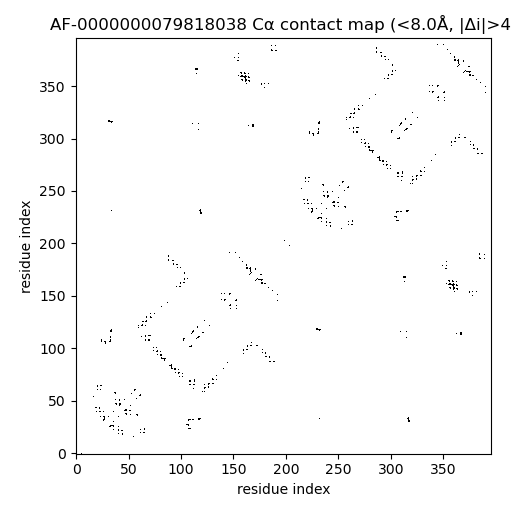43 ? 17.172 19.797 9.336 1 93.19 143 ALA B O 1
ATOM 2607 N N . ALA B 1 144 ? 17.625 18.859 7.375 1 89.94 144 ALA B N 1
ATOM 2608 C CA . ALA B 1 144 ? 18.188 20.062 6.777 1 89.94 144 ALA B CA 1
ATOM 2609 C C . ALA B 1 144 ? 17.141 21.172 6.676 1 89.94 144 ALA B C 1
ATOM 2611 O O . ALA B 1 144 ? 17.469 22.344 6.594 1 89.94 144 ALA B O 1
ATOM 2612 N N . VAL B 1 145 ? 15.898 20.766 6.766 1 88.44 145 VAL B N 1
ATOM 2613 C CA . VAL B 1 145 ? 14.852 21.781 6.68 1 88.44 145 VAL B CA 1
ATOM 2614 C C . VAL B 1 145 ? 14.117 21.875 8.016 1 88.44 145 VAL B C 1
ATOM 2616 O O . VAL B 1 145 ? 13.008 22.391 8.086 1 88.44 145 VAL B O 1
ATOM 2619 N N . GLY B 1 146 ? 14.648 21.234 9.055 1 89.25 146 GLY B N 1
ATOM 2620 C CA . GLY B 1 146 ? 14.188 21.5 10.406 1 89.25 146 GLY B CA 1
ATOM 2621 C C . GLY B 1 146 ? 13.312 20.375 10.953 1 89.25 146 GLY B C 1
ATOM 2622 O O . GLY B 1 146 ? 12.766 20.5 12.055 1 89.25 146 GLY B O 1
ATOM 2623 N N . VAL B 1 147 ? 13.164 19.312 10.219 1 94.44 147 VAL B N 1
ATOM 2624 C CA . VAL B 1 147 ? 12.391 18.172 10.703 1 94.44 147 VAL B CA 1
ATOM 2625 C C . VAL B 1 147 ? 13.32 17.156 11.359 1 94.44 147 VAL B C 1
ATOM 2627 O O . VAL B 1 147 ? 13.906 16.312 10.68 1 94.44 147 VAL B O 1
ATOM 2630 N N . VAL B 1 148 ? 13.375 17.172 12.672 1 94.12 148 VAL B N 1
ATOM 2631 C CA . VAL B 1 148 ? 14.406 16.406 13.352 1 94.12 148 VAL B CA 1
ATOM 2632 C C . VAL B 1 148 ? 13.758 15.375 14.266 1 94.12 148 VAL B C 1
ATOM 2634 O O . VAL B 1 148 ? 14.297 14.281 14.477 1 94.12 148 VAL B O 1
ATOM 2637 N N . ASP B 1 149 ? 12.586 15.68 14.82 1 96.31 149 ASP B N 1
ATOM 2638 C CA . ASP B 1 149 ? 11.898 14.75 15.711 1 96.31 149 ASP B CA 1
ATOM 2639 C C . ASP B 1 149 ? 11.469 13.492 14.961 1 96.31 149 ASP B C 1
ATOM 2641 O O . ASP B 1 149 ? 10.789 13.57 13.938 1 96.31 149 ASP B O 1
ATOM 2645 N N . PRO B 1 150 ? 11.82 12.32 15.43 1 96.81 150 PRO B N 1
ATOM 2646 C CA . PRO B 1 150 ? 11.484 11.07 14.742 1 96.81 150 PRO B CA 1
ATOM 2647 C C . PRO B 1 150 ? 9.992 10.922 14.477 1 96.81 150 PRO B C 1
ATOM 2649 O O . PRO B 1 150 ? 9.594 10.367 13.453 1 96.81 150 PRO B O 1
ATOM 2652 N N . ALA B 1 151 ? 9.188 11.398 15.367 1 97.12 151 ALA B N 1
ATOM 2653 C CA . ALA B 1 151 ? 7.746 11.305 15.172 1 97.12 151 ALA B CA 1
ATOM 2654 C C . ALA B 1 151 ? 7.297 12.164 13.984 1 97.12 151 ALA B C 1
ATOM 2656 O O . ALA B 1 151 ? 6.391 11.781 13.25 1 97.12 151 ALA B O 1
ATOM 2657 N N . ASP B 1 152 ? 7.953 13.344 13.828 1 97.5 152 ASP B N 1
ATOM 2658 C CA . ASP B 1 152 ? 7.637 14.211 12.695 1 97.5 152 ASP B CA 1
ATOM 2659 C C . ASP B 1 152 ? 8.125 13.602 11.383 1 97.5 152 ASP B C 1
ATOM 2661 O O . ASP B 1 152 ? 7.469 13.734 10.352 1 97.5 152 ASP B O 1
ATOM 2665 N N . VAL B 1 153 ? 9.273 12.945 11.461 1 97.88 153 VAL B N 1
ATOM 2666 C CA . VAL B 1 153 ? 9.789 12.258 10.281 1 97.88 153 VAL B CA 1
ATOM 2667 C C . VAL B 1 153 ? 8.828 11.148 9.859 1 97.88 153 VAL B C 1
ATOM 2669 O O . VAL B 1 153 ? 8.477 11.031 8.688 1 97.88 153 VAL B O 1
ATOM 2672 N N . ASP B 1 154 ? 8.352 10.344 10.836 1 98.44 154 ASP B N 1
ATOM 2673 C CA . ASP B 1 154 ? 7.395 9.273 10.562 1 98.44 154 ASP B CA 1
ATOM 2674 C C . ASP B 1 154 ? 6.09 9.828 10 1 98.44 154 ASP B C 1
ATOM 2676 O O . ASP B 1 154 ? 5.508 9.25 9.086 1 98.44 154 ASP B O 1
ATOM 2680 N N . LEU B 1 155 ? 5.672 10.922 10.602 1 98.31 155 LEU B N 1
ATOM 2681 C CA . LEU B 1 155 ? 4.426 11.53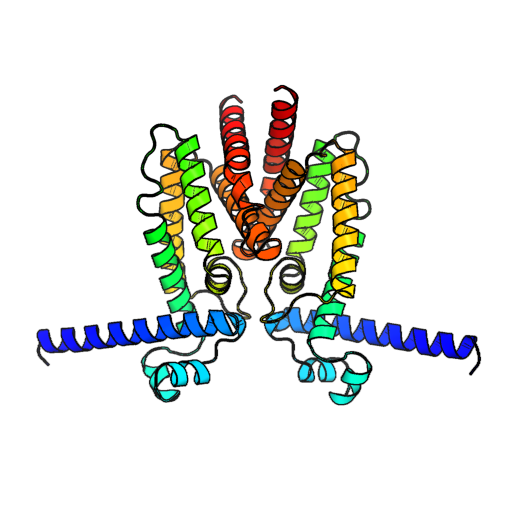9 10.148 1 98.31 155 LEU B CA 1
ATOM 2682 C C . LEU B 1 155 ? 4.559 12.031 8.711 1 98.31 155 LEU B C 1
ATOM 2684 O O . LEU B 1 155 ? 3.656 11.82 7.895 1 98.31 155 LEU B O 1
ATOM 2688 N N . PHE B 1 156 ? 5.695 12.664 8.375 1 98.31 156 PHE B N 1
ATOM 2689 C CA . PHE B 1 156 ? 5.938 13.117 7.008 1 98.31 156 PHE B CA 1
ATOM 2690 C C . PHE B 1 156 ? 5.953 11.945 6.035 1 98.31 156 PHE B C 1
ATOM 2692 O O . PHE B 1 156 ? 5.324 12.008 4.977 1 98.31 156 PHE B O 1
ATOM 2699 N N . ALA B 1 157 ? 6.609 10.891 6.41 1 98.25 157 ALA B N 1
ATOM 2700 C CA . ALA B 1 157 ? 6.672 9.688 5.586 1 98.25 157 ALA B CA 1
ATOM 2701 C C . ALA B 1 157 ? 5.281 9.094 5.371 1 98.25 157 ALA B C 1
ATOM 2703 O O . ALA B 1 157 ? 4.941 8.68 4.262 1 98.25 157 ALA B O 1
ATOM 2704 N N . ALA B 1 158 ? 4.488 9.094 6.422 1 98.56 158 ALA B N 1
ATOM 2705 C CA . ALA B 1 158 ? 3.135 8.547 6.34 1 98.56 158 ALA B CA 1
ATOM 2706 C C . ALA B 1 158 ? 2.266 9.367 5.395 1 98.56 158 ALA B C 1
ATOM 2708 O O . ALA B 1 158 ? 1.465 8.82 4.637 1 98.56 158 ALA B O 1
ATOM 2709 N N . ILE B 1 159 ? 2.436 10.656 5.438 1 98.44 159 ILE B N 1
ATOM 2710 C CA . ILE B 1 159 ? 1.682 11.531 4.547 1 98.44 159 ILE B CA 1
ATOM 2711 C C . ILE B 1 159 ? 2.029 11.211 3.094 1 98.44 159 ILE B C 1
ATOM 2713 O O . ILE B 1 159 ? 1.138 10.992 2.27 1 98.44 159 ILE B O 1
ATOM 2717 N N . GLY B 1 160 ? 3.324 11.172 2.768 1 98.38 160 GLY B N 1
ATOM 2718 C CA . GLY B 1 160 ? 3.746 10.828 1.419 1 98.38 160 GLY B CA 1
ATOM 2719 C C . GLY B 1 160 ? 3.275 9.453 0.98 1 98.38 160 GLY B C 1
ATOM 2720 O O . GLY B 1 160 ? 2.775 9.289 -0.134 1 98.38 160 GLY B O 1
ATOM 2721 N N . ALA B 1 161 ? 3.422 8.523 1.887 1 98.25 161 ALA B N 1
ATOM 2722 C CA . ALA B 1 161 ? 3.002 7.152 1.607 1 98.25 161 ALA B CA 1
ATOM 2723 C C . ALA B 1 161 ? 1.501 7.082 1.343 1 98.25 161 ALA B C 1
ATOM 2725 O O . ALA B 1 161 ? 1.056 6.355 0.45 1 98.25 161 ALA B O 1
ATOM 2726 N N . GLY B 1 162 ? 0.733 7.805 2.164 1 98.69 162 GLY B N 1
ATOM 2727 C CA . GLY B 1 162 ? -0.711 7.801 1.991 1 98.69 162 GLY B CA 1
ATOM 2728 C C . GLY B 1 162 ? -1.153 8.383 0.663 1 98.69 162 GLY B C 1
ATOM 2729 O O . GLY B 1 162 ? -2.047 7.844 0.007 1 98.69 162 GLY B O 1
ATOM 2730 N N . LEU B 1 163 ? -0.551 9.484 0.245 1 98.69 163 LEU B N 1
ATOM 2731 C CA . LEU B 1 163 ? -0.859 10.086 -1.045 1 98.69 163 LEU B CA 1
ATOM 2732 C C . LEU B 1 163 ? -0.507 9.141 -2.189 1 98.69 163 LEU B C 1
ATOM 2734 O O . LEU B 1 163 ? -1.294 8.969 -3.123 1 98.69 163 LEU B O 1
ATOM 2738 N N . ALA B 1 164 ? 0.639 8.508 -2.061 1 98.12 164 ALA B N 1
ATOM 2739 C CA . ALA B 1 164 ? 1.062 7.559 -3.09 1 98.12 164 ALA B CA 1
ATOM 2740 C C . ALA B 1 164 ? 0.128 6.355 -3.143 1 98.12 164 ALA B C 1
ATOM 2742 O O . ALA B 1 164 ? -0.301 5.941 -4.223 1 98.12 164 ALA B O 1
ATOM 2743 N N . ALA B 1 165 ? -0.183 5.82 -1.975 1 97.62 165 ALA B N 1
ATOM 2744 C CA . ALA B 1 165 ? -1.043 4.645 -1.887 1 97.62 165 ALA B CA 1
ATOM 2745 C C . ALA B 1 165 ? -2.426 4.93 -2.463 1 97.62 165 ALA B C 1
ATOM 2747 O O . ALA B 1 165 ? -2.951 4.145 -3.254 1 97.62 165 ALA B O 1
ATOM 2748 N N . GLN B 1 166 ? -2.992 6.047 -2.076 1 97.75 166 GLN B N 1
ATOM 2749 C CA . GLN B 1 166 ? -4.32 6.406 -2.561 1 97.75 166 GLN B CA 1
ATOM 2750 C C . GLN B 1 166 ? -4.309 6.656 -4.066 1 97.75 166 GLN B C 1
ATOM 2752 O O . GLN B 1 166 ? -5.234 6.262 -4.777 1 97.75 166 GLN B O 1
ATOM 2757 N N . GLN B 1 167 ? -3.264 7.297 -4.551 1 97.31 167 GLN B N 1
ATOM 2758 C CA . GLN B 1 167 ? -3.15 7.539 -5.988 1 97.31 167 GLN B CA 1
ATOM 2759 C C . GLN B 1 167 ? -3.09 6.227 -6.766 1 97.31 167 GLN B C 1
ATOM 2761 O O . GLN B 1 167 ? -3.828 6.039 -7.734 1 97.31 167 GLN B O 1
ATOM 2766 N N . ALA B 1 168 ? -2.285 5.344 -6.289 1 94.88 168 ALA B N 1
ATOM 2767 C CA . ALA B 1 168 ? -2.104 4.047 -6.941 1 94.88 168 ALA B CA 1
ATOM 2768 C C . ALA B 1 168 ? -3.391 3.23 -6.906 1 94.88 168 ALA B C 1
ATOM 2770 O O . ALA B 1 168 ? -3.762 2.604 -7.902 1 94.88 168 ALA B O 1
ATOM 2771 N N . ALA B 1 169 ? -4.074 3.27 -5.809 1 93.94 169 ALA B N 1
ATOM 2772 C CA . ALA B 1 169 ? -5.238 2.414 -5.59 1 93.94 169 ALA B CA 1
ATOM 2773 C C . ALA B 1 169 ? -6.48 2.998 -6.254 1 93.94 169 ALA B C 1
ATOM 2775 O O . ALA B 1 169 ? -7.301 2.26 -6.809 1 93.94 169 ALA B O 1
ATOM 2776 N N . ASN B 1 170 ? -6.602 4.309 -6.27 1 93.69 170 ASN B N 1
ATOM 2777 C CA . ASN B 1 170 ? -7.918 4.875 -6.547 1 93.69 170 ASN B CA 1
ATOM 2778 C C . ASN B 1 170 ? -7.902 5.727 -7.812 1 93.69 170 ASN B C 1
ATOM 2780 O O . ASN B 1 170 ? -8.961 6.027 -8.375 1 93.69 170 ASN B O 1
ATOM 2784 N N . ASP B 1 171 ? -6.824 6.172 -8.25 1 94.38 171 ASP B N 1
ATOM 2785 C CA . ASP B 1 171 ? -6.746 6.996 -9.453 1 94.38 171 ASP B CA 1
ATOM 2786 C C . ASP B 1 171 ? -5.434 6.754 -10.203 1 94.38 171 ASP B C 1
ATOM 2788 O O . ASP B 1 171 ? -4.695 7.699 -10.484 1 94.38 171 ASP B O 1
ATOM 2792 N N . PRO B 1 172 ? -5.285 5.453 -10.562 1 89.38 172 PRO B N 1
ATOM 2793 C CA . PRO B 1 172 ? -4.055 5.172 -11.312 1 89.38 172 PRO B CA 1
ATOM 2794 C C . PRO B 1 172 ? -3.961 5.957 -12.617 1 89.38 172 PRO B C 1
ATOM 2796 O O . PRO B 1 172 ? -4.941 6.047 -13.359 1 89.38 172 PRO B O 1
ATOM 2799 N N . GLY B 1 173 ? -2.879 6.648 -12.875 1 90.94 173 GLY B N 1
ATOM 2800 C CA . GLY B 1 173 ? -2.664 7.406 -14.102 1 90.94 173 GLY B CA 1
ATOM 2801 C C . GLY B 1 173 ? -3.143 8.844 -14.008 1 90.94 173 GLY B C 1
ATOM 2802 O O . GLY B 1 173 ? -2.902 9.641 -14.914 1 90.94 173 GLY B O 1
ATOM 2803 N N . GLY B 1 174 ? -3.939 9.172 -12.906 1 95.62 174 GLY B N 1
ATOM 2804 C CA . GLY B 1 174 ? -4.422 10.531 -12.711 1 95.62 174 GLY B CA 1
ATOM 2805 C C . GLY B 1 174 ? -3.574 11.328 -11.734 1 95.62 174 GLY B C 1
ATOM 2806 O O . GLY B 1 174 ? -2.398 11.023 -11.531 1 95.62 174 GLY B O 1
ATOM 2807 N N . ASP B 1 175 ? -4.102 12.422 -11.305 1 97.12 175 ASP B N 1
ATOM 2808 C CA . ASP B 1 175 ? -3.332 13.273 -10.398 1 97.12 175 ASP B CA 1
ATOM 2809 C C . ASP B 1 175 ? -4.172 13.695 -9.195 1 97.12 175 ASP B C 1
ATOM 2811 O O . ASP B 1 175 ? -3.854 14.68 -8.523 1 97.12 175 ASP B O 1
ATOM 2815 N N . ARG B 1 176 ? -5.246 12.922 -8.875 1 97.25 176 ARG B N 1
ATOM 2816 C CA . ARG B 1 176 ? -6.203 13.273 -7.832 1 97.25 176 ARG B CA 1
ATOM 2817 C C . ARG B 1 176 ? -5.496 13.508 -6.5 1 97.25 176 ARG B C 1
ATOM 2819 O O . ARG B 1 176 ? -5.746 14.516 -5.828 1 97.25 176 ARG B O 1
ATOM 2826 N N . TYR B 1 177 ? -4.637 12.688 -6.137 1 98 177 TYR B N 1
ATOM 2827 C CA . TYR B 1 177 ? -3.967 12.797 -4.848 1 98 177 TYR B CA 1
ATOM 2828 C C . TYR B 1 177 ? -2.658 13.57 -4.973 1 98 177 TYR B C 1
ATOM 2830 O O . TYR B 1 177 ? -2.24 14.25 -4.035 1 98 177 TYR B O 1
ATOM 2838 N N . ARG B 1 178 ? -2.029 13.484 -6.137 1 97.81 178 ARG B N 1
ATOM 2839 C CA . ARG B 1 178 ? -0.831 14.281 -6.398 1 97.81 178 ARG B CA 1
ATOM 2840 C C . ARG B 1 178 ? -1.115 15.773 -6.25 1 97.81 178 ARG B C 1
ATOM 2842 O O . ARG B 1 178 ? -0.275 16.516 -5.754 1 97.81 178 ARG B O 1
ATOM 2849 N N . ARG B 1 179 ? -2.246 16.203 -6.602 1 98 179 ARG B N 1
ATOM 2850 C CA . ARG B 1 179 ? -2.625 17.609 -6.559 1 98 179 ARG B CA 1
ATOM 2851 C C . ARG B 1 179 ? -2.795 18.094 -5.121 1 98 179 ARG B C 1
ATOM 2853 O O . ARG B 1 179 ? -2.877 19.297 -4.867 1 98 179 ARG B O 1
ATOM 2860 N N . LEU B 1 180 ? -2.873 17.203 -4.148 1 98.44 180 LEU B N 1
ATOM 2861 C CA . LEU B 1 180 ? -3.074 17.562 -2.748 1 98.44 180 LEU B CA 1
ATOM 2862 C C . LEU B 1 180 ? -1.744 17.875 -2.068 1 98.44 180 LEU B C 1
ATOM 2864 O O . LEU B 1 180 ? -1.718 18.328 -0.923 1 98.44 180 LEU B O 1
ATOM 2868 N N . VAL B 1 181 ? -0.619 17.672 -2.773 1 98.56 181 VAL B N 1
ATOM 2869 C CA . VAL B 1 181 ? 0.705 17.734 -2.162 1 98.56 181 VAL B CA 1
ATOM 2870 C C . VAL B 1 181 ? 0.929 19.109 -1.536 1 98.56 181 VAL B C 1
ATOM 2872 O O . VAL B 1 181 ? 1.307 19.203 -0.366 1 98.56 181 VAL B O 1
ATOM 2875 N N . PRO B 1 182 ? 0.675 20.234 -2.174 1 97.62 182 PRO B N 1
ATOM 2876 C CA . PRO B 1 182 ? 0.917 21.531 -1.541 1 97.62 182 PRO B CA 1
ATOM 2877 C C . PRO B 1 182 ? 0.116 21.719 -0.255 1 97.62 182 PRO B C 1
ATOM 2879 O O . PRO B 1 182 ? 0.658 22.188 0.751 1 97.62 182 PRO B O 1
ATOM 2882 N N . ALA B 1 183 ? -1.154 21.328 -0.296 1 97 183 ALA B N 1
ATOM 2883 C CA . ALA B 1 183 ? -1.992 21.453 0.893 1 97 183 ALA B CA 1
ATOM 2884 C C . ALA B 1 183 ? -1.489 20.547 2.02 1 9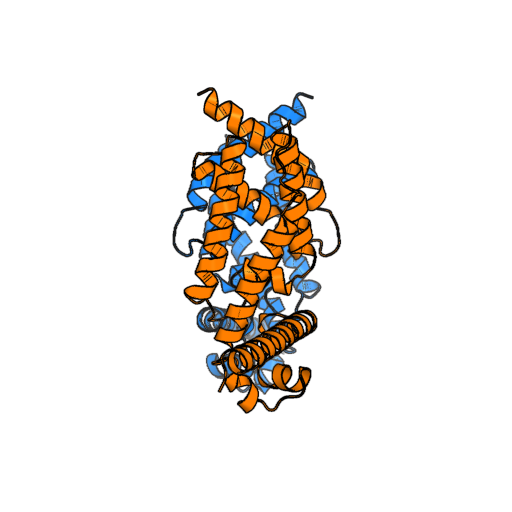7 183 ALA B C 1
ATOM 2886 O O . ALA B 1 183 ? -1.472 20.953 3.184 1 97 183 ALA B O 1
ATOM 2887 N N . ALA B 1 184 ? -1.087 19.312 1.716 1 98.38 184 ALA B N 1
ATOM 2888 C CA . ALA B 1 184 ? -0.58 18.375 2.707 1 98.38 184 ALA B CA 1
ATOM 2889 C C . ALA B 1 184 ? 0.697 18.891 3.359 1 98.38 184 ALA B C 1
ATOM 2891 O O . ALA B 1 184 ? 0.86 18.797 4.578 1 98.38 184 ALA B O 1
ATOM 2892 N N . ILE B 1 185 ? 1.579 19.453 2.525 1 97.19 185 ILE B N 1
ATOM 2893 C CA . ILE B 1 185 ? 2.854 19.953 3.033 1 97.19 185 ILE B CA 1
ATOM 2894 C C . ILE B 1 185 ? 2.619 21.203 3.877 1 97.19 185 ILE B C 1
ATOM 2896 O O . ILE B 1 185 ? 3.223 21.359 4.941 1 97.19 185 ILE B O 1
ATOM 2900 N N . ALA B 1 186 ? 1.731 22.109 3.436 1 95.69 186 ALA B N 1
ATOM 2901 C CA . ALA B 1 186 ? 1.396 23.281 4.23 1 95.69 186 ALA B CA 1
ATOM 2902 C C . ALA B 1 186 ? 0.845 22.891 5.598 1 95.69 186 ALA B C 1
ATOM 2904 O O . ALA B 1 186 ? 1.216 23.469 6.617 1 95.69 186 ALA B O 1
ATOM 2905 N N . MET B 1 187 ? -0.011 21.891 5.562 1 96.31 187 MET B N 1
ATOM 2906 C CA . MET B 1 187 ? -0.583 21.359 6.793 1 96.31 187 MET B CA 1
ATOM 2907 C C . MET B 1 187 ? 0.511 20.844 7.727 1 96.31 187 MET B C 1
ATOM 2909 O O . MET B 1 187 ? 0.508 21.156 8.914 1 96.31 187 MET B O 1
ATOM 2913 N N . PHE B 1 188 ? 1.445 20.141 7.215 1 97.5 188 PHE B N 1
ATOM 2914 C CA . PHE B 1 188 ? 2.537 19.562 7.984 1 97.5 188 PHE B CA 1
ATOM 2915 C C . PHE B 1 188 ? 3.443 20.656 8.547 1 97.5 188 PHE B C 1
ATOM 2917 O O . PHE B 1 188 ? 3.807 20.609 9.727 1 97.5 188 PHE B O 1
ATOM 2924 N N . VAL B 1 189 ? 3.799 21.609 7.707 1 95.12 189 VAL B N 1
ATOM 2925 C CA . VAL B 1 189 ? 4.691 22.688 8.117 1 95.12 189 VAL B CA 1
ATOM 2926 C C . VAL B 1 189 ? 4.039 23.5 9.227 1 95.12 189 VAL B C 1
ATOM 2928 O O . VAL B 1 189 ? 4.707 23.891 10.188 1 95.12 189 VAL B O 1
ATOM 2931 N N . HIS B 1 190 ? 2.771 23.766 9.148 1 92.88 190 HIS B N 1
ATOM 2932 C CA . HIS B 1 190 ? 2.057 24.469 10.203 1 92.88 190 HIS B CA 1
ATOM 2933 C C . HIS B 1 190 ? 2.098 23.688 11.516 1 92.88 190 HIS B C 1
ATOM 2935 O O . HIS B 1 190 ? 2.266 24.266 12.586 1 92.88 190 HIS B O 1
ATOM 2941 N N . HIS B 1 191 ? 1.898 22.375 11.422 1 92.38 191 HIS B N 1
ATOM 2942 C CA . HIS B 1 191 ? 1.991 21.5 12.578 1 92.38 191 HIS B CA 1
ATOM 2943 C C . HIS B 1 191 ? 3.352 21.625 13.258 1 92.38 191 HIS B C 1
ATOM 2945 O O . HIS B 1 191 ? 3.434 21.688 14.484 1 92.38 191 HIS B O 1
ATOM 2951 N N . LEU B 1 192 ? 4.434 21.703 12.445 1 92 192 LEU B N 1
ATOM 2952 C CA . LEU B 1 192 ? 5.781 21.828 12.992 1 92 192 LEU B CA 1
ATOM 2953 C C . LEU B 1 192 ? 5.934 23.141 13.758 1 92 192 LEU B C 1
ATOM 2955 O O . LEU B 1 192 ? 6.566 23.188 14.812 1 92 192 LEU B O 1
ATOM 2959 N N . GLN B 1 193 ? 5.375 24.141 13.227 1 88.81 193 GLN B N 1
ATOM 2960 C CA . GLN B 1 193 ? 5.496 25.469 13.812 1 88.81 193 GLN B CA 1
ATOM 2961 C C . GLN B 1 193 ? 4.754 25.562 15.141 1 88.81 193 GLN B C 1
ATOM 2963 O O . GLN B 1 193 ? 5.219 26.203 16.078 1 88.81 193 GLN B O 1
ATOM 2968 N N . GLU B 1 194 ? 3.637 24.906 15.281 1 83.5 194 GLU B N 1
ATOM 2969 C CA . GLU B 1 194 ? 2.855 24.922 16.516 1 83.5 194 GLU B CA 1
ATOM 2970 C C . GLU B 1 194 ? 3.551 24.125 17.625 1 83.5 194 GLU B C 1
ATOM 2972 O O . GLU B 1 194 ? 3.432 24.453 18.797 1 83.5 194 GLU B O 1
ATOM 2977 N N . GLY B 1 195 ? 4.156 23.016 17.219 1 74.5 195 GLY B N 1
ATOM 2978 C CA . GLY B 1 195 ? 4.879 22.203 18.188 1 74.5 195 GLY B CA 1
ATOM 2979 C C . GLY B 1 195 ? 6.098 22.906 18.75 1 74.5 195 GLY B C 1
ATOM 2980 O O . GLY B 1 195 ? 6.496 22.656 19.891 1 74.5 195 GLY B O 1
ATOM 2981 N N . GLN B 1 196 ? 6.676 23.75 17.953 1 70.12 196 GLN B N 1
ATOM 2982 C CA . GLN B 1 196 ? 7.832 24.531 18.391 1 70.12 196 GLN B CA 1
ATOM 2983 C C . GLN B 1 196 ? 7.414 25.656 19.328 1 70.12 196 GLN B C 1
ATOM 2985 O O . GLN B 1 196 ? 8.195 26.094 20.172 1 70.12 196 GLN B O 1
ATOM 2990 N N . ASP B 1 197 ? 6.152 26.125 19.172 1 66.56 197 ASP B N 1
ATOM 2991 C CA . ASP B 1 197 ? 5.656 27.219 20 1 66.56 197 ASP B CA 1
ATOM 2992 C C . ASP B 1 197 ? 5.223 26.703 21.375 1 66.56 197 ASP B C 1
ATOM 2994 O O . ASP B 1 197 ? 5.176 27.469 22.344 1 66.56 197 ASP B O 1
ATOM 2998 N N . GLN B 1 198 ? 4.977 25.438 21.594 1 55 198 GLN B N 1
ATOM 2999 C CA . GLN B 1 198 ? 4.617 24.906 22.906 1 55 198 GLN B CA 1
ATOM 3000 C C . GLN B 1 198 ? 5.855 24.453 23.672 1 55 198 GLN B C 1
ATOM 3002 O O . GLN B 1 198 ? 5.922 24.578 24.906 1 55 198 GLN B O 1
#

Organism: NCBI:txid1608957

Foldseek 3Di:
DDPVVVVVVVVVLVVVLVVLLVLQQVVCQVPNNQPRDLCVSCVSSVHHSVVVCVNAVDDLRSLLVNQLVLLVVLLVQQPPQLPDDPDLLNSLLSNLLSNLVSLLVGVRSVCSHPHCNHPPYDHDPVSVVSNVVVVVVVQVSCVVSPQNDVVLSVVSVVLSVVLSVCCVPPPRPDCVSVVCSSVSSVVSVVVVVVVVVD/DDPVVVVVVVVVLVVLLVVLLVLQQVVCQVPNNQPRDLCVSCVSSVHHSVVVCVNAVDDLRSLLVNQLVLLVVLLVQQPPQLPDDPDLLNSLLSSLLSNLVSLLVGVRSVCSHPHPNHPPYDHDPVSVVSNVVSVVVVQVSCVVSPQNDVVLSVVSVVLSVVLSVCCVPPPRPDCVSVVCSSVSSVVSVVVVVVVVVD